Protein AF-A0A9D0ZP73-F1 (afdb_monomer_lite)

Organism: NCBI:txid2840752

Foldseek 3Di:
DADPVRVQLLVQLLVVLVCCVVPVPDDDWTWDKDAQQQDFQQFDDDPNARDQDQDPSGGRIDTHTCRVVSVVCNVVSVVVVVVVVVCCVVPVPPDDPLLPPPDPPDPDDDPCCCVSLVVADPFQFLVLQAPQVQFFDAPNDRDHSSNVVVVVRTGLLSDDCNGGPAVQSVQLNVQQVVQHKDAQLVLLVLLLVVFWPFEKLKDWFFAQAQDDGGGRDGGRPRHTQKMKIFTHGDPPDGDLPPRIDMGGHLASDPCLVVRLVRVLVPDDLDTAYEYAPLPVLLVVLCSSCVVDVVCNVSSVSNSVRYDHLLCSFQNDLVSVVVSVDDNSPRRHGRIDGSQLRNHSDLQSQLVVQHPQHLPPQPQRDSVSLNVLRVCLVVDDPVSNVVSVVSSSVNNSSNSVSSSSSSNSSVVVND

InterPro domains:
  IPR021301 Domain of unknown functionDUF2779 [PF11074] (200-345)

Structure (mmCIF, N/CA/C/O backbone):
data_AF-A0A9D0ZP73-F1
#
_entry.id   AF-A0A9D0ZP73-F1
#
loop_
_a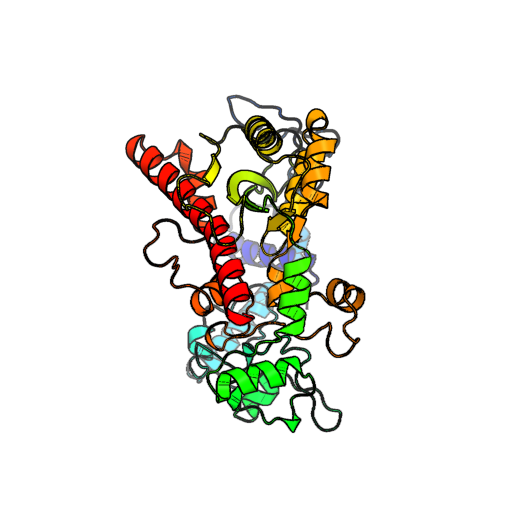tom_site.group_PDB
_atom_site.id
_atom_site.type_symbol
_atom_site.label_atom_id
_atom_site.label_alt_id
_atom_site.label_comp_id
_atom_site.label_asym_id
_atom_site.label_entity_id
_atom_site.label_seq_id
_atom_site.pdbx_PDB_ins_code
_atom_site.Cartn_x
_atom_site.Cartn_y
_atom_site.Cartn_z
_atom_site.occupancy
_atom_site.B_iso_or_equiv
_atom_site.auth_seq_id
_atom_site.auth_comp_id
_atom_site.auth_asym_id
_atom_site.auth_atom_id
_atom_site.pdbx_PDB_model_num
ATOM 1 N N . ARG A 1 1 ? 17.860 -23.803 -14.682 1.00 60.44 1 ARG A N 1
ATOM 2 C CA . ARG A 1 1 ? 17.136 -22.526 -14.452 1.00 60.44 1 ARG A CA 1
ATOM 3 C C . ARG A 1 1 ? 18.173 -21.421 -14.470 1.00 60.44 1 ARG A C 1
ATOM 5 O O . ARG A 1 1 ? 19.223 -21.628 -13.877 1.00 60.44 1 ARG A O 1
ATOM 12 N N . LEU A 1 2 ? 17.909 -20.323 -15.174 1.00 74.38 2 LEU A N 1
ATOM 13 C CA . LEU A 1 2 ? 18.822 -19.183 -15.216 1.00 74.38 2 LEU A CA 1
ATOM 14 C C . LEU A 1 2 ? 18.892 -18.511 -13.837 1.00 74.38 2 LEU A C 1
ATOM 16 O O . LEU A 1 2 ? 17.953 -18.603 -13.043 1.00 74.38 2 LEU A O 1
ATOM 20 N N . SER A 1 3 ? 20.017 -17.864 -13.542 1.00 84.06 3 SER A N 1
ATOM 21 C CA . SER A 1 3 ? 20.117 -16.940 -12.410 1.00 84.06 3 SER A CA 1
ATOM 22 C C . SER A 1 3 ? 19.303 -15.671 -12.701 1.00 84.06 3 SER A C 1
ATOM 24 O O . SER A 1 3 ? 18.976 -15.404 -13.858 1.00 84.06 3 SER A O 1
ATOM 26 N N . LYS A 1 4 ? 19.005 -14.852 -11.678 1.00 80.12 4 LYS A N 1
ATOM 27 C CA . LYS A 1 4 ? 18.302 -13.567 -11.877 1.00 80.12 4 LYS A CA 1
ATOM 28 C C . LYS A 1 4 ? 18.966 -12.689 -12.957 1.00 80.12 4 LYS A C 1
ATOM 30 O O . LYS A 1 4 ? 18.252 -12.271 -13.858 1.00 80.12 4 LYS A O 1
ATOM 35 N N . PRO A 1 5 ? 20.300 -12.473 -12.960 1.00 83.06 5 PRO A N 1
ATOM 36 C CA . PRO A 1 5 ? 20.953 -11.743 -14.049 1.00 83.06 5 PRO A CA 1
ATOM 37 C C . PRO A 1 5 ? 20.881 -12.465 -15.402 1.00 83.06 5 PRO A C 1
ATOM 39 O O . PRO A 1 5 ? 20.706 -11.826 -16.435 1.00 83.06 5 PRO A O 1
ATOM 42 N N . GLY A 1 6 ? 20.972 -13.801 -15.397 1.00 87.56 6 GLY A N 1
ATOM 43 C CA . GLY A 1 6 ? 20.905 -14.615 -16.611 1.00 87.56 6 GLY A CA 1
ATOM 44 C C . GLY A 1 6 ? 19.586 -14.473 -17.372 1.00 87.56 6 GLY A C 1
ATOM 45 O O . GLY A 1 6 ? 19.586 -14.597 -18.592 1.00 87.56 6 GLY A O 1
ATOM 46 N N . HIS A 1 7 ? 18.481 -14.153 -16.687 1.00 88.44 7 HIS A N 1
ATOM 47 C CA . HIS A 1 7 ? 17.203 -13.862 -17.342 1.00 88.44 7 HIS A CA 1
ATOM 48 C C . HIS A 1 7 ? 17.287 -12.662 -18.296 1.00 88.44 7 HIS A C 1
ATOM 50 O O . HIS A 1 7 ? 16.775 -12.757 -19.406 1.00 88.44 7 HIS A O 1
ATOM 56 N N . TYR A 1 8 ? 17.967 -11.576 -17.911 1.00 91.31 8 TYR A N 1
ATOM 57 C CA . TYR A 1 8 ? 18.122 -10.394 -18.771 1.00 91.31 8 TYR A CA 1
ATOM 58 C C . TYR A 1 8 ? 19.030 -10.664 -19.973 1.00 91.31 8 TYR A C 1
ATOM 60 O O . TYR A 1 8 ? 18.773 -10.172 -21.067 1.00 91.31 8 TYR A O 1
ATOM 68 N N . ILE A 1 9 ? 20.079 -11.471 -19.780 1.00 92.75 9 ILE A N 1
ATOM 69 C CA . ILE A 1 9 ? 20.978 -11.875 -20.870 1.00 92.75 9 ILE A CA 1
ATOM 70 C C . ILE A 1 9 ? 20.217 -12.728 -21.885 1.00 92.75 9 ILE A C 1
ATOM 72 O O . ILE A 1 9 ? 20.308 -12.474 -23.082 1.00 92.75 9 ILE A O 1
ATOM 76 N N . TYR A 1 10 ? 19.448 -13.713 -21.412 1.00 93.94 10 TYR A N 1
ATOM 77 C CA . TYR A 1 10 ? 18.643 -14.568 -22.281 1.00 93.94 10 TYR A CA 1
ATOM 78 C C . TYR A 1 10 ? 17.577 -13.770 -23.040 1.00 93.94 10 TYR A C 1
ATOM 80 O O . TYR A 1 10 ? 17.421 -13.960 -24.240 1.00 93.94 10 TYR A O 1
ATOM 88 N N . ASP A 1 11 ? 16.889 -12.843 -22.368 1.00 93.50 11 ASP A N 1
ATOM 89 C CA . ASP A 1 11 ? 15.913 -11.958 -23.011 1.00 93.50 11 ASP A CA 1
ATOM 90 C C . ASP A 1 11 ? 16.549 -11.141 -24.149 1.00 93.50 11 ASP A C 1
ATOM 92 O O . ASP A 1 11 ? 16.067 -11.166 -25.282 1.00 93.50 11 ASP A O 1
ATOM 96 N N . LEU A 1 12 ? 17.704 -10.516 -23.898 1.00 95.50 12 LEU A N 1
ATOM 97 C CA . LEU A 1 12 ? 18.447 -9.791 -24.932 1.00 95.50 12 LEU A CA 1
ATOM 98 C C . LEU A 1 12 ? 18.979 -10.714 -26.039 1.00 95.50 12 LEU A C 1
ATOM 100 O O . LEU A 1 12 ? 19.013 -10.304 -27.197 1.00 95.50 12 LEU A O 1
ATOM 104 N N . ALA A 1 13 ? 19.338 -11.962 -25.730 1.00 95.81 13 ALA A N 1
ATOM 105 C CA . ALA A 1 13 ? 19.729 -12.952 -26.734 1.00 95.81 13 ALA A CA 1
ATOM 106 C C . ALA A 1 13 ? 18.555 -13.346 -27.651 1.00 95.81 13 ALA A C 1
ATOM 108 O O . ALA A 1 13 ? 18.749 -13.507 -28.857 1.00 95.81 13 ALA A O 1
ATOM 109 N N . VAL A 1 14 ? 17.335 -13.450 -27.113 1.00 95.38 14 VAL A N 1
ATOM 110 C CA . VAL A 1 14 ? 16.113 -13.663 -27.905 1.00 95.38 14 VAL A CA 1
ATOM 111 C C . VAL A 1 14 ? 15.820 -12.446 -28.785 1.00 95.38 14 VAL A C 1
ATOM 113 O O . VAL A 1 14 ? 15.552 -12.604 -29.975 1.00 95.38 14 VAL A O 1
ATOM 116 N N . GLN A 1 15 ? 15.913 -11.226 -28.247 1.00 94.69 15 GLN A N 1
ATOM 117 C CA . GLN A 1 15 ? 15.745 -10.002 -29.044 1.00 94.69 15 GLN A CA 1
ATOM 118 C C . GLN A 1 15 ? 16.765 -9.938 -30.189 1.00 94.69 15 GLN A C 1
ATOM 120 O O . GLN A 1 15 ? 16.393 -9.693 -31.339 1.00 94.69 15 GLN A O 1
ATOM 125 N N . ARG A 1 16 ? 18.035 -10.233 -29.888 1.00 94.50 16 ARG A N 1
ATOM 126 C CA . ARG A 1 16 ? 19.115 -10.362 -30.868 1.00 94.50 16 ARG A CA 1
ATOM 127 C C . ARG A 1 16 ? 18.764 -11.341 -31.988 1.00 94.50 16 ARG A C 1
ATOM 129 O O . ARG A 1 16 ? 18.910 -10.981 -33.153 1.00 94.50 16 ARG A O 1
ATOM 136 N N . TYR A 1 17 ? 18.267 -12.534 -31.649 1.00 93.69 17 TYR A N 1
ATOM 137 C CA . TYR A 1 17 ? 17.890 -13.551 -32.635 1.00 93.69 17 TYR A CA 1
ATOM 138 C C . TYR A 1 17 ? 16.930 -12.981 -33.690 1.00 93.69 17 TYR A C 1
ATOM 140 O O . TYR A 1 17 ? 17.147 -13.152 -34.889 1.00 93.69 17 TYR A O 1
ATOM 148 N N . PHE A 1 18 ? 15.898 -12.243 -33.270 1.00 92.56 18 PHE A N 1
ATOM 149 C CA . PHE A 1 18 ? 14.962 -11.616 -34.206 1.00 92.56 18 PHE A CA 1
ATOM 150 C C . PHE A 1 18 ? 15.595 -10.469 -34.996 1.00 92.56 18 PHE A C 1
ATOM 152 O O . PHE A 1 18 ? 15.425 -10.413 -36.213 1.00 92.56 18 PHE A O 1
ATOM 159 N N . ILE A 1 19 ? 16.337 -9.583 -34.325 1.00 92.06 19 ILE A N 1
ATOM 160 C CA . ILE A 1 19 ? 16.979 -8.416 -34.947 1.00 92.06 19 ILE A CA 1
ATOM 161 C C . ILE A 1 19 ? 17.940 -8.839 -36.063 1.00 92.06 19 ILE A C 1
ATOM 163 O O . ILE A 1 19 ? 17.924 -8.250 -37.140 1.00 92.06 19 ILE A O 1
ATOM 167 N N . GLU A 1 20 ? 18.760 -9.867 -35.855 1.00 90.88 20 GLU A N 1
ATOM 168 C CA . GLU A 1 20 ? 19.759 -10.280 -36.854 1.00 90.88 20 GLU A CA 1
ATOM 169 C C . GLU A 1 20 ? 19.141 -11.055 -38.015 1.00 90.88 20 GLU A C 1
ATOM 171 O O . GLU A 1 20 ? 19.625 -10.975 -39.145 1.00 90.88 20 GLU A O 1
ATOM 176 N N . LYS A 1 21 ? 18.025 -11.753 -37.779 1.00 87.88 21 LYS A N 1
ATOM 177 C CA . LYS A 1 21 ? 17.260 -12.393 -38.855 1.00 87.88 21 LYS A CA 1
ATOM 178 C C . LYS A 1 21 ? 16.558 -11.367 -39.746 1.00 87.88 21 LYS A C 1
ATOM 180 O O . LYS A 1 21 ? 16.431 -11.626 -40.944 1.00 87.88 21 LYS A O 1
ATOM 185 N N . THR A 1 22 ? 16.145 -10.218 -39.203 1.00 86.75 22 THR A N 1
ATOM 186 C CA . THR A 1 22 ? 15.478 -9.141 -39.956 1.00 86.75 22 THR A CA 1
ATOM 187 C C . THR A 1 22 ? 16.445 -8.104 -40.540 1.00 86.75 22 THR A C 1
ATOM 189 O O . THR A 1 22 ? 16.168 -7.546 -41.601 1.00 86.75 22 THR A O 1
ATOM 192 N N . HIS A 1 23 ? 17.595 -7.860 -39.905 1.00 80.25 23 HIS A N 1
ATOM 193 C CA . HIS A 1 23 ? 18.564 -6.825 -40.283 1.00 80.25 23 HIS A CA 1
ATOM 194 C C . HIS A 1 23 ? 19.977 -7.396 -40.504 1.00 80.25 23 HIS A C 1
ATOM 196 O O . HIS A 1 23 ? 20.913 -7.099 -39.768 1.00 80.25 23 HIS A O 1
ATOM 202 N N . GLN A 1 24 ? 20.155 -8.172 -41.575 1.00 73.75 24 GLN A N 1
ATOM 203 C CA . GLN A 1 24 ? 21.380 -8.951 -41.837 1.00 73.75 24 GLN A CA 1
ATOM 204 C C . GLN A 1 24 ? 22.626 -8.127 -42.232 1.00 73.75 24 GLN A C 1
ATOM 206 O O . GLN A 1 24 ? 23.725 -8.669 -42.299 1.00 73.75 24 GLN A O 1
ATOM 211 N N . SER A 1 25 ? 22.493 -6.827 -42.521 1.00 65.94 25 SER A N 1
ATOM 212 C CA . SER A 1 25 ? 23.555 -6.038 -43.170 1.00 65.94 25 SER A CA 1
ATOM 213 C C . SER A 1 25 ? 24.317 -5.073 -42.252 1.00 65.94 25 SER A C 1
ATOM 215 O O . SER A 1 25 ? 25.105 -4.268 -42.748 1.00 65.94 25 SER A O 1
ATOM 217 N N . LYS A 1 26 ? 24.081 -5.085 -40.933 1.00 78.56 26 LYS A N 1
ATOM 218 C CA . LYS A 1 26 ? 24.758 -4.183 -39.984 1.00 78.56 26 LYS A CA 1
ATOM 219 C C . LYS A 1 26 ? 25.349 -4.969 -38.822 1.00 78.56 26 LYS A C 1
ATOM 221 O O . LYS A 1 26 ? 24.683 -5.821 -38.251 1.00 78.56 26 LYS A O 1
ATOM 226 N N . LYS A 1 27 ? 26.585 -4.633 -38.438 1.00 85.06 27 LYS A N 1
ATOM 227 C CA . LYS A 1 27 ? 27.147 -5.075 -37.159 1.00 85.06 27 LYS A CA 1
ATOM 228 C C . LYS A 1 27 ? 26.421 -4.329 -36.041 1.00 85.06 27 LYS A C 1
ATOM 230 O O . LYS A 1 27 ? 26.440 -3.098 -36.022 1.00 85.06 27 LYS A O 1
ATOM 235 N N . ILE A 1 28 ? 25.773 -5.071 -35.151 1.00 90.88 28 ILE A N 1
ATOM 236 C CA . ILE A 1 28 ? 24.976 -4.537 -34.046 1.00 90.88 28 ILE A CA 1
ATOM 237 C C . ILE A 1 28 ? 25.648 -4.955 -32.739 1.00 90.88 28 ILE A C 1
ATOM 239 O O . ILE A 1 28 ? 26.059 -6.102 -32.588 1.00 90.88 28 ILE A O 1
ATOM 243 N N . ASN A 1 29 ? 25.776 -4.009 -31.812 1.00 93.38 29 ASN A N 1
ATOM 244 C CA . ASN A 1 29 ? 26.225 -4.275 -30.450 1.00 93.38 29 ASN A CA 1
ATOM 245 C C . ASN A 1 29 ? 25.003 -4.283 -29.525 1.00 93.38 29 ASN A C 1
ATOM 247 O O . ASN A 1 29 ? 24.085 -3.477 -29.705 1.00 93.38 29 ASN A O 1
ATOM 251 N N . TYR A 1 30 ? 25.017 -5.151 -28.519 1.00 94.38 30 TYR A N 1
ATOM 252 C CA . TYR A 1 30 ? 23.915 -5.338 -27.579 1.00 94.38 30 TYR A CA 1
ATOM 253 C C . TYR A 1 30 ? 24.351 -4.919 -26.178 1.00 94.38 30 TYR A C 1
ATOM 255 O O . TYR A 1 30 ? 25.280 -5.486 -25.602 1.00 94.38 30 TYR A O 1
ATOM 263 N N . TYR A 1 31 ? 23.650 -3.933 -25.622 1.00 95.88 31 TYR A N 1
ATOM 264 C CA . TYR A 1 31 ? 23.925 -3.391 -24.296 1.00 95.88 31 TYR A CA 1
ATOM 265 C C . TYR A 1 31 ? 22.742 -3.643 -23.366 1.00 95.88 31 TYR A C 1
ATOM 267 O O . TYR A 1 31 ? 21.597 -3.356 -23.715 1.00 95.88 31 TYR A O 1
ATOM 275 N N . LEU A 1 32 ? 23.026 -4.116 -22.154 1.00 95.06 32 LEU A N 1
ATOM 276 C CA . LEU A 1 32 ? 22.070 -4.104 -21.055 1.00 95.06 32 LEU A CA 1
ATOM 277 C C . LEU A 1 32 ? 22.147 -2.743 -20.355 1.00 95.06 32 LEU A C 1
ATOM 279 O O . LEU A 1 32 ? 23.166 -2.408 -19.749 1.00 95.06 32 LEU A O 1
ATOM 283 N N . ALA A 1 33 ? 21.070 -1.963 -20.436 1.00 93.88 33 ALA A N 1
ATOM 284 C CA . ALA A 1 33 ? 20.942 -0.701 -19.717 1.00 93.88 33 ALA A CA 1
ATOM 285 C C . ALA A 1 33 ? 20.424 -0.952 -18.295 1.00 93.88 33 ALA A C 1
ATOM 287 O O . ALA A 1 33 ? 19.306 -1.430 -18.107 1.00 93.88 33 ALA A O 1
ATOM 288 N N . VAL A 1 34 ? 21.235 -0.618 -17.291 1.00 93.06 34 VAL A N 1
ATOM 289 C CA . VAL A 1 34 ? 20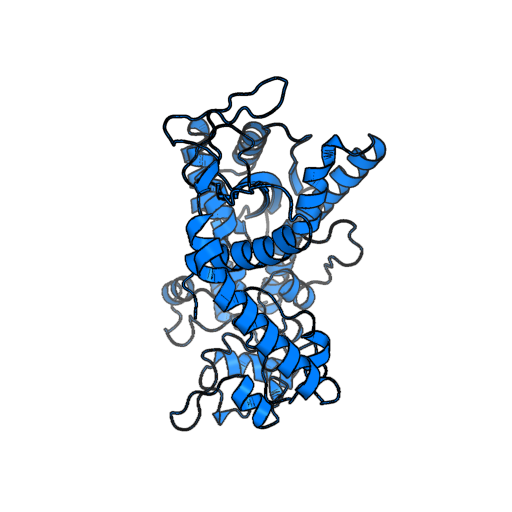.908 -0.800 -15.874 1.00 93.06 34 VAL A CA 1
ATOM 290 C C . VAL A 1 34 ? 20.798 0.556 -15.199 1.00 93.06 34 VAL A C 1
ATOM 292 O O . VAL A 1 34 ? 21.740 1.348 -15.199 1.00 93.06 34 VAL A O 1
ATOM 295 N N . LEU A 1 35 ? 19.640 0.808 -14.600 1.00 94.56 35 LEU A N 1
ATOM 296 C CA . LEU A 1 35 ? 19.397 1.984 -13.779 1.00 94.56 35 LEU A CA 1
ATOM 297 C C . LEU A 1 35 ? 20.137 1.837 -12.444 1.00 94.56 35 LEU A C 1
ATOM 299 O O . LEU A 1 35 ? 19.990 0.819 -11.770 1.00 94.56 35 LEU A O 1
ATOM 303 N N . ASN A 1 36 ? 20.939 2.832 -12.076 1.00 95.06 36 ASN A N 1
ATOM 304 C CA . ASN A 1 36 ? 21.723 2.838 -10.847 1.00 95.06 36 ASN A CA 1
ATOM 305 C C . ASN A 1 36 ? 20.840 3.238 -9.650 1.00 95.06 36 ASN A C 1
ATOM 307 O O . ASN A 1 36 ? 20.514 4.421 -9.533 1.00 95.06 36 ASN A O 1
ATOM 311 N N . PRO A 1 37 ? 20.460 2.307 -8.754 1.00 93.44 37 PRO A N 1
ATOM 312 C CA . PRO A 1 37 ? 19.573 2.621 -7.634 1.00 93.44 37 PRO A CA 1
ATOM 313 C C . PRO A 1 37 ? 20.208 3.581 -6.619 1.00 93.44 37 PRO A C 1
ATOM 315 O O . PRO A 1 37 ? 19.477 4.231 -5.879 1.00 93.44 37 PRO A O 1
ATOM 318 N N . ASP A 1 38 ? 21.539 3.692 -6.613 1.00 94.56 38 ASP A N 1
ATOM 319 C CA . ASP A 1 38 ? 22.287 4.552 -5.698 1.00 94.56 38 ASP A CA 1
ATOM 320 C C . ASP A 1 38 ? 22.454 5.979 -6.241 1.00 94.56 38 ASP A C 1
ATOM 322 O O . ASP A 1 38 ? 22.963 6.847 -5.531 1.00 94.56 38 ASP A O 1
ATOM 326 N N . TYR A 1 39 ? 22.031 6.247 -7.486 1.00 96.12 39 TYR A N 1
ATOM 327 C CA . TYR A 1 39 ? 22.110 7.587 -8.060 1.00 96.12 39 TYR A CA 1
ATOM 328 C C . TYR A 1 39 ? 21.186 8.548 -7.311 1.00 96.12 39 TYR A C 1
ATOM 330 O O . TYR A 1 39 ? 19.972 8.359 -7.304 1.00 96.12 39 TYR A O 1
ATOM 338 N N . ILE A 1 40 ? 21.743 9.619 -6.747 1.00 95.31 40 ILE A N 1
ATOM 339 C CA . ILE A 1 40 ? 20.974 10.689 -6.103 1.00 95.31 40 ILE A CA 1
ATOM 340 C C . ILE A 1 40 ? 20.997 11.913 -7.007 1.00 95.31 40 ILE A C 1
ATOM 342 O O . ILE A 1 40 ? 22.063 12.433 -7.341 1.00 95.31 40 ILE A O 1
ATOM 346 N N . PHE A 1 41 ? 19.820 12.406 -7.385 1.00 95.88 41 PHE A N 1
ATOM 347 C CA . PHE A 1 41 ? 19.711 13.588 -8.227 1.00 95.88 41 PHE A CA 1
ATOM 348 C C . PHE A 1 41 ? 20.067 14.859 -7.450 1.00 95.88 41 PHE A C 1
ATOM 350 O O . PHE A 1 41 ? 19.524 15.147 -6.381 1.00 95.88 41 PHE A O 1
ATOM 357 N N . ASP A 1 42 ? 20.986 15.641 -8.006 1.00 94.19 42 ASP A N 1
ATOM 358 C CA . ASP A 1 42 ? 21.512 16.870 -7.405 1.00 94.19 42 ASP A CA 1
ATOM 359 C C . ASP A 1 42 ? 20.580 18.082 -7.580 1.00 94.19 42 ASP A C 1
ATOM 361 O O . ASP A 1 42 ? 20.765 19.109 -6.915 1.00 94.19 42 ASP A O 1
ATOM 365 N N . GLY A 1 43 ? 19.544 17.943 -8.414 1.00 94.19 43 GLY A N 1
ATOM 366 C CA . GLY A 1 43 ? 18.609 19.008 -8.756 1.00 94.19 43 GLY A CA 1
ATOM 367 C C . GLY A 1 43 ? 19.089 19.905 -9.895 1.00 94.19 43 GLY A C 1
ATOM 368 O O . GLY A 1 43 ? 18.602 21.028 -10.005 1.00 94.19 43 GLY A O 1
ATOM 369 N N . ALA A 1 44 ? 20.048 19.466 -10.714 1.00 94.62 44 ALA A N 1
ATOM 370 C CA . ALA A 1 44 ? 20.465 20.200 -11.901 1.00 94.62 44 ALA A CA 1
ATOM 371 C C . ALA A 1 44 ? 19.413 20.087 -13.016 1.00 94.62 44 ALA A C 1
ATOM 373 O O . ALA A 1 44 ? 19.070 18.991 -13.454 1.00 94.62 44 ALA A O 1
ATOM 374 N N . TYR A 1 45 ? 18.945 21.223 -13.536 1.00 94.31 45 TYR A N 1
ATOM 375 C CA . TYR A 1 45 ? 18.024 21.275 -14.676 1.00 94.31 45 TYR A CA 1
ATOM 376 C C . TYR A 1 45 ? 18.673 21.992 -15.859 1.00 94.31 45 TYR A C 1
ATOM 378 O O . TYR A 1 45 ? 19.391 22.977 -15.687 1.00 94.31 45 TYR A O 1
ATOM 386 N N . LYS A 1 46 ? 18.387 21.528 -17.077 1.00 94.62 46 LYS A N 1
ATOM 387 C CA . LYS A 1 46 ? 18.786 22.176 -18.331 1.00 94.62 46 LYS A CA 1
ATOM 388 C C . LYS A 1 46 ? 17.558 22.305 -19.224 1.00 94.62 46 LYS A C 1
ATOM 390 O O . LYS A 1 46 ? 16.908 21.309 -19.522 1.00 94.62 46 LYS A O 1
ATOM 395 N N . ASN A 1 47 ? 17.233 23.531 -19.639 1.00 92.06 47 ASN A N 1
ATOM 396 C CA . ASN A 1 47 ? 16.036 23.839 -20.437 1.00 92.06 47 ASN A CA 1
ATOM 397 C C . ASN A 1 47 ? 14.730 23.300 -19.812 1.00 92.06 47 ASN A C 1
ATOM 399 O O . ASN A 1 47 ? 13.875 22.777 -20.517 1.00 92.06 47 ASN A O 1
ATOM 403 N N . GLY A 1 48 ? 14.602 23.378 -18.483 1.00 86.38 48 GLY A N 1
ATOM 404 C CA . GLY A 1 48 ? 13.418 22.903 -17.754 1.00 86.38 48 GLY A CA 1
ATOM 405 C C . GLY A 1 48 ? 13.332 21.386 -17.551 1.00 86.38 48 GLY A C 1
ATOM 406 O O . GLY A 1 48 ? 12.398 20.926 -16.907 1.00 86.38 48 GLY A O 1
ATOM 407 N N . MET A 1 49 ? 14.302 20.608 -18.039 1.00 89.88 49 MET A N 1
ATOM 408 C CA . MET A 1 49 ? 14.347 19.152 -17.870 1.00 89.88 49 MET A CA 1
ATOM 409 C C . MET A 1 49 ? 15.449 18.747 -16.882 1.00 89.88 49 MET A C 1
ATOM 411 O O . MET A 1 49 ? 16.504 19.395 -16.872 1.00 89.88 49 MET A O 1
ATOM 415 N N . PRO A 1 50 ? 15.257 17.683 -16.078 1.00 93.00 50 PRO A N 1
ATOM 416 C CA . PRO A 1 50 ? 16.326 17.118 -15.261 1.00 93.00 50 PRO A CA 1
ATOM 417 C C . PRO A 1 50 ? 17.571 16.794 -16.098 1.00 93.00 50 PRO A C 1
ATOM 419 O O . PRO A 1 50 ? 17.487 16.151 -17.146 1.00 93.00 50 PRO A O 1
ATOM 422 N N . ASN A 1 51 ? 18.734 17.256 -15.645 1.00 95.06 51 ASN A N 1
ATOM 423 C CA . ASN A 1 51 ? 20.017 17.024 -16.294 1.00 95.06 51 ASN A CA 1
ATOM 424 C C . ASN A 1 51 ? 20.812 15.968 -15.517 1.00 95.06 51 ASN A C 1
ATOM 426 O O . ASN A 1 51 ? 21.505 16.284 -14.554 1.00 95.06 51 ASN A O 1
ATOM 430 N N . TYR A 1 52 ? 20.723 14.714 -15.953 1.00 95.00 52 TYR A N 1
ATOM 431 C CA . TYR A 1 52 ? 21.331 13.568 -15.272 1.00 95.00 52 TYR A CA 1
ATOM 432 C C . TYR A 1 52 ? 22.814 13.383 -15.609 1.00 95.00 52 TYR A C 1
ATOM 434 O O . TYR A 1 52 ? 23.226 12.347 -16.137 1.00 95.00 52 TYR A O 1
ATOM 442 N N . THR A 1 53 ? 23.636 14.392 -15.325 1.00 92.31 53 THR A N 1
ATOM 443 C CA . THR A 1 53 ? 25.088 14.234 -15.444 1.00 92.31 53 THR A CA 1
ATOM 444 C C . THR A 1 53 ? 25.625 13.302 -14.357 1.00 92.31 53 THR A C 1
ATOM 446 O O . THR A 1 53 ? 25.051 13.247 -13.261 1.00 92.31 53 THR A O 1
ATOM 449 N N . PRO A 1 54 ? 26.728 12.579 -14.627 1.00 94.50 54 PRO A N 1
ATOM 450 C CA . PRO A 1 54 ? 27.393 11.784 -13.607 1.00 94.50 54 PRO A CA 1
ATOM 451 C C . PRO A 1 54 ? 27.784 12.669 -12.423 1.00 94.50 54 PRO A C 1
ATOM 453 O O . PRO A 1 54 ? 28.286 13.779 -12.614 1.00 94.50 54 PRO A O 1
ATOM 456 N N . ASN A 1 55 ? 27.547 12.189 -11.208 1.00 93.31 55 ASN A N 1
ATOM 457 C CA . ASN A 1 55 ? 27.862 12.924 -9.986 1.00 93.31 55 ASN A CA 1
ATOM 458 C C . ASN A 1 55 ? 28.589 12.012 -8.981 1.00 93.31 55 ASN A C 1
ATOM 460 O O . ASN A 1 55 ? 29.110 10.961 -9.350 1.00 93.31 55 ASN A O 1
ATOM 464 N N . GLN A 1 56 ? 28.646 12.406 -7.707 1.00 92.56 56 GLN A N 1
ATOM 465 C CA . GLN A 1 56 ? 29.341 11.649 -6.655 1.00 92.56 56 GLN A CA 1
ATOM 466 C C . GLN A 1 56 ? 28.811 10.213 -6.473 1.00 92.56 56 GLN A C 1
ATOM 468 O O . GLN A 1 56 ? 29.529 9.357 -5.971 1.00 92.56 56 GLN A O 1
ATOM 473 N N . THR A 1 57 ? 27.576 9.948 -6.907 1.00 91.88 57 THR A N 1
ATOM 474 C CA . THR A 1 57 ? 26.921 8.630 -6.868 1.00 91.88 57 THR A CA 1
ATOM 475 C C . THR A 1 57 ? 27.035 7.847 -8.185 1.00 91.88 57 THR A C 1
ATOM 477 O O . THR A 1 57 ? 26.480 6.757 -8.323 1.00 91.88 57 THR A O 1
ATOM 480 N N . GLY A 1 58 ? 27.791 8.372 -9.157 1.00 93.69 58 GLY A N 1
ATOM 481 C CA . GLY A 1 58 ? 28.051 7.744 -10.451 1.00 93.69 58 GLY A CA 1
ATOM 482 C C . GLY A 1 58 ? 27.081 8.178 -11.553 1.00 93.69 58 GLY A C 1
ATOM 483 O O . GLY A 1 58 ? 26.553 9.291 -11.541 1.00 93.69 58 GLY A O 1
ATOM 484 N N . ASN A 1 59 ? 26.884 7.302 -12.542 1.00 95.44 59 ASN A N 1
ATOM 485 C CA . ASN A 1 59 ? 25.943 7.506 -13.648 1.00 95.44 59 ASN A CA 1
ATOM 486 C C . ASN A 1 59 ? 24.531 7.073 -13.238 1.00 95.44 59 ASN A C 1
ATOM 488 O O . ASN A 1 59 ? 24.385 6.097 -12.504 1.00 95.44 59 ASN A O 1
ATOM 492 N N . LEU A 1 60 ? 23.497 7.730 -13.774 1.00 95.88 60 LEU A N 1
ATOM 493 C CA . LEU A 1 60 ? 22.110 7.281 -13.604 1.00 95.88 60 LEU A CA 1
ATOM 494 C C . LEU A 1 60 ? 21.853 5.950 -14.327 1.00 95.88 60 LEU A C 1
ATOM 496 O O . LEU A 1 60 ? 21.184 5.074 -13.790 1.00 95.88 60 LEU A O 1
ATOM 500 N N . ILE A 1 61 ? 22.389 5.794 -15.539 1.00 96.00 61 ILE A N 1
ATOM 501 C CA . ILE A 1 61 ? 22.260 4.577 -16.346 1.00 96.00 61 ILE A CA 1
ATOM 502 C C . ILE A 1 61 ? 23.657 4.060 -16.666 1.00 96.00 61 ILE A C 1
ATOM 504 O O . ILE A 1 61 ? 24.489 4.791 -17.203 1.00 96.00 61 ILE A O 1
ATOM 508 N N . ASN A 1 62 ? 23.895 2.789 -16.363 1.00 94.19 62 ASN A N 1
ATOM 509 C CA . ASN A 1 62 ? 25.091 2.064 -16.764 1.00 94.19 62 ASN A CA 1
ATOM 510 C C . ASN A 1 62 ? 24.760 1.184 -17.972 1.00 94.19 62 ASN A C 1
ATOM 512 O O . ASN A 1 62 ? 23.798 0.417 -17.938 1.00 94.19 62 ASN A O 1
ATOM 516 N N . LEU A 1 63 ? 25.555 1.290 -19.036 1.00 95.06 63 LEU A N 1
ATOM 517 C CA . LEU A 1 63 ? 25.453 0.424 -20.209 1.00 95.06 63 LEU A CA 1
ATOM 518 C C . LEU A 1 63 ? 26.490 -0.689 -20.089 1.00 95.06 63 LEU A C 1
ATOM 520 O O . LEU A 1 63 ? 27.690 -0.422 -20.071 1.00 95.06 63 LEU A O 1
ATOM 524 N N . ILE A 1 64 ? 26.024 -1.929 -19.998 1.00 95.06 64 ILE A N 1
ATOM 525 C CA . ILE A 1 64 ? 26.882 -3.110 -19.913 1.00 95.06 64 ILE A CA 1
ATOM 526 C C . ILE A 1 64 ? 26.878 -3.779 -21.282 1.00 95.06 64 ILE A C 1
ATOM 528 O O . ILE A 1 64 ? 25.829 -4.231 -21.737 1.00 95.06 64 ILE A O 1
ATOM 532 N N . ASP A 1 65 ? 28.032 -3.831 -21.945 1.00 96.19 65 ASP A N 1
ATOM 533 C CA . ASP A 1 65 ? 28.171 -4.563 -23.206 1.00 96.19 65 ASP A CA 1
ATOM 534 C C . ASP A 1 65 ? 28.039 -6.064 -22.940 1.00 96.19 65 ASP A C 1
ATOM 536 O O . ASP A 1 65 ? 28.842 -6.654 -22.215 1.00 96.19 65 ASP A O 1
ATOM 540 N N . ILE A 1 66 ? 27.004 -6.672 -23.510 1.00 96.06 66 ILE A N 1
ATOM 541 C CA . ILE A 1 66 ? 26.742 -8.108 -23.406 1.00 96.06 66 ILE A CA 1
ATOM 542 C C . ILE A 1 66 ? 26.705 -8.757 -24.794 1.00 96.06 66 ILE A C 1
ATOM 544 O O . ILE A 1 66 ? 26.141 -9.837 -24.968 1.00 96.06 66 ILE A O 1
ATOM 548 N N . THR A 1 67 ? 27.301 -8.114 -25.801 1.00 95.75 67 THR A N 1
ATOM 549 C CA . THR A 1 67 ? 27.297 -8.579 -27.195 1.00 95.75 67 THR A CA 1
ATOM 550 C C . THR A 1 67 ? 27.846 -10.002 -27.312 1.00 95.75 67 THR A C 1
ATOM 552 O O . THR A 1 67 ? 27.201 -10.864 -27.903 1.00 95.75 67 THR A O 1
ATOM 555 N N . SER A 1 68 ? 28.990 -10.286 -26.682 1.00 96.00 68 SER A N 1
ATOM 556 C CA . SER A 1 68 ? 29.589 -11.629 -26.682 1.00 96.00 68 SER A CA 1
ATOM 557 C C . SER A 1 68 ? 28.721 -12.666 -25.966 1.00 96.00 68 SER A C 1
ATOM 559 O O . SER A 1 68 ? 28.577 -13.783 -26.448 1.00 96.00 68 SER A O 1
ATOM 561 N N . LEU A 1 69 ? 28.092 -12.291 -24.850 1.00 95.19 69 LEU A N 1
ATOM 562 C CA . LEU A 1 69 ? 27.219 -13.189 -24.093 1.00 95.19 69 LEU A CA 1
ATOM 563 C C . LEU A 1 69 ? 25.949 -13.524 -24.881 1.00 95.19 69 LEU A C 1
ATOM 565 O O . LEU A 1 69 ? 25.545 -14.678 -24.944 1.00 95.19 69 LEU A O 1
ATOM 569 N N . THR A 1 70 ? 25.325 -12.537 -25.524 1.00 95.38 70 THR A N 1
ATOM 570 C CA . THR A 1 70 ? 24.134 -12.783 -26.355 1.00 95.38 70 THR A CA 1
ATOM 571 C C . THR A 1 70 ? 24.440 -13.641 -27.586 1.00 95.38 70 THR A C 1
ATOM 573 O O . THR A 1 70 ? 23.561 -14.392 -28.009 1.00 95.38 70 THR A O 1
ATOM 576 N N . GLU A 1 71 ? 25.665 -13.573 -28.127 1.00 94.81 71 GLU A N 1
ATOM 577 C CA . GLU A 1 71 ? 26.160 -14.484 -29.175 1.00 94.81 71 GLU A CA 1
ATOM 578 C C . GLU A 1 71 ? 26.205 -15.927 -28.669 1.00 94.81 71 GLU A C 1
ATOM 580 O O . GLU A 1 71 ? 25.634 -16.828 -29.276 1.00 94.81 71 GLU A O 1
ATOM 585 N N . GLU A 1 72 ? 26.856 -16.137 -27.523 1.00 95.25 72 GLU A N 1
ATOM 586 C CA . GLU A 1 72 ? 27.059 -17.459 -26.925 1.00 95.25 72 GLU A CA 1
ATOM 587 C C . GLU A 1 72 ? 25.729 -18.162 -26.616 1.00 95.25 72 GLU A C 1
ATOM 589 O O . GLU A 1 72 ? 25.632 -19.387 -26.659 1.00 95.25 72 GLU A O 1
ATOM 594 N N . TYR A 1 73 ? 24.678 -17.384 -26.359 1.00 95.12 73 TYR A N 1
ATOM 595 C CA . TYR A 1 73 ? 23.334 -17.885 -26.095 1.00 95.12 73 TYR A CA 1
ATOM 596 C C . TYR A 1 73 ? 22.511 -18.207 -27.353 1.00 95.12 73 TYR A C 1
ATOM 598 O O . TYR A 1 73 ? 21.475 -18.861 -27.218 1.00 95.12 73 TYR A O 1
ATOM 606 N N . GLN A 1 74 ? 22.930 -17.815 -28.564 1.00 94.88 74 GLN A N 1
ATOM 607 C CA . GLN A 1 74 ? 22.147 -18.069 -29.787 1.00 94.88 74 GLN A CA 1
ATOM 608 C C . GLN A 1 74 ? 21.817 -19.558 -30.017 1.00 94.88 74 GLN A C 1
ATOM 610 O O . GLN A 1 74 ? 20.657 -19.850 -30.318 1.00 94.88 74 GLN A O 1
ATOM 615 N N . PRO A 1 75 ? 22.740 -20.524 -29.809 1.00 95.31 75 PRO A N 1
ATOM 616 C CA . PRO A 1 75 ? 22.406 -21.945 -29.920 1.00 95.31 75 PRO A CA 1
ATOM 617 C C . PRO A 1 75 ? 21.308 -22.375 -28.942 1.00 95.31 75 PRO A C 1
ATOM 619 O O . PRO A 1 75 ? 20.447 -23.181 -29.288 1.00 95.31 75 PRO A O 1
ATOM 622 N N . LYS A 1 76 ? 21.306 -21.812 -27.725 1.00 94.44 76 LYS A N 1
ATOM 623 C CA . LYS A 1 76 ? 20.285 -22.116 -26.721 1.00 94.44 76 LYS A CA 1
ATOM 624 C C . LYS A 1 76 ? 18.921 -21.541 -27.103 1.00 94.44 76 LYS A C 1
ATOM 626 O O . LYS A 1 76 ? 17.911 -22.216 -26.931 1.00 94.44 76 LYS A O 1
ATOM 631 N N . VAL A 1 77 ? 18.894 -20.319 -27.636 1.00 95.19 77 VAL A N 1
ATOM 632 C CA . VAL A 1 77 ? 17.665 -19.697 -28.152 1.00 95.19 77 VAL A CA 1
ATOM 633 C C . VAL A 1 77 ? 17.061 -20.549 -29.273 1.00 95.19 77 VAL A C 1
ATOM 635 O O . VAL A 1 77 ? 15.851 -20.768 -29.284 1.00 95.19 77 VAL A O 1
ATOM 638 N N . ASP A 1 78 ? 17.887 -21.078 -30.179 1.00 94.38 78 ASP A N 1
ATOM 639 C CA . ASP A 1 78 ? 17.407 -21.950 -31.255 1.00 94.38 78 ASP A CA 1
ATOM 640 C C . ASP A 1 78 ? 16.888 -23.304 -30.734 1.00 94.38 78 ASP A C 1
ATOM 642 O O . ASP A 1 78 ? 15.829 -23.763 -31.159 1.00 94.38 78 ASP A O 1
ATOM 646 N N . GLU A 1 79 ? 17.562 -23.910 -29.749 1.00 94.75 79 GLU A N 1
ATOM 647 C CA . GLU A 1 79 ? 17.071 -25.118 -29.069 1.00 94.75 79 GLU A CA 1
ATOM 648 C C . GLU A 1 79 ? 15.699 -24.879 -28.413 1.00 94.75 79 GLU A C 1
ATOM 650 O O . GLU A 1 79 ? 14.776 -25.684 -28.569 1.00 94.75 79 GLU A O 1
ATOM 655 N N . ASP A 1 80 ? 15.543 -23.757 -27.705 1.00 93.56 80 ASP A N 1
ATOM 656 C CA . ASP A 1 80 ? 14.288 -23.398 -27.043 1.00 93.56 80 ASP A CA 1
ATOM 657 C C . ASP A 1 80 ? 13.172 -23.086 -28.054 1.00 93.56 80 ASP A C 1
ATOM 659 O O . ASP A 1 80 ? 12.016 -23.439 -27.803 1.00 93.56 80 ASP A O 1
ATOM 663 N N . ARG A 1 81 ? 13.497 -22.513 -29.223 1.00 93.06 81 ARG A N 1
ATOM 664 C CA . ARG A 1 81 ? 12.560 -22.355 -30.350 1.00 93.06 81 ARG A CA 1
ATOM 665 C C . ARG A 1 81 ? 12.063 -23.710 -30.851 1.00 93.06 81 ARG A C 1
ATOM 667 O O . ARG A 1 81 ? 10.855 -23.908 -30.939 1.00 93.06 81 ARG A O 1
ATOM 674 N N . ILE A 1 82 ? 12.970 -24.645 -31.140 1.00 94.19 82 ILE A N 1
ATOM 675 C CA . ILE A 1 82 ? 12.617 -25.994 -31.620 1.00 94.19 82 ILE A CA 1
ATOM 676 C C . ILE A 1 82 ? 11.736 -26.712 -30.592 1.00 94.19 82 ILE A C 1
ATOM 678 O O . ILE A 1 82 ? 10.746 -27.363 -30.936 1.00 94.19 82 ILE A O 1
ATOM 682 N N . LEU A 1 83 ? 12.073 -26.584 -29.307 1.00 91.62 83 LEU A N 1
ATOM 683 C CA . LEU A 1 83 ? 11.278 -27.154 -28.228 1.00 91.62 83 LEU A CA 1
ATOM 684 C C . LEU A 1 83 ? 9.875 -26.533 -28.163 1.00 91.62 83 LEU A C 1
ATOM 686 O O . LEU A 1 83 ? 8.897 -27.258 -27.966 1.00 91.62 83 LEU A O 1
ATOM 690 N N . LEU A 1 84 ? 9.771 -25.213 -28.337 1.00 89.06 84 LEU A N 1
ATOM 691 C CA . LEU A 1 84 ? 8.498 -24.501 -28.364 1.00 89.06 84 LEU A CA 1
ATOM 692 C C . LEU A 1 84 ? 7.631 -24.937 -29.551 1.00 89.06 84 LEU A C 1
ATOM 694 O O . LEU A 1 84 ? 6.459 -25.235 -29.344 1.00 89.06 84 LEU A O 1
ATOM 698 N N . GLU A 1 85 ? 8.199 -25.043 -30.753 1.00 90.81 85 GLU A N 1
ATOM 699 C CA . GLU A 1 85 ? 7.513 -25.552 -31.952 1.00 90.81 85 GLU A CA 1
ATOM 700 C C . GLU A 1 85 ? 6.963 -26.962 -31.712 1.00 90.81 85 GLU A C 1
ATOM 702 O O . GLU A 1 85 ? 5.773 -27.209 -31.897 1.00 90.81 85 GLU A O 1
ATOM 707 N N . LYS A 1 86 ? 7.781 -27.858 -31.147 1.00 89.56 86 LYS A N 1
ATOM 708 C CA . LYS A 1 86 ? 7.344 -29.210 -30.774 1.00 89.56 86 LYS A CA 1
ATOM 709 C C . LYS A 1 86 ? 6.194 -29.204 -29.764 1.00 89.56 86 LYS A C 1
ATOM 711 O O . LYS A 1 86 ? 5.317 -30.068 -29.823 1.00 89.56 86 LYS A O 1
ATOM 716 N N . TYR A 1 87 ? 6.205 -28.289 -28.794 1.00 83.69 87 TYR A N 1
ATOM 717 C CA . TYR A 1 87 ? 5.101 -28.159 -27.844 1.00 83.69 87 TYR A CA 1
ATOM 718 C C . TYR A 1 87 ? 3.835 -27.625 -28.501 1.00 83.69 87 TYR A C 1
ATOM 720 O O . TYR A 1 87 ? 2.761 -28.144 -28.204 1.00 83.69 87 TYR A O 1
ATOM 728 N N . LEU A 1 88 ? 3.950 -26.640 -29.390 1.00 84.06 88 LEU A N 1
ATOM 729 C CA . LEU A 1 88 ? 2.812 -26.129 -30.146 1.00 84.06 88 LEU A CA 1
ATOM 730 C C . LEU A 1 88 ? 2.183 -27.249 -30.980 1.00 84.06 88 LEU A C 1
ATOM 732 O O . LEU A 1 88 ? 0.993 -27.498 -30.824 1.00 84.06 88 LEU A O 1
ATOM 736 N N . ASP A 1 89 ? 2.977 -28.008 -31.736 1.00 85.69 89 ASP A N 1
ATOM 737 C CA . ASP A 1 89 ? 2.484 -29.130 -32.546 1.00 85.69 89 ASP A CA 1
ATOM 738 C C . ASP A 1 89 ? 1.829 -30.221 -31.695 1.00 85.69 89 ASP A C 1
ATOM 740 O O . ASP A 1 89 ? 0.770 -30.753 -32.034 1.00 85.69 89 ASP A O 1
ATOM 744 N N . LYS A 1 90 ? 2.443 -30.553 -30.553 1.00 82.38 90 LYS A N 1
ATOM 745 C CA . LYS A 1 90 ? 1.917 -31.583 -29.657 1.00 82.38 90 LYS A CA 1
ATOM 746 C C . LYS A 1 90 ? 0.597 -31.160 -29.016 1.00 82.38 90 LYS A C 1
ATOM 748 O O . LYS A 1 90 ? -0.289 -31.996 -28.882 1.00 82.38 90 LYS A O 1
ATOM 753 N N . TYR A 1 91 ? 0.472 -29.911 -28.572 1.00 75.25 91 TYR A N 1
ATOM 754 C CA . TYR A 1 91 ? -0.632 -29.473 -27.711 1.00 75.25 91 TYR A CA 1
ATOM 755 C C . TYR A 1 91 ? -1.682 -28.601 -28.410 1.00 75.25 91 TYR A C 1
ATOM 757 O O . TYR A 1 91 ? -2.669 -28.267 -27.764 1.00 75.25 91 TYR A O 1
ATOM 765 N N . LEU A 1 92 ? -1.539 -28.300 -29.709 1.00 72.44 92 LEU A N 1
ATOM 766 C CA . LEU A 1 92 ? -2.457 -27.432 -30.468 1.00 72.44 92 LEU A CA 1
ATOM 767 C C . LEU A 1 92 ? -3.943 -27.818 -30.332 1.00 72.44 92 LEU A C 1
ATOM 769 O O . LEU A 1 92 ? -4.808 -26.952 -30.380 1.00 72.44 92 LEU A O 1
ATOM 773 N N . ASN A 1 93 ? -4.224 -29.114 -30.146 1.00 70.50 93 ASN A N 1
ATOM 774 C CA . ASN A 1 93 ? -5.572 -29.689 -30.078 1.00 70.50 93 ASN A CA 1
ATOM 775 C C . ASN A 1 93 ? -5.864 -30.436 -28.761 1.00 70.50 93 ASN A C 1
ATOM 777 O O . ASN A 1 93 ? -6.756 -31.281 -28.723 1.00 70.50 93 ASN A O 1
ATOM 781 N N . HIS A 1 94 ? -5.093 -30.190 -27.699 1.00 67.19 94 HIS A N 1
ATOM 782 C CA . HIS A 1 94 ? -5.302 -30.844 -26.405 1.00 67.19 94 HIS A CA 1
ATOM 783 C C . HIS A 1 94 ? -5.960 -29.889 -25.409 1.00 67.19 94 HIS A C 1
ATOM 785 O O . HIS A 1 94 ? -5.589 -28.719 -25.322 1.00 67.19 94 HIS A O 1
ATOM 791 N N . GLU A 1 95 ? -6.896 -30.400 -24.607 1.00 64.38 95 GLU A N 1
ATOM 792 C CA . GLU A 1 95 ? -7.363 -29.672 -23.427 1.00 64.38 95 GLU A CA 1
ATOM 793 C C . GLU A 1 95 ? -6.200 -29.477 -22.446 1.00 64.38 95 GLU A C 1
ATOM 795 O O . GLU A 1 95 ? -5.396 -30.388 -22.222 1.00 64.38 95 GLU A O 1
ATOM 800 N N . VAL A 1 96 ? -6.108 -28.283 -21.853 1.00 63.62 96 VAL A N 1
ATOM 801 C CA . VAL A 1 96 ? -5.111 -27.997 -20.817 1.00 63.62 96 VAL A CA 1
ATOM 802 C C . VAL A 1 96 ? -5.380 -28.932 -19.634 1.00 63.62 96 VAL A C 1
ATOM 804 O O . VAL A 1 96 ? -6.469 -28.872 -19.054 1.00 63.62 96 VAL A O 1
ATOM 807 N N . PRO A 1 97 ? -4.423 -29.790 -19.240 1.00 59.78 97 PRO A N 1
ATOM 808 C CA . PRO A 1 97 ? -4.643 -30.693 -18.123 1.00 59.78 97 PRO A CA 1
ATOM 809 C C . PRO A 1 97 ? -4.900 -29.893 -16.840 1.00 59.78 97 PRO A C 1
ATOM 811 O O . PRO A 1 97 ? -4.102 -29.030 -16.466 1.00 59.78 97 PRO A O 1
ATOM 814 N N . LYS A 1 98 ? -6.014 -30.176 -16.152 1.00 58.53 98 LYS A N 1
ATOM 815 C CA . LYS A 1 98 ? -6.432 -29.471 -14.919 1.00 58.53 98 LYS A CA 1
ATOM 816 C C . LYS A 1 98 ? -5.421 -29.604 -13.771 1.00 58.53 98 LYS A C 1
ATOM 818 O O . LYS A 1 98 ? -5.480 -28.858 -12.798 1.00 58.53 98 LYS A O 1
ATOM 823 N N . ASP A 1 99 ? -4.505 -30.563 -13.870 1.00 52.56 99 ASP A N 1
ATOM 824 C CA . ASP A 1 99 ? -3.427 -30.855 -12.931 1.00 52.56 99 ASP A CA 1
ATOM 825 C C . ASP A 1 99 ? -2.102 -30.142 -13.261 1.00 52.56 99 ASP A C 1
ATOM 827 O O . ASP A 1 99 ? -1.220 -30.070 -12.395 1.00 52.56 99 ASP A O 1
ATOM 831 N N . VAL A 1 100 ? -1.965 -29.569 -14.464 1.00 54.25 100 VAL A N 1
ATOM 832 C CA . VAL A 1 100 ? -0.843 -28.698 -14.836 1.00 54.25 100 VAL A CA 1
ATOM 833 C C . VAL A 1 100 ? -1.153 -27.303 -14.319 1.00 54.25 100 VAL A C 1
ATOM 835 O O . VAL A 1 100 ? -1.593 -26.402 -15.030 1.00 54.25 100 VAL A O 1
ATOM 838 N N . CYS A 1 101 ? -0.916 -27.118 -13.025 1.00 54.69 101 CYS A N 1
ATOM 839 C CA . CYS A 1 101 ? -0.979 -25.797 -12.437 1.00 54.69 101 CYS A CA 1
ATOM 840 C C . CYS A 1 101 ? 0.153 -24.963 -13.051 1.00 54.69 101 CYS A C 1
ATOM 842 O O . CYS A 1 101 ? 1.330 -25.170 -12.736 1.00 54.69 101 CYS A O 1
ATOM 844 N N . CYS A 1 102 ? -0.184 -24.011 -13.929 1.00 58.44 102 CYS A N 1
ATOM 845 C CA . CYS A 1 102 ? 0.703 -22.892 -14.215 1.00 58.44 102 CYS A CA 1
ATOM 846 C C . CYS A 1 102 ? 1.080 -22.311 -12.854 1.00 58.44 102 CYS A C 1
ATOM 848 O O . CYS A 1 102 ? 0.231 -21.782 -12.143 1.00 58.44 102 CYS A O 1
ATOM 850 N N . SER A 1 103 ? 2.321 -22.529 -12.431 1.00 48.91 103 SER A N 1
ATOM 851 C CA . SER A 1 103 ? 2.741 -22.221 -11.073 1.00 48.91 103 SER A CA 1
ATOM 852 C C . SER A 1 103 ? 2.429 -20.752 -10.775 1.00 48.91 103 SER A C 1
ATOM 854 O O . SER A 1 103 ? 3.001 -19.878 -11.430 1.00 48.91 103 SER A O 1
ATOM 856 N N . ASN A 1 104 ? 1.608 -20.489 -9.754 1.00 43.78 104 ASN A N 1
ATOM 857 C CA . ASN A 1 104 ? 1.377 -19.158 -9.169 1.00 43.78 104 ASN A CA 1
ATOM 858 C C . ASN A 1 104 ? 2.677 -18.454 -8.708 1.00 43.78 104 ASN A C 1
ATOM 860 O O . ASN A 1 104 ? 2.653 -17.306 -8.286 1.00 43.78 104 ASN A O 1
ATOM 864 N N . ALA A 1 105 ? 3.820 -19.140 -8.788 1.00 46.34 105 ALA A N 1
ATOM 865 C CA . ALA A 1 105 ? 5.154 -18.664 -8.444 1.00 46.34 105 ALA A CA 1
ATOM 866 C C . ALA A 1 105 ? 5.892 -17.922 -9.581 1.00 46.34 105 ALA A C 1
ATOM 868 O O . ALA A 1 105 ? 7.109 -17.758 -9.492 1.00 46.34 105 ALA A O 1
ATOM 869 N N . ARG A 1 106 ? 5.218 -17.517 -10.666 1.00 49.44 106 ARG A N 1
ATOM 870 C CA . ARG A 1 106 ? 5.850 -16.704 -11.722 1.00 49.44 106 ARG A CA 1
ATOM 871 C C . ARG A 1 106 ? 5.601 -15.221 -11.458 1.00 49.44 106 ARG A C 1
ATOM 873 O O . ARG A 1 106 ? 4.480 -14.833 -11.156 1.00 49.44 106 ARG A O 1
ATOM 880 N N . GLU A 1 107 ? 6.642 -14.404 -11.623 1.00 49.34 107 GLU A N 1
ATOM 881 C CA . GLU A 1 107 ? 6.581 -12.935 -11.504 1.00 49.34 107 GLU A CA 1
ATOM 882 C C . GLU A 1 107 ? 5.599 -12.298 -12.510 1.00 49.34 107 GLU A C 1
ATOM 884 O O . GLU A 1 107 ? 5.145 -11.177 -12.308 1.00 49.34 107 GLU A O 1
ATOM 889 N N . ILE A 1 108 ? 5.210 -13.040 -13.556 1.00 58.09 108 ILE A N 1
ATOM 890 C CA . ILE A 1 108 ? 4.220 -12.647 -14.561 1.00 58.09 108 ILE A CA 1
ATOM 891 C C . ILE A 1 108 ? 3.010 -13.586 -14.460 1.00 58.09 108 ILE A C 1
ATOM 893 O O . ILE A 1 108 ? 3.135 -14.799 -14.672 1.00 58.09 108 ILE A O 1
ATOM 897 N N . LYS A 1 109 ? 1.831 -13.023 -14.153 1.00 62.88 109 LYS A N 1
ATOM 898 C CA . LYS A 1 109 ? 0.550 -13.748 -14.161 1.00 62.88 109 LYS A CA 1
ATOM 899 C C . LYS A 1 109 ? 0.306 -14.291 -15.573 1.00 62.88 109 LYS A C 1
ATOM 901 O O . LYS A 1 109 ? 0.358 -13.537 -16.540 1.00 62.88 109 LYS A O 1
ATOM 906 N N . CYS A 1 110 ? 0.043 -15.592 -15.698 1.00 73.00 110 CYS A N 1
ATOM 907 C CA . CYS A 1 110 ? -0.302 -16.190 -16.988 1.00 73.00 110 CYS A CA 1
ATOM 908 C C . CYS A 1 110 ? -1.554 -15.494 -17.562 1.00 73.00 110 CYS A C 1
ATOM 910 O O . CYS A 1 110 ? -2.558 -15.415 -16.848 1.00 73.00 110 CYS A O 1
ATOM 912 N N . PRO A 1 111 ? -1.537 -15.019 -18.823 1.00 75.31 111 PRO A N 1
ATOM 913 C CA . PRO A 1 111 ? -2.699 -14.361 -19.426 1.00 75.31 111 PRO A CA 1
ATOM 914 C C . PRO A 1 111 ? -3.898 -15.309 -19.569 1.00 75.31 111 PRO A C 1
ATOM 916 O O . PRO A 1 111 ? -5.038 -14.865 -19.589 1.00 75.31 111 PRO A O 1
ATOM 919 N N . CYS A 1 112 ? -3.654 -16.620 -19.604 1.00 75.62 112 CYS A N 1
ATOM 920 C CA . CYS A 1 112 ? -4.690 -17.644 -19.714 1.00 75.62 112 CYS A CA 1
ATOM 921 C C . CYS A 1 112 ? -5.260 -18.082 -18.356 1.00 75.62 112 CYS A C 1
ATOM 923 O O . CYS A 1 112 ? -6.054 -19.014 -18.320 1.00 75.62 112 CYS A O 1
ATOM 925 N N . LEU A 1 113 ? -4.868 -17.459 -17.234 1.00 75.06 113 LEU A N 1
ATOM 926 C CA . LEU A 1 113 ? -5.276 -17.912 -15.898 1.00 75.06 113 LEU A CA 1
ATOM 927 C C . LEU A 1 113 ? -6.801 -17.935 -15.729 1.00 75.06 113 LEU A C 1
ATOM 929 O O . LEU A 1 113 ? -7.331 -18.886 -15.170 1.00 75.06 113 LEU A O 1
ATOM 933 N N . ASP A 1 114 ? -7.507 -16.938 -16.258 1.00 76.56 114 ASP A N 1
ATOM 934 C CA . ASP A 1 114 ? -8.966 -16.862 -16.120 1.00 76.56 114 ASP A CA 1
ATOM 935 C C . ASP A 1 114 ? -9.693 -17.930 -16.959 1.00 76.56 114 ASP A C 1
ATOM 937 O O . ASP A 1 114 ? -10.816 -18.298 -16.631 1.00 76.56 114 ASP A O 1
ATOM 941 N N . VAL A 1 115 ? -9.042 -18.454 -18.004 1.00 78.81 115 VAL A N 1
ATOM 942 C CA . VAL A 1 115 ? -9.545 -19.578 -18.811 1.00 78.81 115 VAL A CA 1
ATOM 943 C C . VAL A 1 115 ? -9.202 -20.901 -18.131 1.00 78.81 115 VAL A C 1
ATOM 945 O O . VAL A 1 115 ? -10.068 -21.741 -17.928 1.00 78.81 115 VAL A O 1
ATOM 948 N N . CYS A 1 116 ? -7.943 -21.084 -17.729 1.00 76.06 116 CYS A N 1
ATOM 949 C CA . CYS A 1 116 ? -7.469 -22.338 -17.145 1.00 76.06 116 CYS A CA 1
ATOM 950 C C . CYS A 1 116 ? -8.049 -22.627 -15.753 1.00 76.06 116 CYS A C 1
ATOM 952 O O . CYS A 1 116 ? -7.986 -23.770 -15.312 1.00 76.06 116 CYS A O 1
ATOM 954 N N . PHE A 1 117 ? -8.556 -21.616 -15.044 1.00 79.38 117 PHE A N 1
ATOM 955 C CA . PHE A 1 117 ? -9.090 -21.735 -13.683 1.00 79.38 117 PHE A CA 1
ATOM 956 C C . PHE A 1 117 ? -10.557 -21.284 -13.577 1.00 79.38 117 PHE A C 1
ATOM 958 O O . PHE A 1 117 ? -11.012 -20.932 -12.489 1.00 79.38 117 PHE A O 1
ATOM 965 N N . ASP A 1 118 ? -11.310 -21.307 -14.678 1.00 84.94 118 ASP A N 1
ATOM 966 C CA . ASP A 1 118 ? -12.731 -20.930 -14.719 1.00 84.94 118 ASP A CA 1
ATOM 967 C C . ASP A 1 118 ? -13.626 -21.778 -13.790 1.00 84.94 118 ASP A C 1
ATOM 969 O O . ASP A 1 118 ? -14.645 -21.306 -13.282 1.00 84.94 118 ASP A O 1
ATOM 973 N N . TYR A 1 119 ? -13.203 -23.011 -13.505 1.00 84.38 119 TYR A N 1
ATOM 974 C CA . TYR A 1 119 ? -13.843 -23.932 -12.570 1.00 84.38 119 TYR A CA 1
ATOM 975 C C . TYR A 1 119 ? -13.717 -23.497 -11.102 1.00 84.38 119 TYR A C 1
ATOM 977 O O . TYR A 1 119 ? -14.432 -24.022 -10.242 1.00 84.38 119 TYR A O 1
ATOM 985 N N . LEU A 1 120 ? -12.817 -22.559 -10.783 1.00 88.06 120 LEU A N 1
ATOM 986 C CA . LEU A 1 120 ? -12.703 -21.996 -9.443 1.00 88.06 120 LEU A CA 1
ATOM 987 C C . LEU A 1 120 ? -13.685 -20.834 -9.256 1.00 88.06 120 LEU A C 1
ATOM 989 O O . LEU A 1 120 ? -13.833 -19.969 -10.118 1.00 88.06 120 LEU A O 1
ATOM 993 N N . PRO A 1 121 ? -14.339 -20.743 -8.089 1.00 91.06 121 PRO A N 1
ATOM 994 C CA . PRO A 1 121 ? -15.243 -19.639 -7.814 1.00 91.06 121 PRO A CA 1
ATOM 995 C C . PRO A 1 121 ? -14.467 -18.320 -7.692 1.00 91.06 121 PRO A C 1
ATOM 997 O O . PRO A 1 121 ? -13.406 -18.254 -7.076 1.00 91.06 121 PRO A O 1
ATOM 1000 N N . LYS A 1 122 ? -15.047 -17.220 -8.186 1.00 88.06 122 LYS A N 1
ATOM 1001 C CA . LYS A 1 122 ? -14.441 -15.877 -8.065 1.00 88.06 122 LYS A CA 1
ATOM 1002 C C . LYS A 1 122 ? -14.318 -15.387 -6.613 1.00 88.06 122 LYS A C 1
ATOM 1004 O O . LYS A 1 122 ? -13.497 -14.520 -6.319 1.00 88.06 122 LYS A O 1
ATOM 1009 N N . GLN A 1 123 ? -15.152 -15.908 -5.711 1.00 91.00 123 GLN A N 1
ATOM 1010 C CA . GLN A 1 123 ? -15.128 -15.598 -4.282 1.00 91.00 123 GLN A CA 1
ATOM 1011 C C . GLN A 1 123 ? -15.040 -16.874 -3.452 1.00 91.00 123 GLN A C 1
ATOM 1013 O O . GLN A 1 123 ? -15.652 -17.888 -3.781 1.00 91.00 123 GLN A O 1
ATOM 1018 N N . ASN A 1 124 ? -14.314 -16.785 -2.342 1.00 93.38 124 ASN A N 1
ATOM 1019 C CA . ASN A 1 124 ? -14.098 -17.838 -1.362 1.00 93.38 124 ASN A CA 1
ATOM 1020 C C . ASN A 1 124 ? -13.572 -19.140 -1.987 1.00 93.38 124 ASN A C 1
ATOM 1022 O O . ASN A 1 124 ? -13.904 -20.238 -1.530 1.00 93.38 124 ASN A O 1
ATOM 1026 N N . SER A 1 125 ? -12.735 -19.010 -3.024 1.00 93.62 125 SER A N 1
ATOM 1027 C CA . SER A 1 125 ? -11.962 -20.127 -3.570 1.00 93.62 125 SER A CA 1
ATOM 1028 C C . SER A 1 125 ? -10.936 -20.606 -2.553 1.00 93.62 125 SER A C 1
ATOM 1030 O O . SER A 1 125 ? -10.543 -19.866 -1.648 1.00 93.62 125 SER A O 1
ATOM 1032 N N . ILE A 1 126 ? -10.440 -21.823 -2.734 1.00 91.62 126 ILE A N 1
ATOM 1033 C CA . ILE A 1 126 ? -9.382 -22.385 -1.894 1.00 91.62 126 ILE A CA 1
ATOM 1034 C C . ILE A 1 126 ? -8.121 -21.501 -1.833 1.00 91.62 126 ILE A C 1
ATOM 1036 O O . ILE A 1 126 ? -7.492 -21.396 -0.779 1.00 91.62 126 ILE A O 1
ATOM 1040 N N . TYR A 1 127 ? -7.797 -20.771 -2.906 1.00 89.38 127 TYR A N 1
ATOM 1041 C CA . TYR A 1 127 ? -6.674 -19.826 -2.929 1.00 89.38 127 TYR A CA 1
ATOM 1042 C C . TYR A 1 127 ? -6.888 -18.588 -2.048 1.00 89.38 127 TYR A C 1
ATOM 1044 O O . TYR A 1 127 ? -5.926 -17.890 -1.736 1.00 89.38 127 TYR A O 1
ATOM 1052 N N . ASN A 1 128 ? -8.120 -18.322 -1.607 1.00 92.81 128 ASN A N 1
ATOM 1053 C CA . ASN A 1 128 ? -8.446 -17.207 -0.721 1.00 92.81 128 ASN A CA 1
ATOM 1054 C C . ASN A 1 128 ? -8.331 -17.566 0.770 1.00 92.81 128 ASN A C 1
ATOM 1056 O O . ASN A 1 128 ? -8.645 -16.736 1.626 1.00 92.81 128 ASN A O 1
ATOM 1060 N N . TYR A 1 129 ? -7.885 -18.773 1.125 1.00 93.56 129 TYR A N 1
ATOM 1061 C CA . TYR A 1 129 ? -7.566 -19.077 2.517 1.00 93.56 129 TYR A CA 1
ATOM 1062 C C . TYR A 1 129 ? -6.460 -18.160 3.056 1.00 93.56 129 TYR A C 1
ATOM 1064 O O . TYR A 1 129 ? -5.417 -17.965 2.432 1.00 93.56 129 TYR A O 1
ATOM 1072 N N . LEU A 1 130 ? -6.665 -17.634 4.262 1.00 92.00 130 LEU A N 1
ATOM 1073 C CA . LEU A 1 130 ? -5.675 -16.835 4.975 1.00 92.00 130 LEU A CA 1
ATOM 1074 C C . LEU A 1 130 ? -4.410 -17.654 5.222 1.00 92.00 130 LEU A C 1
ATOM 1076 O O . LEU A 1 130 ? -4.460 -18.700 5.862 1.00 92.00 130 LEU A O 1
ATOM 1080 N N . ASP A 1 131 ? -3.260 -17.160 4.769 1.00 86.56 131 ASP A N 1
ATOM 1081 C CA . ASP A 1 131 ? -1.987 -17.883 4.848 1.00 86.56 131 ASP A CA 1
ATOM 1082 C C . ASP A 1 131 ? -2.063 -19.319 4.277 1.00 86.56 131 ASP A C 1
ATOM 1084 O O . ASP A 1 131 ? -1.496 -20.245 4.866 1.00 86.56 131 ASP A O 1
ATOM 1088 N N . SER A 1 132 ? -2.764 -19.513 3.154 1.00 80.62 132 SER A N 1
ATOM 1089 C CA . SER A 1 132 ? -2.968 -20.811 2.483 1.00 80.62 132 SER A CA 1
ATOM 1090 C C . SER A 1 132 ? -1.690 -21.654 2.354 1.00 80.62 132 SER A C 1
ATOM 1092 O O . SER A 1 132 ? -1.712 -22.850 2.623 1.00 80.62 132 SER A O 1
ATOM 1094 N N . ASN A 1 133 ? -0.539 -21.023 2.105 1.00 77.62 133 ASN A N 1
ATOM 1095 C CA . ASN A 1 133 ? 0.777 -21.680 2.025 1.00 77.62 133 ASN A CA 1
ATOM 1096 C C . ASN A 1 133 ? 1.235 -22.392 3.319 1.00 77.62 133 ASN A C 1
ATOM 1098 O O . ASN A 1 133 ? 2.263 -23.064 3.321 1.00 77.62 133 ASN A O 1
ATOM 1102 N N . ARG A 1 134 ? 0.552 -22.182 4.451 1.00 80.25 134 ARG A N 1
ATOM 1103 C CA . ARG A 1 134 ? 0.901 -22.745 5.770 1.00 80.25 134 ARG A CA 1
ATOM 1104 C C . ARG A 1 134 ? -0.302 -23.350 6.500 1.00 80.25 134 ARG A C 1
ATOM 1106 O O . ARG A 1 134 ? -0.162 -23.718 7.664 1.00 80.25 134 ARG A O 1
ATOM 1113 N N . GLY A 1 135 ? -1.478 -23.354 5.875 1.00 78.44 135 GLY A N 1
ATOM 1114 C CA . GLY A 1 135 ? -2.754 -23.631 6.542 1.00 78.44 135 GLY A CA 1
ATOM 1115 C C . GLY A 1 135 ? -3.225 -25.082 6.487 1.00 78.44 135 GLY A C 1
ATOM 1116 O O . GLY A 1 135 ? -4.176 -25.417 7.192 1.00 78.44 135 GLY A O 1
ATOM 1117 N N . PHE A 1 136 ? -2.594 -25.927 5.660 1.00 91.75 136 PHE A N 1
ATOM 1118 C CA . PHE A 1 136 ? -3.103 -27.266 5.361 1.00 91.75 136 PHE A CA 1
ATOM 1119 C C . PHE A 1 136 ? -2.124 -28.368 5.764 1.00 91.75 136 PHE A C 1
ATOM 1121 O O . PHE A 1 136 ? -1.055 -28.519 5.168 1.00 91.75 136 PHE A O 1
ATOM 1128 N N . LYS A 1 137 ? -2.499 -29.156 6.774 1.00 93.31 137 LYS A N 1
ATOM 1129 C CA . LYS A 1 137 ? -1.727 -30.302 7.254 1.00 93.31 137 LYS A CA 1
ATOM 1130 C C . LYS A 1 137 ? -2.651 -31.400 7.774 1.00 93.31 137 LYS A C 1
ATOM 1132 O O . LYS A 1 137 ? -3.451 -31.133 8.662 1.00 93.31 137 LYS A O 1
ATOM 1137 N N . LYS A 1 138 ? -2.473 -32.629 7.286 1.00 93.06 138 LYS A N 1
ATOM 1138 C CA . LYS A 1 138 ? -3.171 -33.836 7.761 1.00 93.06 138 LYS A CA 1
ATOM 1139 C C . LYS A 1 138 ? -2.152 -34.959 7.954 1.00 93.06 138 LYS A C 1
ATOM 1141 O O . LYS A 1 138 ? -1.301 -35.151 7.092 1.00 93.06 138 LYS A O 1
ATOM 1146 N N . GLU A 1 139 ? -2.202 -35.651 9.095 1.00 90.81 139 GLU A N 1
ATOM 1147 C CA . GLU A 1 139 ? -1.331 -36.810 9.398 1.00 90.81 139 GLU A CA 1
ATOM 1148 C C . GLU A 1 139 ? 0.177 -36.529 9.224 1.00 90.81 139 GLU A C 1
ATOM 1150 O O . GLU A 1 139 ? 0.946 -37.352 8.742 1.00 90.81 139 GLU A O 1
ATOM 1155 N N . GLY A 1 140 ? 0.628 -35.325 9.587 1.00 88.12 140 GLY A N 1
ATOM 1156 C CA . GLY A 1 140 ? 2.039 -34.944 9.444 1.00 88.12 140 GLY A CA 1
ATOM 1157 C C . GLY A 1 140 ? 2.428 -34.408 8.061 1.00 88.12 140 GLY A C 1
ATOM 1158 O O . GLY A 1 140 ? 3.467 -33.759 7.957 1.00 88.12 140 GLY A O 1
ATOM 1159 N N . ILE A 1 141 ? 1.579 -34.577 7.044 1.00 91.19 141 ILE A N 1
ATOM 1160 C CA . ILE A 1 141 ? 1.827 -34.175 5.655 1.00 91.19 141 ILE A CA 1
ATOM 1161 C C . ILE A 1 141 ? 1.254 -32.777 5.403 1.00 91.19 141 ILE A C 1
ATOM 1163 O O . ILE A 1 141 ? 0.098 -32.508 5.734 1.00 91.19 141 ILE A O 1
ATOM 1167 N N . ASN A 1 142 ? 2.060 -31.888 4.816 1.00 92.19 142 ASN A N 1
ATOM 1168 C CA . ASN A 1 142 ? 1.605 -30.574 4.357 1.00 92.19 142 ASN A CA 1
ATOM 1169 C C . ASN A 1 142 ? 0.987 -30.695 2.963 1.00 92.19 142 ASN A C 1
ATOM 1171 O O . ASN A 1 142 ? 1.534 -31.397 2.117 1.00 92.19 142 ASN A O 1
ATOM 1175 N N . TYR A 1 143 ? -0.101 -29.970 2.729 1.00 91.56 143 TYR A N 1
ATOM 1176 C CA . TYR A 1 143 ? -0.793 -29.937 1.443 1.00 91.56 143 TYR A CA 1
ATOM 1177 C C . TYR A 1 143 ? -0.746 -28.526 0.862 1.00 91.56 143 TYR A C 1
ATOM 1179 O O . TYR A 1 143 ? -0.882 -27.538 1.588 1.00 91.56 143 TYR A O 1
ATOM 1187 N N . THR A 1 144 ? -0.560 -28.419 -0.447 1.00 89.69 144 THR A N 1
ATOM 1188 C CA . THR A 1 144 ? -0.749 -27.158 -1.172 1.00 89.69 144 THR A CA 1
ATOM 1189 C C . THR A 1 144 ? -2.216 -26.977 -1.567 1.00 89.69 144 THR A C 1
ATOM 1191 O O . THR A 1 144 ? -3.024 -27.904 -1.465 1.00 89.69 144 THR A O 1
ATOM 1194 N N . CYS A 1 145 ? -2.582 -25.787 -2.053 1.00 87.88 145 CYS A N 1
ATOM 1195 C CA . CYS A 1 145 ? -3.889 -25.604 -2.689 1.00 87.88 145 CYS A CA 1
ATOM 1196 C C . CYS A 1 145 ? -4.053 -26.555 -3.881 1.00 87.88 145 CYS A C 1
ATOM 1198 O O . CYS A 1 145 ? -5.125 -27.117 -4.066 1.00 87.88 145 CYS A O 1
ATOM 1200 N N . GLU A 1 146 ? -2.991 -26.776 -4.656 1.00 85.31 146 GLU A N 1
ATOM 1201 C CA . GLU A 1 146 ? -2.998 -27.663 -5.817 1.00 85.31 146 GLU A CA 1
ATOM 1202 C C . GLU A 1 146 ? -3.282 -29.120 -5.422 1.00 85.31 146 GLU A C 1
ATOM 1204 O O . GLU A 1 146 ? -4.067 -29.795 -6.089 1.00 85.31 146 GLU A O 1
ATOM 1209 N N . ASP A 1 147 ? -2.702 -29.604 -4.319 1.00 89.38 147 ASP A N 1
ATOM 1210 C CA . ASP A 1 147 ? -2.961 -30.960 -3.820 1.00 89.38 147 ASP A CA 1
ATOM 1211 C C . ASP A 1 147 ? -4.427 -31.144 -3.408 1.00 89.38 147 ASP A C 1
ATOM 1213 O O . ASP A 1 147 ? -5.017 -32.207 -3.613 1.00 89.38 147 ASP A O 1
ATOM 1217 N N . LEU A 1 148 ? -5.026 -30.103 -2.827 1.00 91.19 148 LEU A N 1
ATOM 1218 C CA . LEU A 1 148 ? -6.425 -30.100 -2.407 1.00 91.19 148 LEU A CA 1
ATOM 1219 C C . LEU A 1 148 ? -7.385 -29.947 -3.601 1.00 91.19 148 LEU A C 1
ATOM 1221 O O . LEU A 1 148 ? -8.409 -30.626 -3.639 1.00 91.19 148 LEU A O 1
ATOM 1225 N N . ILE A 1 149 ? -7.020 -29.166 -4.621 1.00 89.12 149 ILE A N 1
ATOM 1226 C CA . ILE A 1 149 ? -7.756 -29.070 -5.894 1.00 89.12 149 ILE A CA 1
ATOM 1227 C C . ILE A 1 149 ? -7.796 -30.431 -6.597 1.00 89.12 149 ILE A C 1
ATOM 1229 O O . ILE A 1 149 ? -8.855 -30.848 -7.063 1.00 89.12 149 ILE A O 1
ATOM 1233 N N . LYS A 1 150 ? -6.680 -31.176 -6.609 1.00 87.69 150 LYS A N 1
ATOM 1234 C CA . LYS A 1 150 ? -6.631 -32.552 -7.144 1.00 87.69 150 LYS A CA 1
ATOM 1235 C C . LYS A 1 150 ? -7.544 -33.524 -6.393 1.00 87.69 150 LYS A C 1
ATOM 1237 O O . LYS A 1 150 ? -7.943 -34.539 -6.954 1.00 87.69 150 LYS A O 1
ATOM 1242 N N . LYS A 1 151 ? -7.885 -33.218 -5.139 1.00 91.25 151 LYS A N 1
ATOM 1243 C CA . LYS A 1 151 ? -8.856 -33.966 -4.323 1.00 91.25 151 LYS A CA 1
ATOM 1244 C C . LYS A 1 151 ? -10.301 -33.481 -4.503 1.00 91.25 151 LYS A C 1
ATOM 1246 O O . LYS A 1 151 ? -11.190 -34.030 -3.864 1.00 91.25 151 LYS A O 1
ATOM 1251 N N . GLY A 1 152 ? -10.539 -32.488 -5.362 1.00 91.88 152 GLY A N 1
ATOM 1252 C CA . GLY A 1 152 ? -11.865 -31.934 -5.638 1.00 91.88 152 GLY A CA 1
ATOM 1253 C C . GLY A 1 152 ? -12.289 -30.793 -4.710 1.00 91.88 152 GLY A C 1
ATOM 1254 O O . GLY A 1 152 ? -13.465 -30.439 -4.696 1.00 91.88 152 GLY A O 1
ATOM 1255 N N . TYR A 1 153 ? -11.370 -30.213 -3.931 1.00 93.69 153 TYR A N 1
ATOM 1256 C CA . TYR A 1 153 ? -11.671 -29.079 -3.055 1.00 93.69 153 TYR A CA 1
ATOM 1257 C C . TYR A 1 153 ? -11.370 -27.757 -3.769 1.00 93.69 153 TYR A C 1
ATOM 1259 O O . TYR A 1 153 ? -10.210 -27.391 -3.961 1.00 93.69 153 TYR A O 1
ATOM 1267 N N . TYR A 1 154 ? -12.416 -27.025 -4.156 1.00 92.62 154 TYR A N 1
ATOM 1268 C CA . TYR A 1 154 ? -12.295 -25.808 -4.970 1.00 92.62 154 TYR A CA 1
ATOM 1269 C C . TYR A 1 154 ? -12.627 -24.534 -4.181 1.00 92.62 154 TYR A C 1
ATOM 1271 O O . TYR A 1 154 ? -12.078 -23.460 -4.448 1.00 92.62 154 TYR A O 1
ATOM 1279 N N . LYS A 1 155 ? -13.512 -24.641 -3.187 1.00 95.25 155 LYS A N 1
ATOM 1280 C CA . LYS A 1 155 ? -13.920 -23.583 -2.255 1.00 95.25 155 LYS A CA 1
ATOM 1281 C C . LYS A 1 155 ? -13.267 -23.776 -0.895 1.00 95.25 155 LYS A C 1
ATOM 1283 O O . LYS A 1 155 ? -12.898 -24.880 -0.506 1.00 95.25 155 LYS A O 1
ATOM 1288 N N . ILE A 1 156 ? -13.244 -22.701 -0.111 1.00 95.56 156 ILE A N 1
ATOM 1289 C CA . ILE A 1 156 ? -12.868 -22.751 1.307 1.00 95.56 156 ILE A CA 1
ATOM 1290 C C . ILE A 1 156 ? -13.702 -23.788 2.074 1.00 95.56 156 ILE A C 1
ATOM 1292 O O . ILE A 1 156 ? -13.172 -24.568 2.854 1.00 95.56 156 ILE A O 1
ATOM 1296 N N . ILE A 1 157 ? -15.012 -23.826 1.841 1.00 96.62 157 ILE A N 1
ATOM 1297 C CA . ILE A 1 157 ? -15.912 -24.710 2.593 1.00 96.62 157 ILE A CA 1
ATOM 1298 C C . ILE A 1 157 ? -15.748 -26.194 2.246 1.00 96.62 157 ILE A C 1
ATOM 1300 O O . ILE A 1 157 ? -16.146 -27.031 3.054 1.00 96.62 157 ILE A O 1
ATOM 1304 N N . ASP A 1 158 ? -15.138 -26.503 1.099 1.00 96.19 158 ASP A N 1
ATOM 1305 C CA . ASP A 1 158 ? -14.948 -27.876 0.626 1.00 96.19 158 ASP A CA 1
ATOM 1306 C C . ASP A 1 158 ? -13.839 -28.591 1.414 1.00 96.19 158 ASP A C 1
ATOM 1308 O O . ASP A 1 158 ? -13.880 -29.807 1.568 1.00 96.19 158 ASP A O 1
ATOM 1312 N N . VAL A 1 159 ? -12.851 -27.848 1.935 1.00 95.38 159 VAL A N 1
ATOM 1313 C CA . VAL A 1 159 ? -11.679 -28.416 2.620 1.00 95.38 159 VAL A CA 1
ATOM 1314 C C . VAL A 1 159 ? -12.077 -28.959 3.999 1.00 95.38 159 VAL A C 1
ATOM 1316 O O . VAL A 1 159 ? -12.499 -28.169 4.846 1.00 95.38 159 VAL A O 1
ATOM 1319 N N . PRO A 1 160 ? -11.920 -30.263 4.295 1.00 95.88 160 PRO A N 1
ATOM 1320 C CA . PRO A 1 160 ? -12.285 -30.832 5.596 1.00 95.88 160 PRO A CA 1
ATOM 1321 C C . PRO A 1 160 ? -11.464 -30.263 6.767 1.00 95.88 160 PRO A C 1
ATOM 1323 O O . PRO A 1 160 ? -10.293 -29.918 6.611 1.00 95.88 160 PRO A O 1
ATOM 1326 N N . ASP A 1 161 ? -12.054 -30.203 7.966 1.00 94.81 161 ASP A N 1
ATOM 1327 C CA . ASP A 1 161 ? -11.434 -29.556 9.143 1.00 94.81 161 ASP A CA 1
ATOM 1328 C C . ASP A 1 161 ? -10.139 -30.233 9.611 1.00 94.81 161 ASP A C 1
ATOM 1330 O O . ASP A 1 161 ? -9.260 -29.580 10.172 1.00 94.81 161 ASP A O 1
ATOM 1334 N N . GLU A 1 162 ? -9.990 -31.527 9.334 1.00 94.56 162 GLU A N 1
ATOM 1335 C CA . GLU A 1 162 ? -8.775 -32.314 9.584 1.00 94.56 162 GLU A CA 1
ATOM 1336 C C . GLU A 1 162 ? -7.545 -31.817 8.808 1.00 94.56 162 GLU A C 1
ATOM 1338 O O . GLU A 1 162 ? -6.422 -32.061 9.240 1.00 94.56 162 GLU A O 1
ATOM 1343 N N . TYR A 1 163 ? -7.738 -31.097 7.697 1.00 94.94 163 TYR A N 1
ATOM 1344 C CA . TYR A 1 163 ? -6.648 -30.429 6.988 1.00 94.94 163 TYR A CA 1
ATOM 1345 C C . TYR A 1 163 ? -6.293 -29.087 7.635 1.00 94.94 163 TYR A C 1
ATOM 1347 O O . TYR A 1 163 ? -5.191 -28.589 7.432 1.00 94.94 163 TYR A O 1
ATOM 1355 N N . LEU A 1 164 ? -7.197 -28.477 8.407 1.00 94.75 164 LEU A N 1
ATOM 1356 C CA . LEU A 1 164 ? -7.032 -27.127 8.942 1.00 94.75 164 LEU A CA 1
ATOM 1357 C C . LEU A 1 164 ? -6.329 -27.169 10.300 1.00 94.75 164 LEU A C 1
ATOM 1359 O O . LEU A 1 164 ? -6.954 -27.354 11.348 1.00 94.75 164 LEU A O 1
ATOM 1363 N N . ASN A 1 165 ? -5.019 -26.934 10.293 1.00 90.88 165 ASN A N 1
ATOM 1364 C CA . ASN A 1 165 ? -4.189 -26.941 11.501 1.00 90.88 165 ASN A CA 1
ATOM 1365 C C . ASN A 1 165 ? -4.071 -25.568 12.186 1.00 90.88 165 ASN A C 1
ATOM 1367 O O . ASN A 1 165 ? -3.476 -25.471 13.259 1.00 90.88 165 ASN A O 1
ATOM 1371 N N . ARG A 1 166 ? -4.608 -24.498 11.587 1.00 92.69 166 ARG A N 1
ATOM 1372 C CA . ARG A 1 166 ? -4.573 -23.147 12.162 1.00 92.69 166 ARG A CA 1
ATOM 1373 C C . ARG A 1 166 ? -5.974 -22.646 12.442 1.00 92.69 166 ARG A C 1
ATOM 1375 O O . ARG A 1 166 ? -6.832 -22.623 11.561 1.00 92.69 166 ARG A O 1
ATOM 1382 N N . GLU A 1 167 ? -6.148 -22.106 13.638 1.00 95.12 167 GLU A N 1
ATOM 1383 C CA . GLU A 1 167 ? -7.437 -21.589 14.089 1.00 95.12 167 GLU A CA 1
ATOM 1384 C C . GLU A 1 167 ? -7.971 -20.460 13.195 1.00 95.12 167 GLU A C 1
ATOM 1386 O O . GLU A 1 167 ? -9.155 -20.410 12.891 1.00 95.12 167 GLU A O 1
ATOM 1391 N N . LYS A 1 168 ? -7.095 -19.612 12.637 1.00 94.62 168 LYS A N 1
ATOM 1392 C CA . LYS A 1 168 ? -7.506 -18.577 11.671 1.00 94.62 168 LYS A CA 1
ATOM 1393 C C . LYS A 1 168 ? -8.205 -19.144 10.423 1.00 94.62 168 LYS A C 1
ATOM 1395 O O . LYS A 1 168 ? -9.109 -18.502 9.896 1.00 94.62 168 LYS A O 1
ATOM 1400 N N . ASN A 1 169 ? -7.794 -20.326 9.949 1.00 95.31 169 ASN A N 1
ATOM 1401 C CA . ASN A 1 169 ? -8.397 -20.965 8.778 1.00 95.31 169 ASN A CA 1
ATOM 1402 C C . ASN A 1 169 ? -9.763 -21.555 9.133 1.00 95.31 169 ASN A C 1
ATOM 1404 O O . ASN A 1 169 ? -10.691 -21.457 8.334 1.00 95.31 169 ASN A O 1
ATOM 1408 N N . ARG A 1 170 ? -9.902 -22.088 10.352 1.00 96.44 170 ARG A N 1
ATOM 1409 C CA . ARG A 1 170 ? -11.180 -22.560 10.899 1.00 96.44 170 ARG A CA 1
ATOM 1410 C C . ARG A 1 170 ? -12.164 -21.409 11.087 1.00 96.44 170 ARG A C 1
ATOM 1412 O O . ARG A 1 170 ? -13.277 -21.495 10.585 1.00 96.44 170 ARG A O 1
ATOM 1419 N N . ILE A 1 171 ? -11.727 -20.296 11.680 1.00 96.81 171 ILE A N 1
ATOM 1420 C CA . ILE A 1 171 ? -12.513 -19.057 11.818 1.00 96.81 171 ILE A CA 1
ATOM 1421 C C . ILE A 1 171 ? -13.033 -18.575 10.458 1.00 96.81 171 ILE A C 1
ATOM 1423 O O . ILE A 1 171 ? -14.223 -18.288 10.310 1.00 96.81 171 ILE A O 1
ATOM 1427 N N . GLN A 1 172 ? -12.149 -18.492 9.459 1.00 97.12 172 GLN A N 1
ATOM 1428 C CA . GLN A 1 172 ? -12.518 -18.077 8.107 1.00 97.12 172 GLN A CA 1
ATOM 1429 C C . GLN A 1 172 ? -13.551 -19.025 7.490 1.00 97.12 172 GLN A C 1
ATOM 1431 O O . GLN A 1 172 ? -14.582 -18.562 7.003 1.00 97.12 172 GLN A O 1
ATOM 1436 N N . LYS A 1 173 ? -13.285 -20.340 7.520 1.00 97.38 173 LYS A N 1
ATOM 1437 C CA . LYS A 1 173 ? -14.193 -21.353 6.972 1.00 97.38 173 LYS A CA 1
ATOM 1438 C C . LYS A 1 173 ? -15.557 -21.286 7.649 1.00 97.38 173 LYS A C 1
ATOM 1440 O O . LYS A 1 173 ? -16.559 -21.189 6.950 1.00 97.38 173 LYS A O 1
ATOM 1445 N N . HIS A 1 174 ? -15.581 -21.255 8.979 1.00 97.75 174 HIS A N 1
ATOM 1446 C CA . HIS A 1 174 ? -16.805 -21.163 9.764 1.00 97.75 174 HIS A CA 1
ATOM 1447 C C . HIS A 1 174 ? -17.617 -19.921 9.392 1.00 97.75 174 HIS A C 1
ATOM 1449 O O . HIS A 1 174 ? -18.791 -20.047 9.067 1.00 97.75 174 HIS A O 1
ATOM 1455 N N . SER A 1 175 ? -16.975 -18.747 9.329 1.00 97.62 175 SER A N 1
ATOM 1456 C CA . SER A 1 175 ? -17.645 -17.495 8.947 1.00 97.62 175 SER A CA 1
ATOM 1457 C C . SER A 1 175 ? -18.314 -17.600 7.573 1.00 97.62 175 SER A C 1
ATOM 1459 O O . SER A 1 175 ? -19.425 -17.112 7.386 1.00 97.62 175 SER A O 1
ATOM 1461 N N . ILE A 1 176 ? -17.649 -18.240 6.603 1.00 97.19 176 ILE A N 1
ATOM 1462 C CA . ILE A 1 176 ? -18.183 -18.437 5.247 1.00 97.19 176 ILE A CA 1
ATOM 1463 C C . ILE A 1 176 ? -19.325 -19.459 5.245 1.00 97.19 176 ILE A C 1
ATOM 1465 O O . ILE A 1 176 ? -20.325 -19.233 4.572 1.00 97.19 176 ILE A O 1
ATOM 1469 N N . GLN A 1 177 ? -19.208 -20.553 6.004 1.00 97.12 177 GLN A N 1
ATOM 1470 C CA . GLN A 1 177 ? -20.249 -21.583 6.108 1.00 97.12 177 GLN A CA 1
ATOM 1471 C C . GLN A 1 177 ? -21.541 -21.046 6.729 1.00 97.12 177 GLN A C 1
ATOM 1473 O O . GLN A 1 177 ? -22.626 -21.365 6.254 1.00 97.12 177 GLN A O 1
ATOM 1478 N N . THR A 1 178 ? -21.434 -20.234 7.779 1.00 97.06 178 THR A N 1
ATOM 1479 C CA . THR A 1 178 ? -22.593 -19.654 8.472 1.00 97.06 178 THR A CA 1
ATOM 1480 C C . THR A 1 178 ? -23.067 -18.346 7.845 1.00 97.06 178 THR A C 1
ATOM 1482 O O . THR A 1 178 ? -24.134 -17.849 8.195 1.00 97.06 178 THR A O 1
ATOM 1485 N N . ASN A 1 179 ? -22.272 -17.769 6.940 1.00 96.12 179 ASN A N 1
ATOM 1486 C CA . ASN A 1 179 ? -22.449 -16.422 6.407 1.00 96.12 179 ASN A CA 1
ATOM 1487 C C . ASN A 1 179 ? -22.546 -15.337 7.505 1.00 96.12 179 ASN A C 1
ATOM 1489 O O . ASN A 1 179 ? -23.228 -14.325 7.345 1.00 96.12 179 ASN A O 1
ATOM 1493 N N . THR A 1 180 ? -21.861 -15.541 8.634 1.00 96.44 180 THR A N 1
ATOM 1494 C CA . THR A 1 180 ? -21.835 -14.597 9.762 1.00 96.44 180 THR A CA 1
ATOM 1495 C C . THR A 1 180 ? -20.419 -14.096 10.018 1.00 96.44 180 THR A C 1
ATOM 1497 O O . THR A 1 180 ? -19.474 -14.884 9.943 1.00 96.44 180 THR A O 1
ATOM 1500 N N . PRO A 1 181 ? -20.234 -12.813 10.369 1.00 97.31 181 PRO A N 1
ATOM 1501 C CA . PRO A 1 181 ? -18.917 -12.314 10.722 1.00 97.31 181 PRO A CA 1
ATOM 1502 C C . PRO A 1 181 ? -18.410 -12.949 12.022 1.00 97.31 181 PRO A C 1
ATOM 1504 O O . PRO A 1 181 ? -19.136 -13.043 13.011 1.00 97.31 181 PRO A O 1
ATOM 1507 N N . TYR A 1 182 ? -17.133 -13.314 12.041 1.00 98.31 182 TYR A N 1
ATOM 1508 C CA . TYR A 1 182 ? -16.407 -13.591 13.271 1.00 98.31 182 TYR A CA 1
ATOM 1509 C C . TYR A 1 182 ? -15.989 -12.275 13.934 1.00 98.31 182 TYR A C 1
ATOM 1511 O O . TYR A 1 182 ? -15.409 -11.401 13.285 1.00 98.31 182 TYR A O 1
ATOM 1519 N N . ILE A 1 183 ? -16.263 -12.144 15.235 1.00 98.38 183 ILE A N 1
ATOM 1520 C CA . ILE A 1 183 ? -16.013 -10.923 16.010 1.00 98.38 183 ILE A CA 1
ATOM 1521 C C . ILE A 1 183 ? -15.423 -11.291 17.374 1.00 98.38 183 ILE A C 1
ATOM 1523 O O . ILE A 1 183 ? -16.110 -11.819 18.247 1.00 98.38 183 ILE A O 1
ATOM 1527 N N . ASN A 1 184 ? -14.162 -10.935 17.607 1.00 98.31 184 ASN A N 1
ATOM 1528 C CA . ASN A 1 184 ? -13.544 -10.985 18.927 1.00 98.31 184 ASN A CA 1
ATOM 1529 C C . ASN A 1 184 ? -13.748 -9.644 19.647 1.00 98.31 184 ASN A C 1
ATOM 1531 O O . ASN A 1 184 ? -12.918 -8.733 19.563 1.00 98.31 184 ASN A O 1
ATOM 1535 N N . LYS A 1 185 ? -14.865 -9.525 20.375 1.00 98.44 185 LYS A N 1
ATOM 1536 C CA . LYS A 1 185 ? -15.247 -8.274 21.050 1.00 98.44 185 LYS A CA 1
ATOM 1537 C C . LYS A 1 185 ? -14.181 -7.771 22.029 1.00 98.44 185 LYS A C 1
ATOM 1539 O O . LYS A 1 185 ? -13.926 -6.571 22.073 1.00 98.44 185 LYS A O 1
ATOM 1544 N N . ALA A 1 186 ? -13.540 -8.665 22.785 1.00 98.44 186 ALA A N 1
ATOM 1545 C CA . ALA A 1 186 ? -12.523 -8.292 23.769 1.00 98.44 186 ALA A CA 1
ATOM 1546 C C . ALA A 1 186 ? -11.289 -7.659 23.105 1.00 98.44 186 ALA A C 1
ATOM 1548 O O . ALA A 1 186 ? -10.852 -6.584 23.515 1.00 98.44 186 ALA A O 1
ATOM 1549 N N . LYS A 1 187 ? -10.766 -8.275 22.035 1.00 98.50 187 LYS A N 1
ATOM 1550 C CA . LYS A 1 187 ? -9.614 -7.743 21.292 1.00 98.50 187 LYS A CA 1
ATOM 1551 C C . LYS A 1 187 ? -9.939 -6.438 20.572 1.00 98.50 187 LYS A C 1
ATOM 1553 O O . LYS A 1 187 ? -9.115 -5.523 20.566 1.00 98.50 187 LYS A O 1
ATOM 1558 N N . ILE A 1 188 ? -11.132 -6.318 19.992 1.00 98.75 188 ILE A N 1
ATOM 1559 C CA . ILE A 1 188 ? -11.546 -5.063 19.354 1.00 98.75 188 ILE A CA 1
ATOM 1560 C C . ILE A 1 188 ? -11.629 -3.944 20.405 1.00 98.75 188 ILE A C 1
ATOM 1562 O O . ILE A 1 188 ? -11.003 -2.908 20.210 1.00 98.75 188 ILE A O 1
ATOM 1566 N N . LYS A 1 189 ? -12.290 -4.162 21.555 1.00 98.56 189 LYS A N 1
ATOM 1567 C CA . LYS A 1 189 ? -12.352 -3.170 22.650 1.00 98.56 189 LYS A CA 1
ATOM 1568 C C . LYS A 1 189 ? -10.962 -2.754 23.139 1.00 98.56 189 LYS A C 1
ATOM 1570 O O . LYS A 1 189 ? -10.693 -1.562 23.260 1.00 98.56 189 LYS A O 1
ATOM 1575 N N . ALA A 1 190 ? -10.068 -3.717 23.371 1.00 98.50 190 ALA A N 1
ATOM 1576 C CA . ALA A 1 190 ? -8.706 -3.441 23.829 1.00 98.50 190 ALA A CA 1
ATOM 1577 C C . ALA A 1 190 ? -7.882 -2.640 22.804 1.00 98.50 190 ALA A C 1
ATOM 1579 O O . ALA A 1 190 ? -7.132 -1.744 23.188 1.00 98.50 190 ALA A O 1
ATOM 1580 N N . GLY A 1 191 ? -8.041 -2.940 21.509 1.00 98.31 191 GLY A N 1
ATOM 1581 C CA . GLY A 1 191 ? -7.394 -2.205 20.420 1.00 98.31 191 GLY A CA 1
ATOM 1582 C C . GLY A 1 191 ? -7.933 -0.780 20.274 1.00 98.31 191 GLY A C 1
ATOM 1583 O O . GLY A 1 191 ? -7.147 0.159 20.196 1.00 98.31 191 GLY A O 1
ATOM 1584 N N . LEU A 1 192 ? -9.259 -0.607 20.313 1.00 98.38 192 LEU A N 1
ATOM 1585 C CA . LEU A 1 192 ? -9.912 0.707 20.257 1.00 98.38 192 LEU A CA 1
ATOM 1586 C C . LEU A 1 192 ? -9.478 1.615 21.416 1.00 98.38 192 LEU A C 1
ATOM 1588 O O . LEU A 1 192 ? -9.268 2.805 21.208 1.00 98.38 192 LEU A O 1
ATOM 1592 N N . ALA A 1 193 ? -9.274 1.054 22.612 1.00 98.06 193 ALA A N 1
ATOM 1593 C CA . ALA A 1 193 ? -8.810 1.795 23.787 1.00 98.06 193 ALA A CA 1
ATOM 1594 C C . ALA A 1 193 ? -7.382 2.367 23.653 1.00 98.06 193 ALA A C 1
ATOM 1596 O O . ALA A 1 193 ? -6.967 3.164 24.492 1.00 98.06 193 ALA A O 1
ATOM 1597 N N . GLN A 1 194 ? -6.617 1.971 22.627 1.00 97.88 194 GLN A N 1
ATOM 1598 C CA . GLN A 1 194 ? -5.291 2.540 22.356 1.00 97.88 194 GLN A CA 1
ATOM 1599 C C . GLN A 1 194 ? -5.350 3.864 21.583 1.00 97.88 194 GLN A C 1
ATOM 1601 O O . GLN A 1 194 ? -4.353 4.584 21.545 1.00 97.88 194 GLN A O 1
ATOM 1606 N N . ILE A 1 195 ? -6.490 4.182 20.962 1.00 98.00 195 ILE A N 1
ATOM 1607 C CA . ILE A 1 195 ? -6.658 5.366 20.119 1.00 98.00 195 ILE A CA 1
ATOM 1608 C C . ILE A 1 195 ? -7.023 6.570 20.993 1.00 98.00 195 ILE A C 1
ATOM 1610 O O . ILE A 1 195 ? -7.926 6.497 21.827 1.00 98.00 195 ILE A O 1
ATOM 1614 N N . LYS A 1 196 ? -6.335 7.695 20.779 1.00 97.81 196 LYS A N 1
ATOM 1615 C CA . LYS A 1 196 ? -6.538 8.953 21.510 1.00 97.81 196 LYS A CA 1
ATOM 1616 C C . LYS A 1 196 ? -7.007 10.053 20.568 1.00 97.81 196 LYS A C 1
ATOM 1618 O O . LYS A 1 196 ? -6.493 10.172 19.461 1.00 97.81 196 LYS A O 1
ATOM 1623 N N . TYR A 1 197 ? -7.939 10.878 21.036 1.00 97.94 197 TYR A N 1
ATOM 1624 C CA . TYR A 1 197 ? -8.388 12.065 20.310 1.00 97.94 197 TYR A CA 1
ATOM 1625 C C . TYR A 1 197 ? -7.418 13.247 20.487 1.00 97.94 197 TYR A C 1
ATOM 1627 O O . TYR A 1 197 ? -6.785 13.342 21.543 1.00 97.94 197 TYR A O 1
ATOM 1635 N N . PRO A 1 198 ? -7.328 14.160 19.501 1.00 98.25 198 PRO A N 1
ATOM 1636 C CA . PRO A 1 198 ? -7.939 14.065 18.167 1.00 98.25 198 PRO A CA 1
ATOM 1637 C C . PRO A 1 198 ? -7.342 12.920 17.325 1.00 98.25 198 PRO A C 1
ATOM 1639 O O . PRO A 1 198 ? -6.182 12.555 17.490 1.00 98.25 198 PRO A O 1
ATOM 1642 N N . ILE A 1 199 ? -8.145 12.326 16.441 1.00 98.75 199 ILE A N 1
ATOM 1643 C CA . ILE A 1 199 ? -7.682 11.303 15.496 1.00 98.75 199 ILE A CA 1
ATOM 1644 C C . ILE A 1 199 ? -7.429 11.972 14.147 1.00 98.75 199 ILE A C 1
ATOM 1646 O O . ILE A 1 199 ? -8.319 12.610 13.587 1.00 98.75 199 ILE A O 1
ATOM 1650 N N . TYR A 1 200 ? -6.223 11.796 13.627 1.00 98.75 200 TYR A N 1
ATOM 1651 C CA . TYR A 1 200 ? -5.769 12.297 12.336 1.00 98.75 200 TYR A CA 1
ATOM 1652 C C . TYR A 1 200 ? -5.753 11.134 11.339 1.00 98.75 200 TYR A C 1
ATOM 1654 O O . TYR A 1 200 ? -4.780 10.386 11.302 1.00 98.75 200 TYR A O 1
ATOM 1662 N N . HIS A 1 201 ? -6.831 10.943 10.574 1.00 98.75 201 HIS A N 1
ATOM 1663 C CA . HIS A 1 201 ? -6.913 9.895 9.545 1.00 98.75 201 HIS A CA 1
ATOM 1664 C C . HIS A 1 201 ? -6.097 10.335 8.331 1.00 98.75 201 HIS A C 1
ATOM 1666 O O . HIS A 1 201 ? -6.538 11.234 7.619 1.00 98.75 201 HIS A O 1
ATOM 1672 N N . LEU A 1 202 ? -4.912 9.758 8.131 1.00 98.81 202 LEU A N 1
ATOM 1673 C CA . LEU A 1 202 ? -3.910 10.223 7.168 1.00 98.81 202 LEU A CA 1
ATOM 1674 C C . LEU A 1 202 ? -3.685 9.195 6.060 1.00 98.81 202 LEU A C 1
ATOM 1676 O O . LEU A 1 202 ? -3.496 8.016 6.348 1.00 98.81 202 LEU A O 1
ATOM 1680 N N . ASP A 1 203 ? -3.625 9.671 4.820 1.00 98.31 203 ASP A N 1
ATOM 1681 C CA . ASP A 1 203 ? -3.244 8.873 3.654 1.00 98.31 203 ASP A CA 1
ATOM 1682 C C . ASP A 1 203 ? -2.384 9.687 2.672 1.00 98.31 203 ASP A C 1
ATOM 1684 O O . ASP A 1 203 ? -2.496 10.919 2.620 1.00 98.31 203 ASP A O 1
ATOM 1688 N N . PHE A 1 204 ? -1.522 9.013 1.907 1.00 98.25 204 PHE A N 1
ATOM 1689 C CA . PHE A 1 204 ? -0.605 9.624 0.938 1.00 98.25 204 PHE A CA 1
ATOM 1690 C C . PHE A 1 204 ? -0.741 8.996 -0.446 1.00 98.25 204 PHE A C 1
ATOM 1692 O O . PHE A 1 204 ? -0.718 7.778 -0.574 1.00 98.25 204 PHE A O 1
ATOM 1699 N N . GLU A 1 205 ? -0.677 9.826 -1.488 1.00 97.75 205 GLU A N 1
ATOM 1700 C CA . GLU A 1 205 ? -0.434 9.356 -2.855 1.00 97.75 205 GLU A CA 1
ATOM 1701 C C . GLU A 1 205 ? 0.966 9.747 -3.320 1.00 97.75 205 GLU A C 1
ATOM 1703 O O . GLU A 1 205 ? 1.468 10.854 -3.064 1.00 97.75 205 GLU A O 1
ATOM 1708 N N . THR A 1 206 ? 1.618 8.814 -4.011 1.00 96.88 206 THR A N 1
ATOM 1709 C CA . THR A 1 206 ? 3.016 8.942 -4.424 1.00 96.88 206 THR A CA 1
ATOM 1710 C C . THR A 1 206 ? 3.220 8.587 -5.881 1.00 96.88 206 THR A C 1
ATOM 1712 O O . THR A 1 206 ? 2.472 7.819 -6.479 1.00 96.88 206 THR A O 1
ATOM 1715 N N . PHE A 1 207 ? 4.297 9.120 -6.448 1.00 95.88 207 PHE A N 1
ATOM 1716 C CA . PHE A 1 207 ? 4.748 8.792 -7.790 1.00 95.88 207 PHE A CA 1
ATOM 1717 C C . PHE A 1 207 ? 6.110 8.086 -7.717 1.00 95.88 207 PHE A C 1
ATOM 1719 O O . PHE A 1 207 ? 7.122 8.772 -7.557 1.00 95.88 207 PHE A O 1
ATOM 1726 N N . PRO A 1 208 ? 6.168 6.747 -7.896 1.00 94.00 208 PRO A N 1
ATOM 1727 C CA . PRO A 1 208 ? 7.418 5.996 -8.031 1.00 94.00 208 PRO A CA 1
ATOM 1728 C C . PRO A 1 208 ? 8.027 6.186 -9.425 1.00 94.00 208 PRO A C 1
ATOM 1730 O O . PRO A 1 208 ? 7.922 5.318 -10.292 1.00 94.00 208 PRO A O 1
ATOM 1733 N N . CYS A 1 209 ? 8.631 7.345 -9.679 1.00 92.50 209 CYS A N 1
ATOM 1734 C CA . CYS A 1 209 ? 9.201 7.631 -10.992 1.00 92.50 209 CYS A CA 1
ATOM 1735 C C . CYS A 1 209 ? 10.524 6.863 -11.173 1.00 92.50 209 CYS A C 1
ATOM 1737 O O . CYS A 1 209 ? 11.400 6.989 -10.313 1.00 92.50 209 CYS A O 1
ATOM 1739 N N . PRO A 1 210 ? 10.721 6.097 -12.268 1.00 92.81 210 PRO A N 1
ATOM 1740 C CA . PRO A 1 210 ? 11.994 5.423 -12.522 1.00 92.81 210 PRO A CA 1
ATOM 1741 C C . PRO A 1 210 ? 13.162 6.410 -12.547 1.00 92.81 210 PRO A C 1
ATOM 1743 O O . PRO A 1 210 ? 14.217 6.143 -11.985 1.00 92.81 210 PRO A O 1
ATOM 1746 N N . LEU A 1 211 ? 12.960 7.575 -13.161 1.00 94.38 211 LEU A N 1
ATOM 1747 C CA . LEU A 1 211 ? 13.958 8.635 -13.200 1.00 94.38 211 LEU A CA 1
ATOM 1748 C C . LEU A 1 211 ? 13.681 9.634 -12.064 1.00 94.38 211 LEU A C 1
ATOM 1750 O O . LEU A 1 211 ? 12.551 10.121 -11.972 1.00 94.38 211 LEU A O 1
ATOM 1754 N N . PRO A 1 212 ? 14.674 9.965 -11.218 1.00 94.94 212 PRO A N 1
ATOM 1755 C CA . PRO A 1 212 ? 14.525 10.989 -10.186 1.00 94.94 212 PRO A CA 1
ATOM 1756 C C . PRO A 1 212 ? 14.042 12.310 -10.782 1.00 94.94 212 PRO A C 1
ATOM 1758 O O . PRO A 1 212 ? 14.595 12.770 -11.781 1.00 94.94 212 PRO A O 1
ATOM 1761 N N . ARG A 1 213 ? 13.035 12.945 -10.188 1.00 94.56 213 ARG A N 1
ATOM 1762 C CA . ARG A 1 213 ? 12.479 14.202 -10.713 1.00 94.56 213 ARG A CA 1
ATOM 1763 C C . ARG A 1 213 ? 12.988 15.402 -9.947 1.00 94.56 213 ARG A C 1
ATOM 1765 O O . ARG A 1 213 ? 13.206 16.446 -10.544 1.00 94.56 213 ARG A O 1
ATOM 1772 N N . PHE A 1 214 ? 13.189 15.244 -8.643 1.00 95.50 214 PHE A N 1
ATOM 1773 C CA . PHE A 1 214 ? 13.525 16.339 -7.746 1.00 95.50 214 PHE A CA 1
ATOM 1774 C C . PHE A 1 214 ? 14.813 16.079 -6.972 1.00 95.50 214 PHE A C 1
ATOM 1776 O O . PHE A 1 214 ? 15.234 14.937 -6.783 1.00 95.50 214 PHE A O 1
ATOM 1783 N N . LYS A 1 215 ? 15.447 17.156 -6.498 1.00 93.94 215 LYS A N 1
ATOM 1784 C CA . LYS A 1 215 ? 16.685 17.062 -5.720 1.00 93.94 215 LYS A CA 1
ATOM 1785 C C . LYS A 1 215 ? 16.510 16.102 -4.537 1.00 93.94 215 LYS A C 1
ATOM 1787 O O . LYS A 1 215 ? 15.507 16.172 -3.819 1.00 93.94 215 LYS A O 1
ATOM 1792 N N . GLY A 1 216 ? 17.504 15.239 -4.343 1.00 92.12 216 GLY A N 1
ATOM 1793 C CA . GLY A 1 216 ? 17.538 14.232 -3.283 1.00 92.12 216 GLY A CA 1
ATOM 1794 C C . GLY A 1 216 ? 16.768 12.946 -3.594 1.00 92.12 216 GLY A C 1
ATOM 1795 O O . GLY A 1 216 ? 16.816 12.025 -2.787 1.00 92.12 216 GLY A O 1
ATOM 1796 N N . GLU A 1 217 ? 16.072 12.855 -4.731 1.00 94.56 217 GLU A N 1
ATOM 1797 C CA . GLU A 1 217 ? 15.450 11.602 -5.170 1.00 94.56 217 GLU A CA 1
ATOM 1798 C C . GLU A 1 217 ? 16.480 10.664 -5.806 1.00 94.56 217 GLU A C 1
ATOM 1800 O O . GLU A 1 217 ? 17.449 11.098 -6.434 1.00 94.56 217 GLU A O 1
ATOM 1805 N N . HIS A 1 218 ? 16.219 9.369 -5.678 1.00 94.44 218 HIS A N 1
ATOM 1806 C CA . HIS A 1 218 ? 16.895 8.290 -6.385 1.00 94.44 218 HIS A CA 1
ATOM 1807 C C . HIS A 1 218 ? 15.872 7.536 -7.255 1.00 94.44 218 HIS A C 1
ATOM 1809 O O . HIS A 1 218 ? 14.666 7.805 -7.178 1.00 94.44 218 HIS A O 1
ATOM 1815 N N . PRO A 1 219 ? 16.299 6.620 -8.140 1.00 95.94 219 PRO A N 1
ATOM 1816 C CA . PRO A 1 219 ? 15.360 5.869 -8.956 1.00 95.94 219 PRO A CA 1
ATOM 1817 C C . PRO A 1 219 ? 14.258 5.184 -8.151 1.00 95.94 219 PRO A C 1
ATOM 1819 O O . PRO A 1 219 ? 14.526 4.562 -7.120 1.00 95.94 219 PRO A O 1
ATOM 1822 N N . TYR A 1 220 ? 13.022 5.295 -8.639 1.00 94.75 220 TYR A N 1
ATOM 1823 C CA . TYR A 1 220 ? 11.805 4.780 -8.003 1.00 94.75 220 TYR A CA 1
ATOM 1824 C C . TYR A 1 220 ? 11.495 5.355 -6.612 1.00 94.75 220 TYR A C 1
ATOM 1826 O O . TYR A 1 220 ? 10.680 4.775 -5.887 1.00 94.75 220 TYR A O 1
ATOM 1834 N N . THR A 1 221 ? 12.079 6.499 -6.227 1.00 93.75 221 THR A N 1
ATOM 1835 C CA . THR A 1 221 ? 11.639 7.218 -5.023 1.00 93.75 221 THR A CA 1
ATOM 1836 C C . THR A 1 221 ? 10.128 7.459 -5.079 1.00 93.75 221 THR A C 1
ATOM 1838 O O . THR A 1 221 ? 9.592 7.953 -6.071 1.00 93.75 221 THR A O 1
ATOM 1841 N N . GLN A 1 222 ? 9.438 7.125 -3.988 1.00 94.25 222 GLN A N 1
ATOM 1842 C CA . GLN A 1 222 ? 7.997 7.311 -3.820 1.00 94.25 222 GLN A CA 1
ATOM 1843 C C . GLN A 1 222 ? 7.690 8.769 -3.464 1.00 94.25 222 GLN A C 1
ATOM 1845 O O . GLN A 1 222 ? 7.385 9.110 -2.323 1.00 94.25 222 GLN A O 1
ATOM 1850 N N . SER A 1 223 ? 7.807 9.640 -4.459 1.00 95.12 223 SER A N 1
ATOM 1851 C CA . SER A 1 223 ? 7.645 11.083 -4.304 1.00 95.12 223 SER A CA 1
ATOM 1852 C C . SER A 1 223 ? 6.191 11.429 -3.972 1.00 95.12 223 SER A C 1
ATOM 1854 O O . SER A 1 223 ? 5.308 11.237 -4.809 1.00 95.12 223 SER A O 1
ATOM 1856 N N . VAL A 1 224 ? 5.931 11.895 -2.746 1.00 97.44 224 VAL A N 1
ATOM 1857 C CA . VAL A 1 224 ? 4.579 12.252 -2.284 1.00 97.44 224 VAL A CA 1
ATOM 1858 C C . VAL A 1 224 ? 4.109 13.497 -3.029 1.00 97.44 224 VAL A C 1
ATOM 1860 O O . VAL A 1 224 ? 4.743 14.548 -2.935 1.00 97.44 224 VAL A O 1
ATOM 1863 N N . PHE A 1 225 ? 2.993 13.387 -3.746 1.00 97.88 225 PHE A N 1
ATOM 1864 C CA . PHE A 1 225 ? 2.378 14.518 -4.448 1.00 97.88 225 PHE A CA 1
ATOM 1865 C C . PHE A 1 225 ? 1.030 14.919 -3.847 1.00 97.88 225 PHE A C 1
ATOM 1867 O O . PHE A 1 225 ? 0.557 16.026 -4.099 1.00 97.88 225 PHE A O 1
ATOM 1874 N N . GLN A 1 226 ? 0.426 14.053 -3.031 1.00 98.44 226 GLN A N 1
ATOM 1875 C CA . GLN A 1 226 ? -0.823 14.345 -2.346 1.00 98.44 226 GLN A CA 1
ATOM 1876 C C . GLN A 1 226 ? -0.837 13.738 -0.945 1.00 98.44 226 GLN A C 1
ATOM 1878 O O . GLN A 1 226 ? -0.305 12.651 -0.721 1.00 98.44 226 GLN A O 1
ATOM 1883 N N . PHE A 1 227 ? -1.478 14.432 -0.008 1.00 98.50 227 PHE A N 1
ATOM 1884 C CA . PHE A 1 227 ? -1.983 13.812 1.211 1.00 98.50 227 PHE A CA 1
ATOM 1885 C C . PHE A 1 227 ? -3.442 14.180 1.432 1.00 98.50 227 PHE A C 1
ATOM 1887 O O . PHE A 1 227 ? -3.897 15.268 1.064 1.00 98.50 227 PHE A O 1
ATOM 1894 N N . SER A 1 228 ? -4.146 13.276 2.095 1.00 98.44 228 SER A N 1
ATOM 1895 C CA . SER A 1 228 ? -5.492 13.482 2.602 1.00 98.44 228 SER A CA 1
ATOM 1896 C C . SER A 1 228 ? -5.489 13.344 4.117 1.00 98.44 228 SER A C 1
ATOM 1898 O O . SER A 1 228 ? -4.745 12.533 4.671 1.00 98.44 228 SER A O 1
ATOM 1900 N N . LEU A 1 229 ? -6.289 14.163 4.792 1.00 98.81 229 LEU A N 1
ATOM 1901 C CA . LEU A 1 229 ? -6.367 14.206 6.240 1.00 98.81 229 LEU A CA 1
ATOM 1902 C C . LEU A 1 229 ? -7.801 14.491 6.687 1.00 98.81 229 LEU A C 1
ATOM 1904 O O . LEU A 1 229 ? -8.336 15.554 6.395 1.00 98.81 229 LEU A O 1
ATOM 1908 N N . HIS A 1 230 ? -8.392 13.601 7.477 1.00 98.81 230 HIS A N 1
ATOM 1909 C CA . HIS A 1 230 ? -9.575 13.940 8.271 1.00 98.81 230 HIS A CA 1
ATOM 1910 C C . HIS A 1 230 ? -9.200 14.116 9.742 1.00 98.81 230 HIS A C 1
ATOM 1912 O O . HIS A 1 230 ? -8.495 13.276 10.306 1.00 98.81 230 HIS A O 1
ATOM 1918 N N . ILE A 1 231 ? -9.691 15.184 10.378 1.00 98.62 231 ILE A N 1
ATOM 1919 C CA . ILE A 1 231 ? -9.430 15.465 11.798 1.00 98.62 231 ILE A CA 1
ATOM 1920 C C . ILE A 1 231 ? -10.693 15.204 12.617 1.00 98.62 231 ILE A C 1
ATOM 1922 O O . ILE A 1 231 ? -11.594 16.034 12.695 1.00 98.62 231 ILE A O 1
ATOM 1926 N N . GLN A 1 232 ? -10.733 14.058 13.290 1.00 98.50 232 GLN A N 1
ATOM 1927 C CA . GLN A 1 232 ? -11.829 13.675 14.170 1.00 98.50 232 GLN A CA 1
ATOM 1928 C C . GLN A 1 232 ? -11.547 14.143 15.600 1.00 98.50 232 GLN A C 1
ATOM 1930 O O . GLN A 1 232 ? -10.618 13.659 16.246 1.00 98.50 232 GLN A O 1
ATOM 1935 N N . LYS A 1 233 ? -12.364 15.054 16.134 1.00 97.88 233 LYS A N 1
ATOM 1936 C CA . LYS A 1 233 ? -12.188 15.568 17.507 1.00 97.88 233 LYS A CA 1
ATOM 1937 C C . LYS A 1 233 ? -12.890 14.724 18.569 1.00 97.88 233 LYS A C 1
ATOM 1939 O O . LYS A 1 233 ? -12.435 14.686 19.706 1.00 97.88 233 LYS A O 1
ATOM 1944 N N . GLU A 1 234 ? -13.974 14.046 18.198 1.00 96.62 234 GLU A N 1
ATOM 1945 C CA . GLU A 1 234 ? -14.831 13.290 19.115 1.00 96.62 234 GLU A CA 1
ATOM 1946 C C . GLU A 1 234 ? -15.322 11.978 18.482 1.00 96.62 234 GLU A C 1
ATOM 1948 O O . GLU A 1 234 ? -15.388 11.828 17.258 1.00 96.62 234 GLU A O 1
ATOM 1953 N N . GLU A 1 235 ? -15.701 11.012 19.321 1.00 95.75 235 GLU A N 1
ATOM 1954 C CA . GLU A 1 235 ? -16.247 9.732 18.860 1.00 95.75 235 GLU A CA 1
ATOM 1955 C C . GLU A 1 235 ? -17.543 9.900 18.066 1.00 95.75 235 GLU A C 1
ATOM 1957 O O . GLU A 1 235 ? -18.426 10.663 18.452 1.00 95.75 235 GLU A O 1
ATOM 1962 N N . GLY A 1 236 ? -17.647 9.185 16.940 1.00 94.56 236 GLY A N 1
ATOM 1963 C CA . GLY A 1 236 ? -18.821 9.214 16.070 1.00 94.56 236 GLY A CA 1
ATOM 1964 C C . GLY A 1 236 ? -19.066 10.530 15.328 1.00 94.56 236 GLY A C 1
ATOM 1965 O O . GLY A 1 236 ? -20.057 10.621 14.608 1.00 94.56 236 GLY A O 1
ATOM 1966 N N . LYS A 1 237 ? -18.203 11.545 15.479 1.00 96.00 237 LYS A N 1
ATOM 1967 C CA . LYS A 1 237 ? -18.370 12.867 14.859 1.00 96.00 237 LYS A CA 1
ATOM 1968 C C . LYS A 1 237 ? -17.239 13.171 13.879 1.00 96.00 237 LYS A C 1
ATOM 1970 O O . LYS A 1 237 ? -16.155 13.581 14.295 1.00 96.00 237 LYS A O 1
ATOM 1975 N N . LEU A 1 238 ? -17.521 12.981 12.593 1.00 97.56 238 LEU A N 1
ATOM 1976 C CA . LEU A 1 238 ? -16.669 13.407 11.488 1.00 97.56 238 LEU A CA 1
ATOM 1977 C C . LEU A 1 238 ? -17.533 13.708 10.256 1.00 97.56 238 LEU A C 1
ATOM 1979 O O . LEU A 1 238 ? -18.220 12.826 9.739 1.00 97.56 238 LEU A O 1
ATOM 1983 N N . ASP A 1 239 ? -17.497 14.948 9.786 1.00 97.31 239 ASP A N 1
ATOM 1984 C CA . ASP A 1 239 ? -18.102 15.360 8.525 1.00 97.31 239 ASP A CA 1
ATOM 1985 C C . ASP A 1 239 ? -17.096 15.162 7.385 1.00 97.31 239 ASP A C 1
ATOM 1987 O O . ASP A 1 239 ? -15.982 15.685 7.417 1.00 97.31 239 ASP A O 1
ATOM 1991 N N . LYS A 1 240 ? -17.507 14.416 6.355 1.00 94.94 240 LYS A N 1
ATOM 1992 C CA . LYS A 1 240 ? -16.655 14.047 5.216 1.00 94.94 240 LYS A CA 1
ATOM 1993 C C . LYS A 1 240 ? -16.074 15.249 4.457 1.00 94.94 240 LYS A C 1
ATOM 1995 O O . LYS A 1 240 ? -15.052 15.122 3.797 1.00 94.94 240 LYS A O 1
ATOM 2000 N N . GLN A 1 241 ? -16.748 16.396 4.468 1.00 95.00 241 GLN A N 1
ATOM 2001 C CA . GLN A 1 241 ? -16.304 17.577 3.724 1.00 95.00 241 GLN A CA 1
ATOM 2002 C C . GLN A 1 241 ? -15.688 18.621 4.649 1.00 95.00 241 GLN A C 1
ATOM 2004 O O . GLN A 1 241 ? -14.638 19.171 4.339 1.00 95.00 241 GLN A O 1
ATOM 2009 N N . LYS A 1 242 ? -16.333 18.911 5.783 1.00 96.88 242 LYS A N 1
ATOM 2010 C CA . LYS A 1 242 ? -15.926 20.017 6.664 1.00 96.88 242 LYS A CA 1
ATOM 2011 C C . LYS A 1 242 ? -14.693 19.701 7.498 1.00 96.88 242 LYS A C 1
ATOM 2013 O O . LYS A 1 242 ? -13.946 20.621 7.821 1.00 96.88 242 LYS A O 1
ATOM 2018 N N . ASP A 1 243 ? -14.496 18.430 7.841 1.00 97.94 243 ASP A N 1
ATOM 2019 C CA . ASP A 1 243 ? -13.354 17.983 8.641 1.00 97.94 243 ASP A CA 1
ATOM 2020 C C . ASP A 1 243 ? -12.214 17.423 7.772 1.00 97.94 243 ASP A C 1
ATOM 2022 O O . ASP A 1 243 ? -11.223 16.915 8.309 1.00 97.94 243 ASP A O 1
ATOM 2026 N N . HIS A 1 244 ? -12.350 17.509 6.441 1.00 98.44 244 HIS A N 1
ATOM 2027 C CA . HIS A 1 244 ? -11.328 17.119 5.474 1.00 98.44 244 HIS A CA 1
ATOM 2028 C C . HIS A 1 244 ? -10.359 18.265 5.191 1.00 98.44 244 HIS A C 1
ATOM 2030 O O . HIS A 1 244 ? -10.738 19.409 4.945 1.00 98.44 244 HIS A O 1
ATOM 2036 N N . TYR A 1 245 ? -9.084 17.914 5.178 1.00 98.31 245 TYR A N 1
ATOM 2037 C CA . TYR A 1 245 ? -7.967 18.751 4.795 1.00 98.31 245 TYR A CA 1
ATOM 2038 C C . TYR A 1 245 ? -7.057 17.938 3.879 1.00 98.31 245 TYR A C 1
ATOM 2040 O O . TYR A 1 245 ? -7.016 16.710 3.924 1.00 98.31 245 TYR A O 1
ATOM 2048 N N . GLY A 1 246 ? -6.272 18.614 3.056 1.00 97.19 246 GLY A N 1
ATOM 2049 C CA . GLY A 1 246 ? -5.337 17.927 2.184 1.00 97.19 246 GLY A CA 1
ATOM 2050 C C . GLY A 1 246 ? -4.453 18.894 1.431 1.00 97.19 246 GLY A C 1
ATOM 2051 O O . GLY A 1 246 ? -4.650 20.110 1.460 1.00 97.19 246 GLY A O 1
ATOM 2052 N N . TYR A 1 247 ? -3.483 18.325 0.739 1.00 98.56 247 TYR A N 1
ATOM 2053 C CA . TYR A 1 247 ? -2.663 19.029 -0.231 1.00 98.56 247 TYR A CA 1
ATOM 2054 C C . TYR A 1 247 ? -2.521 18.133 -1.451 1.00 98.56 247 TYR A C 1
ATOM 2056 O O . TYR A 1 247 ? -2.267 16.945 -1.288 1.00 98.56 247 TYR A O 1
ATOM 2064 N N . LEU A 1 248 ? -2.654 18.704 -2.644 1.00 98.44 248 LEU A N 1
ATOM 2065 C CA . LEU A 1 248 ? -2.373 18.065 -3.926 1.00 98.44 248 LEU A CA 1
ATOM 2066 C C . LEU A 1 248 ? -1.451 19.009 -4.706 1.00 98.44 248 LEU A C 1
ATOM 2068 O O . LEU A 1 248 ? -1.735 20.203 -4.813 1.00 98.44 248 LEU A O 1
ATOM 2072 N N . ALA A 1 249 ? -0.328 18.488 -5.198 1.00 98.00 249 ALA A N 1
ATOM 2073 C CA . ALA A 1 249 ? 0.588 19.226 -6.058 1.00 98.00 249 ALA A CA 1
ATOM 2074 C C . ALA A 1 249 ? -0.171 19.787 -7.269 1.00 98.00 249 ALA A C 1
ATOM 2076 O O . ALA A 1 249 ? -0.992 19.096 -7.867 1.00 98.00 249 ALA A O 1
ATOM 2077 N N . LYS A 1 250 ? 0.074 21.055 -7.605 1.00 95.88 250 LYS A N 1
ATOM 2078 C CA . LYS A 1 250 ? -0.689 21.783 -8.637 1.00 95.88 250 LYS A CA 1
ATOM 2079 C C . LYS A 1 250 ? -0.222 21.454 -10.052 1.00 95.88 250 LYS A C 1
ATOM 2081 O O . LYS A 1 250 ? -0.939 21.669 -11.019 1.00 95.88 250 LYS A O 1
ATOM 2086 N N . ASP A 1 251 ? 0.994 20.954 -10.169 1.00 95.50 251 ASP A N 1
ATOM 2087 C CA . ASP A 1 251 ? 1.625 20.556 -11.413 1.00 95.50 251 ASP A CA 1
ATOM 2088 C C . ASP A 1 251 ? 2.739 19.540 -11.096 1.00 95.50 251 ASP A C 1
ATOM 2090 O O . ASP A 1 251 ? 2.802 18.993 -9.992 1.00 95.50 251 ASP A O 1
ATOM 2094 N N . LEU A 1 252 ? 3.598 19.259 -12.077 1.00 94.69 252 LEU A N 1
ATOM 2095 C CA . LEU A 1 252 ? 4.696 18.298 -11.950 1.00 94.69 252 LEU A CA 1
ATOM 2096 C C . LEU A 1 252 ? 6.000 18.891 -11.372 1.00 94.69 252 LEU A C 1
ATOM 2098 O O . LEU A 1 252 ? 7.027 18.209 -11.405 1.00 94.69 252 LEU A O 1
ATOM 2102 N N . ASN A 1 253 ? 5.988 20.123 -10.853 1.00 94.62 253 ASN A N 1
ATOM 2103 C CA . ASN A 1 253 ? 7.120 20.743 -10.158 1.00 94.62 253 ASN A CA 1
ATOM 2104 C C . ASN A 1 253 ? 7.263 20.227 -8.711 1.00 94.62 253 ASN A C 1
ATOM 2106 O O . ASN A 1 253 ? 6.401 19.525 -8.174 1.00 94.62 253 ASN A O 1
ATOM 2110 N N . ASP A 1 254 ? 8.378 20.573 -8.054 1.00 95.44 254 ASP A N 1
ATOM 2111 C CA . ASP A 1 254 ? 8.654 20.124 -6.684 1.00 95.44 254 ASP A CA 1
ATOM 2112 C C . ASP A 1 254 ? 7.820 20.893 -5.646 1.00 95.44 254 ASP A C 1
ATOM 2114 O O . ASP A 1 254 ? 8.219 21.935 -5.126 1.00 95.44 254 ASP A O 1
ATOM 2118 N N . HIS A 1 255 ? 6.663 20.331 -5.311 1.00 97.19 255 HIS A N 1
ATOM 2119 C CA . HIS A 1 255 ? 5.746 20.847 -4.294 1.00 97.19 255 HIS A CA 1
ATOM 2120 C C . HIS A 1 255 ? 5.903 20.184 -2.916 1.00 97.19 255 HIS A C 1
ATOM 2122 O O . HIS A 1 255 ? 5.135 20.466 -1.989 1.00 97.19 255 HIS A O 1
ATOM 2128 N N . ARG A 1 256 ? 6.902 19.312 -2.730 1.00 97.25 256 ARG A N 1
ATOM 2129 C CA . ARG A 1 256 ? 7.031 18.497 -1.508 1.00 97.25 256 ARG A CA 1
ATOM 2130 C C . ARG A 1 256 ? 7.245 19.348 -0.251 1.00 97.25 256 ARG A C 1
ATOM 2132 O O . ARG A 1 256 ? 6.741 18.998 0.814 1.00 97.25 256 ARG A O 1
ATOM 2139 N N . LEU A 1 257 ? 7.929 20.490 -0.359 1.00 97.75 257 LEU A N 1
ATOM 2140 C CA . LEU A 1 257 ? 8.119 21.407 0.772 1.00 97.75 257 LEU A CA 1
ATOM 2141 C C . LEU A 1 257 ? 6.800 22.062 1.218 1.00 97.75 257 LEU A C 1
ATOM 2143 O O . LEU A 1 257 ? 6.538 22.166 2.416 1.00 97.75 257 LEU A O 1
ATOM 2147 N N . GLU A 1 258 ? 5.965 22.506 0.275 1.00 98.44 258 GLU A N 1
ATOM 2148 C CA . GLU A 1 258 ? 4.641 23.075 0.572 1.00 98.44 258 GLU A CA 1
ATOM 2149 C C . GLU A 1 258 ? 3.719 22.032 1.210 1.00 98.44 258 GLU A C 1
ATOM 2151 O O . GLU A 1 258 ? 3.018 22.320 2.187 1.00 98.44 258 GLU A O 1
ATOM 2156 N N . LEU A 1 259 ? 3.782 20.804 0.695 1.00 98.38 259 LEU A N 1
ATOM 2157 C CA . LEU A 1 259 ? 3.076 19.653 1.232 1.00 98.38 259 LEU A CA 1
ATOM 2158 C C . LEU A 1 259 ? 3.479 19.396 2.692 1.00 98.38 259 LEU A C 1
ATOM 2160 O O . LEU A 1 259 ? 2.619 19.358 3.572 1.00 98.38 259 LEU A O 1
ATOM 2164 N N . VAL A 1 260 ? 4.784 19.297 2.974 1.00 98.50 260 VAL A N 1
ATOM 2165 C CA . VAL A 1 260 ? 5.320 19.078 4.331 1.00 98.50 260 VAL A CA 1
ATOM 2166 C C . VAL A 1 260 ? 4.938 20.208 5.283 1.00 98.50 260 VAL A C 1
ATOM 2168 O O . VAL A 1 260 ? 4.510 19.938 6.406 1.00 98.50 260 VAL A O 1
ATOM 2171 N N . LYS A 1 261 ? 5.040 21.468 4.842 1.00 98.56 261 LYS A N 1
ATOM 2172 C CA . LYS A 1 261 ? 4.610 22.637 5.624 1.00 98.56 261 LYS A CA 1
ATOM 2173 C C . LYS A 1 261 ? 3.141 22.526 6.020 1.00 98.56 261 LYS A C 1
ATOM 2175 O O . LYS A 1 261 ? 2.807 22.674 7.195 1.00 98.56 261 LYS A O 1
ATOM 2180 N N . THR A 1 262 ? 2.274 22.226 5.055 1.00 98.50 262 THR A N 1
ATOM 2181 C CA . THR A 1 262 ? 0.831 22.083 5.287 1.00 98.50 262 THR A CA 1
ATOM 2182 C C . THR A 1 262 ? 0.541 20.947 6.270 1.00 98.50 262 THR A C 1
ATOM 2184 O O . THR A 1 262 ? -0.166 21.157 7.255 1.00 98.50 262 THR A O 1
ATOM 2187 N N . LEU A 1 263 ? 1.143 19.772 6.067 1.00 98.56 263 LEU A N 1
ATOM 2188 C CA . LEU A 1 263 ? 0.962 18.605 6.934 1.00 98.56 263 LEU A CA 1
ATOM 2189 C C . LEU A 1 263 ? 1.385 18.889 8.386 1.00 98.56 263 LEU A C 1
ATOM 2191 O O . LEU A 1 263 ? 0.621 18.652 9.323 1.00 98.56 263 LEU A O 1
ATOM 2195 N N . CYS A 1 264 ? 2.586 19.444 8.573 1.00 98.44 264 CYS A N 1
ATOM 2196 C CA . CYS A 1 264 ? 3.140 19.788 9.885 1.00 98.44 264 CYS A CA 1
ATOM 2197 C C . CYS A 1 264 ? 2.326 20.867 10.614 1.00 98.44 264 CYS A C 1
ATOM 2199 O O . CYS A 1 264 ? 2.274 20.868 11.846 1.00 98.44 264 CYS A O 1
ATOM 2201 N N . ASN A 1 265 ? 1.685 21.774 9.872 1.00 98.25 265 ASN A N 1
ATOM 2202 C CA . ASN A 1 265 ? 0.808 22.794 10.441 1.00 98.25 265 ASN A CA 1
ATOM 2203 C C . ASN A 1 265 ? -0.522 22.212 10.931 1.00 98.25 265 ASN A C 1
ATOM 2205 O O . ASN A 1 265 ? -1.033 22.661 11.962 1.00 98.25 265 ASN A O 1
ATOM 2209 N N . LEU A 1 266 ? -1.081 21.232 10.216 1.00 98.31 266 LEU A N 1
ATOM 2210 C CA . LEU A 1 266 ? -2.377 20.629 10.532 1.00 98.31 266 LEU A CA 1
ATOM 2211 C C . LEU A 1 266 ? -2.295 19.644 11.704 1.00 98.31 266 LEU A C 1
ATOM 2213 O O . LEU A 1 266 ? -3.085 19.752 12.641 1.00 98.31 266 LEU A O 1
ATOM 2217 N N . ILE A 1 267 ? -1.327 18.723 11.690 1.00 98.06 267 ILE A N 1
ATOM 2218 C CA . ILE A 1 267 ? -1.203 17.685 12.723 1.00 98.06 267 ILE A CA 1
ATOM 2219 C C . ILE A 1 267 ? -0.470 18.254 13.939 1.00 98.06 267 ILE A C 1
ATOM 2221 O O . ILE A 1 267 ? 0.689 18.665 13.843 1.00 98.06 267 ILE A O 1
ATOM 2225 N N . LYS A 1 268 ? -1.115 18.296 15.109 1.00 95.56 268 LYS A N 1
ATOM 2226 C CA . LYS A 1 268 ? -0.487 18.764 16.359 1.00 95.56 268 LYS A CA 1
ATOM 2227 C C . LYS A 1 268 ? 0.244 17.615 17.068 1.00 95.56 268 LYS A C 1
ATOM 2229 O O . LYS A 1 268 ? 0.201 16.473 16.629 1.00 95.56 268 LYS A O 1
ATOM 2234 N N . ASN A 1 269 ? 1.012 17.930 18.114 1.00 92.31 269 ASN A N 1
ATOM 2235 C CA . ASN A 1 269 ? 1.739 16.920 18.902 1.00 92.31 269 ASN A CA 1
ATOM 2236 C C . ASN A 1 269 ? 0.814 16.301 19.967 1.00 92.31 269 ASN A C 1
ATOM 2238 O O . ASN A 1 269 ? 1.154 16.257 21.148 1.00 92.31 269 ASN A O 1
ATOM 2242 N N . ASP A 1 270 ? -0.381 15.894 19.554 1.00 94.69 270 ASP A N 1
ATOM 2243 C CA . ASP A 1 270 ? -1.430 15.318 20.385 1.00 94.69 270 ASP A CA 1
ATOM 2244 C C . ASP A 1 270 ? -2.129 14.173 19.636 1.00 94.69 270 ASP A C 1
ATOM 2246 O O . ASP A 1 270 ? -1.868 13.920 18.460 1.00 94.69 270 ASP A O 1
ATOM 2250 N N . GLY A 1 271 ? -3.004 13.448 20.332 1.00 96.69 271 GLY A N 1
ATOM 2251 C CA . GLY A 1 271 ? -3.898 12.498 19.680 1.00 96.69 271 GLY A CA 1
ATOM 2252 C C . GLY A 1 271 ? -3.220 11.283 19.040 1.00 96.69 271 GLY A C 1
ATOM 2253 O O . GLY A 1 271 ? -2.249 10.730 19.559 1.00 96.69 271 GLY A O 1
ATOM 2254 N N . THR A 1 272 ? -3.807 10.792 17.952 1.00 98.56 272 THR A N 1
ATOM 2255 C CA . THR A 1 272 ? -3.365 9.593 17.225 1.00 98.56 272 THR A CA 1
ATOM 2256 C C . THR A 1 272 ? -3.414 9.844 15.729 1.00 98.56 272 THR A C 1
ATOM 2258 O O . THR A 1 272 ? -4.436 10.288 15.214 1.00 98.56 272 THR A O 1
ATOM 2261 N N . VAL A 1 273 ? -2.338 9.510 15.017 1.00 98.75 273 VAL A N 1
ATOM 2262 C CA . VAL A 1 273 ? -2.337 9.509 13.551 1.00 98.75 273 VAL A CA 1
ATOM 2263 C C . VAL A 1 273 ? -2.804 8.135 13.092 1.00 98.75 273 VAL A C 1
ATOM 2265 O O . VAL A 1 273 ? -2.087 7.150 13.234 1.00 98.75 273 VAL A O 1
ATOM 2268 N N . LEU A 1 274 ? -4.043 8.041 12.628 1.00 98.81 274 LEU A N 1
ATOM 2269 C CA . LEU A 1 274 ? -4.630 6.781 12.199 1.00 98.81 274 LEU A CA 1
ATOM 2270 C C . LEU A 1 274 ? -4.371 6.582 10.709 1.00 98.81 274 LEU A C 1
ATOM 2272 O O . LEU A 1 274 ? -4.673 7.454 9.901 1.00 98.81 274 LEU A O 1
ATOM 2276 N N . VAL A 1 275 ? -3.821 5.427 10.363 1.00 98.69 275 VAL A N 1
ATOM 2277 C CA . VAL A 1 275 ? -3.570 5.013 8.976 1.00 98.69 275 VAL A CA 1
ATOM 2278 C C . VAL A 1 275 ? -4.061 3.578 8.792 1.00 98.69 275 VAL A C 1
ATOM 2280 O O . VAL A 1 275 ? -4.395 2.903 9.774 1.00 98.69 275 VAL A O 1
ATOM 2283 N N . TYR A 1 276 ? -4.086 3.081 7.558 1.00 98.06 276 TYR A N 1
ATOM 2284 C CA . TYR A 1 276 ? -4.443 1.695 7.263 1.00 98.06 276 TYR A CA 1
ATOM 2285 C C . TYR A 1 276 ? -3.305 1.008 6.506 1.00 98.06 276 TYR A C 1
ATOM 2287 O O . TYR A 1 276 ? -3.126 1.271 5.325 1.00 98.06 276 TYR A O 1
ATOM 2295 N N . ASN A 1 277 ? -2.605 0.073 7.162 1.00 96.00 277 ASN A N 1
ATOM 2296 C CA . ASN A 1 277 ? -1.346 -0.542 6.713 1.00 96.00 277 ASN A CA 1
ATOM 2297 C C . ASN A 1 277 ? -0.134 0.414 6.783 1.00 96.00 277 ASN A C 1
ATOM 2299 O O . ASN A 1 277 ? 0.427 0.819 5.768 1.00 96.00 277 ASN A O 1
ATOM 2303 N N . ASP A 1 278 ? 0.315 0.691 8.010 1.00 96.88 278 ASP A N 1
ATOM 2304 C CA . ASP A 1 278 ? 1.181 1.828 8.371 1.00 96.88 278 ASP A CA 1
ATOM 2305 C C . ASP A 1 278 ? 2.596 1.869 7.788 1.00 96.88 278 ASP A C 1
ATOM 2307 O O . ASP A 1 278 ? 3.297 2.881 7.913 1.00 96.88 278 ASP A O 1
ATOM 2311 N N . ALA A 1 279 ? 3.067 0.766 7.208 1.00 97.44 279 ALA A N 1
ATOM 2312 C CA . ALA A 1 279 ? 4.434 0.664 6.723 1.00 97.44 279 ALA A CA 1
ATOM 2313 C C . ALA A 1 279 ? 4.718 1.722 5.648 1.00 97.44 279 ALA A C 1
ATOM 2315 O O . ALA A 1 279 ? 5.819 2.280 5.611 1.00 97.44 279 ALA A O 1
ATOM 2316 N N . PHE A 1 280 ? 3.730 2.014 4.800 1.00 96.19 280 PHE A N 1
ATOM 2317 C CA . PHE A 1 280 ? 3.863 2.983 3.722 1.00 96.19 280 PHE A CA 1
ATOM 2318 C C . PHE A 1 280 ? 3.989 4.411 4.263 1.00 96.19 280 PHE A C 1
ATOM 2320 O O . PHE A 1 280 ? 5.026 5.045 4.045 1.00 96.19 280 PHE A O 1
ATOM 2327 N N . GLU A 1 281 ? 3.028 4.888 5.058 1.00 98.25 281 GLU A N 1
ATOM 2328 C CA . GLU A 1 281 ? 3.014 6.258 5.593 1.00 98.25 281 GLU A CA 1
ATOM 2329 C C . GLU A 1 281 ? 4.216 6.500 6.509 1.00 98.25 281 GLU A C 1
ATOM 2331 O O . GLU A 1 281 ? 4.869 7.544 6.432 1.00 98.25 281 GLU A O 1
ATOM 2336 N N . LYS A 1 282 ? 4.591 5.508 7.335 1.00 98.38 282 LYS A N 1
ATOM 2337 C CA . LYS A 1 282 ? 5.790 5.601 8.184 1.00 98.38 282 LYS A CA 1
ATOM 2338 C C . LYS A 1 282 ? 7.076 5.737 7.382 1.00 98.38 282 LYS A C 1
ATOM 2340 O O . LYS A 1 282 ? 8.034 6.330 7.889 1.00 98.38 282 LYS A O 1
ATOM 2345 N N . THR A 1 283 ? 7.128 5.152 6.191 1.00 97.75 283 THR A N 1
ATOM 2346 C CA . THR A 1 283 ? 8.292 5.254 5.309 1.00 97.75 283 THR A CA 1
ATOM 2347 C C . THR A 1 283 ? 8.309 6.619 4.629 1.00 97.75 283 THR A C 1
ATOM 2349 O O . THR A 1 283 ? 9.327 7.300 4.708 1.00 97.75 283 THR A O 1
ATOM 2352 N N . ARG A 1 284 ? 7.169 7.085 4.097 1.00 97.88 284 ARG A N 1
ATOM 2353 C CA . ARG A 1 284 ? 7.044 8.420 3.486 1.00 97.88 284 ARG A CA 1
ATOM 2354 C C . ARG A 1 284 ? 7.412 9.542 4.452 1.00 97.88 284 ARG A C 1
ATOM 2356 O O . ARG A 1 284 ? 8.210 10.407 4.111 1.00 97.88 284 ARG A O 1
ATOM 2363 N N . LEU A 1 285 ? 6.917 9.499 5.689 1.00 98.44 285 LEU A N 1
ATOM 2364 C CA . LEU A 1 285 ? 7.267 10.494 6.710 1.00 98.44 285 LEU A CA 1
ATOM 2365 C C . LEU A 1 285 ? 8.759 10.480 7.058 1.00 98.44 285 LEU A C 1
ATOM 2367 O O . LEU A 1 285 ? 9.338 11.536 7.306 1.00 98.44 285 LEU A O 1
ATOM 2371 N N . LYS A 1 286 ? 9.388 9.297 7.079 1.00 97.88 286 LYS A N 1
ATOM 2372 C CA . LYS A 1 286 ? 10.828 9.177 7.326 1.00 97.88 286 LYS A CA 1
ATOM 2373 C C . LYS A 1 286 ? 11.630 9.782 6.171 1.00 97.88 286 LYS A C 1
ATOM 2375 O O . LYS A 1 286 ? 12.490 10.615 6.433 1.00 97.88 286 LYS A O 1
ATOM 2380 N N . GLU A 1 287 ? 11.317 9.424 4.930 1.00 95.69 287 GLU A N 1
ATOM 2381 C CA . GLU A 1 287 ? 11.979 9.968 3.736 1.00 95.69 287 GLU A CA 1
ATOM 2382 C C . GLU A 1 287 ? 11.831 11.497 3.670 1.00 95.69 287 GLU A C 1
ATOM 2384 O O . GLU A 1 287 ? 12.818 12.215 3.529 1.00 95.69 287 GLU A O 1
ATOM 2389 N N . LEU A 1 288 ? 10.621 12.025 3.889 1.00 96.81 288 LEU A N 1
ATOM 2390 C CA . LEU A 1 288 ? 10.390 13.472 3.951 1.00 96.81 288 LEU A CA 1
ATOM 2391 C C . LEU A 1 288 ? 11.204 14.145 5.070 1.00 96.81 288 LEU A C 1
ATOM 2393 O O . LEU A 1 288 ? 11.663 15.270 4.892 1.00 96.81 288 LEU A O 1
ATOM 2397 N N . SER A 1 289 ? 11.425 13.467 6.203 1.00 97.19 289 SER A N 1
ATOM 2398 C CA . SER A 1 289 ? 12.236 13.992 7.314 1.00 97.19 289 SER A CA 1
ATOM 2399 C C . SER A 1 289 ? 13.734 14.069 6.996 1.00 97.19 289 SER A C 1
ATOM 2401 O O . SER A 1 289 ? 14.453 14.868 7.596 1.00 97.19 289 SER A O 1
ATOM 2403 N N . GLU A 1 290 ? 14.201 13.239 6.063 1.00 94.56 290 GLU A N 1
ATOM 2404 C CA . GLU A 1 290 ? 15.581 13.225 5.573 1.00 94.56 290 GLU A CA 1
ATOM 2405 C C . GLU A 1 290 ? 15.773 14.275 4.468 1.00 94.56 290 GLU A C 1
ATOM 2407 O O . GLU A 1 290 ? 16.779 14.983 4.470 1.00 94.56 290 GLU A O 1
ATOM 2412 N N . ILE A 1 291 ? 14.777 14.439 3.587 1.00 92.94 291 ILE A N 1
ATOM 2413 C CA . ILE A 1 291 ? 14.773 15.444 2.510 1.00 92.94 291 ILE A CA 1
ATOM 2414 C C . ILE A 1 291 ? 14.615 16.870 3.065 1.00 92.94 291 ILE A C 1
ATOM 2416 O O . ILE A 1 291 ? 15.250 17.797 2.562 1.00 92.94 291 ILE A O 1
ATOM 2420 N N . PHE A 1 292 ? 13.805 17.058 4.116 1.00 95.50 292 PHE A N 1
ATOM 2421 C CA . PHE A 1 292 ? 13.531 18.363 4.729 1.00 95.50 292 PHE A CA 1
ATOM 2422 C C . PHE A 1 292 ? 13.927 18.398 6.218 1.00 95.50 292 PHE A C 1
ATOM 2424 O O . PHE A 1 292 ? 13.055 18.331 7.092 1.00 95.50 292 PHE A O 1
ATOM 2431 N N . PRO A 1 293 ? 15.230 18.556 6.539 1.00 96.12 293 PRO A N 1
ATOM 2432 C CA . PRO A 1 293 ? 15.733 18.505 7.914 1.00 96.12 293 PRO A CA 1
ATOM 2433 C C . PRO A 1 293 ? 15.077 19.498 8.884 1.00 96.12 293 PRO A C 1
ATOM 2435 O O . PRO A 1 293 ? 14.935 19.182 10.062 1.00 96.12 293 PRO A O 1
ATOM 2438 N N . GLU A 1 294 ? 14.631 20.664 8.401 1.00 98.00 294 GLU A N 1
ATOM 2439 C CA . GLU A 1 294 ? 13.919 21.676 9.203 1.00 98.00 294 GLU A CA 1
ATOM 2440 C C . GLU A 1 294 ? 12.617 21.130 9.821 1.00 98.00 294 GLU A C 1
ATOM 2442 O O . GLU A 1 294 ? 12.249 21.497 10.934 1.00 98.00 294 GLU A O 1
ATOM 2447 N N . TYR A 1 295 ? 11.945 20.194 9.143 1.00 98.25 295 TYR A N 1
ATOM 2448 C CA . TYR A 1 295 ? 10.701 19.570 9.611 1.00 98.25 295 TYR A CA 1
ATOM 2449 C C . TYR A 1 295 ? 10.923 18.196 10.248 1.00 98.25 295 TYR A C 1
ATOM 2451 O O . TYR A 1 295 ? 9.955 17.522 10.611 1.00 98.25 295 TYR A O 1
ATOM 2459 N N . LYS A 1 296 ? 12.180 17.763 10.401 1.00 98.38 296 LYS A N 1
ATOM 2460 C CA . LYS A 1 296 ? 12.527 16.394 10.793 1.00 98.38 296 LYS A CA 1
ATOM 2461 C C . LYS A 1 296 ? 11.873 15.968 12.099 1.00 98.38 296 LYS A C 1
ATOM 2463 O O . LYS A 1 296 ? 11.219 14.929 12.142 1.00 98.38 296 LYS A O 1
ATOM 2468 N N . GLU A 1 297 ? 12.023 16.764 13.155 1.00 98.31 297 GLU A N 1
ATOM 2469 C CA . GLU A 1 297 ? 11.463 16.427 14.469 1.00 98.31 297 GLU A CA 1
ATOM 2470 C C . GLU A 1 297 ? 9.941 16.288 14.415 1.00 98.31 297 GLU A C 1
ATOM 2472 O O . GLU A 1 297 ? 9.378 15.337 14.960 1.00 98.31 297 GLU A O 1
ATOM 2477 N N . LYS A 1 298 ? 9.276 17.197 13.696 1.00 98.38 298 LYS A N 1
ATOM 2478 C CA . LYS A 1 298 ? 7.823 17.198 13.548 1.00 98.38 298 LYS A CA 1
ATOM 2479 C C . LYS A 1 298 ? 7.330 15.985 12.758 1.00 98.38 298 LYS A C 1
ATOM 2481 O O . LYS A 1 298 ? 6.415 15.302 13.209 1.00 98.38 298 LYS A O 1
ATOM 2486 N N . LEU A 1 299 ? 7.960 15.670 11.627 1.00 98.62 299 LEU A N 1
ATOM 2487 C CA . LEU A 1 299 ? 7.618 14.507 10.801 1.00 98.62 299 LEU A CA 1
ATOM 2488 C C . LEU A 1 299 ? 7.857 13.187 11.543 1.00 98.62 299 LEU A C 1
ATOM 2490 O O . LEU A 1 299 ? 7.017 12.287 11.495 1.00 98.62 299 LEU A O 1
ATOM 2494 N N . LEU A 1 300 ? 8.963 13.078 12.285 1.00 98.44 300 LEU A N 1
ATOM 2495 C CA . LEU A 1 300 ? 9.236 11.907 13.118 1.00 98.44 300 LEU A CA 1
ATOM 2496 C C . LEU A 1 300 ? 8.256 11.797 14.292 1.00 98.44 300 LEU A C 1
ATOM 2498 O O . LEU A 1 300 ? 7.885 10.684 14.659 1.00 98.44 300 LEU A O 1
ATOM 2502 N N . ASN A 1 301 ? 7.787 12.915 14.852 1.00 98.19 301 ASN A N 1
ATOM 2503 C CA . ASN A 1 301 ? 6.730 12.901 15.861 1.00 98.19 301 ASN A CA 1
ATOM 2504 C C . ASN A 1 301 ? 5.407 12.364 15.292 1.00 98.19 301 ASN A C 1
ATOM 2506 O O . ASN A 1 301 ? 4.842 11.440 15.875 1.00 98.19 301 ASN A O 1
ATOM 2510 N N . ILE A 1 302 ? 4.967 12.863 14.130 1.00 98.62 302 ILE A N 1
ATOM 2511 C CA . ILE A 1 302 ? 3.783 12.350 13.413 1.00 98.62 30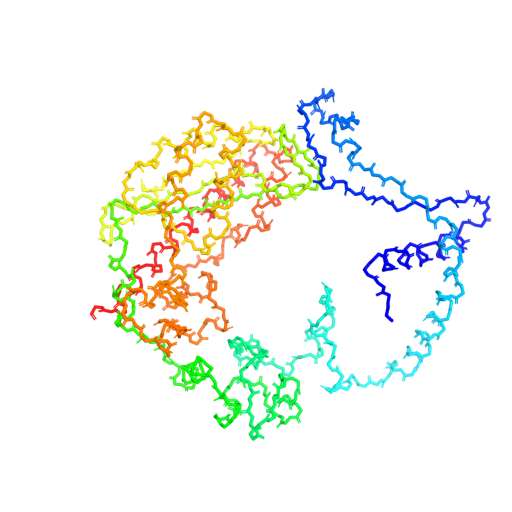2 ILE A CA 1
ATOM 2512 C C . ILE A 1 302 ? 3.940 10.842 13.195 1.00 98.62 302 ILE A C 1
ATOM 2514 O O . ILE A 1 302 ? 3.084 10.062 13.602 1.00 98.62 302 ILE A O 1
ATOM 2518 N N . ARG A 1 303 ? 5.088 10.420 12.651 1.00 98.38 303 ARG A N 1
ATOM 2519 C CA . ARG A 1 303 ? 5.415 9.013 12.388 1.00 98.38 303 ARG A CA 1
ATOM 2520 C C . ARG A 1 303 ? 5.330 8.132 13.637 1.00 98.38 303 ARG A C 1
ATOM 2522 O O . ARG A 1 303 ? 4.877 6.990 13.558 1.00 98.38 303 ARG A O 1
ATOM 2529 N N . ASN A 1 304 ? 5.813 8.628 14.773 1.00 97.50 304 ASN A N 1
ATOM 2530 C CA . ASN A 1 304 ? 5.848 7.878 16.028 1.00 97.50 304 ASN A CA 1
ATOM 2531 C C . ASN A 1 304 ? 4.471 7.788 16.703 1.00 97.50 304 ASN A C 1
ATOM 2533 O O . ASN A 1 304 ? 4.234 6.834 17.439 1.00 97.50 304 ASN A O 1
ATOM 2537 N N . ASN A 1 305 ? 3.568 8.728 16.412 1.00 97.50 305 ASN A N 1
ATOM 2538 C CA . ASN A 1 305 ? 2.175 8.716 16.865 1.00 97.50 305 ASN A CA 1
ATOM 2539 C C . ASN A 1 305 ? 1.227 7.968 15.910 1.00 97.50 305 ASN A C 1
ATOM 2541 O O . ASN A 1 305 ? 0.010 7.994 16.114 1.00 97.50 305 ASN A O 1
ATOM 2545 N N . ILE A 1 306 ? 1.762 7.289 14.885 1.00 98.56 306 ILE A N 1
ATOM 2546 C CA . ILE A 1 306 ? 0.956 6.461 13.989 1.00 98.56 306 ILE A CA 1
ATOM 2547 C C . ILE A 1 306 ? 0.438 5.209 14.701 1.00 98.56 306 ILE A C 1
ATOM 2549 O O . ILE A 1 306 ? 1.216 4.414 15.242 1.00 98.56 306 ILE A O 1
ATOM 2553 N N . PHE A 1 307 ? -0.868 4.985 14.581 1.00 98.62 307 PHE A N 1
ATOM 2554 C CA . PHE A 1 307 ? -1.545 3.741 14.906 1.00 98.62 307 PHE A CA 1
ATOM 2555 C C . PHE A 1 307 ? -2.196 3.154 13.647 1.00 98.62 307 PHE A C 1
ATOM 2557 O O . PHE A 1 307 ? -2.961 3.824 12.957 1.00 98.62 307 PHE A O 1
ATOM 2564 N N . ASP A 1 308 ? -1.914 1.885 13.361 1.00 98.62 308 ASP A N 1
ATOM 2565 C CA . ASP A 1 308 ? -2.491 1.191 12.209 1.00 98.62 308 ASP A CA 1
ATOM 2566 C C . ASP A 1 308 ? -3.860 0.585 12.553 1.00 98.62 308 ASP A C 1
ATOM 2568 O O . ASP A 1 308 ? -3.956 -0.343 13.366 1.00 98.62 308 ASP A O 1
ATOM 2572 N N . LEU A 1 309 ? -4.920 1.068 11.905 1.00 98.62 309 LEU A N 1
ATOM 2573 C CA . LEU A 1 309 ? -6.280 0.551 12.059 1.00 98.62 309 LEU A CA 1
ATOM 2574 C C . LEU A 1 309 ? -6.398 -0.922 11.637 1.00 98.62 309 LEU A C 1
ATOM 2576 O O . LEU A 1 309 ? -7.190 -1.672 12.220 1.00 98.62 309 LEU A O 1
ATOM 2580 N N . LEU A 1 310 ? -5.570 -1.383 10.691 1.00 98.38 310 LEU A N 1
ATOM 2581 C CA . LEU A 1 310 ? -5.511 -2.787 10.283 1.00 98.38 310 LEU A CA 1
ATOM 2582 C C . LEU A 1 310 ? -5.186 -3.702 11.469 1.00 98.38 310 LEU A C 1
ATOM 2584 O O . LEU A 1 310 ? -5.695 -4.825 11.530 1.00 98.38 310 LEU A O 1
ATOM 2588 N N . ASN A 1 311 ? -4.415 -3.222 12.453 1.00 98.31 311 ASN A N 1
ATOM 2589 C CA . ASN A 1 311 ? -4.118 -3.988 13.660 1.00 98.31 311 ASN A CA 1
ATOM 2590 C C . ASN A 1 311 ? -5.394 -4.324 14.447 1.00 98.31 311 ASN A C 1
ATOM 2592 O O . ASN A 1 311 ? -5.454 -5.395 15.042 1.00 98.31 311 ASN A O 1
ATOM 2596 N N . ILE A 1 312 ? -6.430 -3.477 14.428 1.00 98.50 312 ILE A N 1
ATOM 2597 C CA . ILE A 1 312 ? -7.699 -3.763 15.121 1.00 98.50 312 ILE A CA 1
ATOM 2598 C C . ILE A 1 312 ? -8.540 -4.769 14.336 1.00 98.50 312 ILE A C 1
ATOM 2600 O O . ILE A 1 312 ? -9.243 -5.550 14.962 1.00 98.50 312 ILE A O 1
ATOM 2604 N N . VAL A 1 313 ? -8.443 -4.831 13.005 1.00 98.06 313 VAL A N 1
ATOM 2605 C CA . VAL A 1 313 ? -9.205 -5.794 12.186 1.00 98.06 313 VAL A CA 1
ATOM 2606 C C . VAL A 1 313 ? -8.495 -7.155 12.122 1.00 98.06 313 VAL A C 1
ATOM 2608 O O . VAL A 1 313 ? -9.034 -8.183 12.542 1.00 98.06 313 VAL A O 1
ATOM 2611 N N . LYS A 1 314 ? -7.257 -7.161 11.616 1.00 97.62 314 LYS A N 1
ATOM 2612 C CA . LYS A 1 314 ? -6.452 -8.356 11.317 1.00 97.62 314 LYS A CA 1
ATOM 2613 C C . LYS A 1 314 ? -5.696 -8.905 12.526 1.00 97.62 314 LYS A C 1
ATOM 2615 O O . LYS A 1 314 ? -5.330 -10.077 12.513 1.00 97.62 314 LYS A O 1
ATOM 2620 N N . SER A 1 315 ? -5.509 -8.095 13.567 1.00 97.38 315 SER A N 1
ATOM 2621 C CA . SER A 1 315 ? -4.583 -8.320 14.682 1.00 97.38 315 SER A CA 1
ATOM 2622 C C . SER A 1 315 ? -3.118 -7.999 14.375 1.00 97.38 315 SER A C 1
ATOM 2624 O O . SER A 1 315 ? -2.645 -8.077 13.243 1.00 97.38 315 SER A O 1
ATOM 2626 N N . ASN A 1 316 ? -2.391 -7.682 15.443 1.00 97.88 316 ASN A N 1
ATOM 2627 C CA . ASN A 1 316 ? -0.943 -7.556 15.505 1.00 97.88 316 ASN A CA 1
ATOM 2628 C C . ASN A 1 316 ? -0.448 -8.312 16.737 1.00 97.88 316 ASN A C 1
ATOM 2630 O O . ASN A 1 316 ? -0.766 -7.930 17.862 1.00 97.88 316 ASN A O 1
ATOM 2634 N N . THR A 1 317 ? 0.313 -9.388 16.530 1.00 97.69 317 THR A N 1
ATOM 2635 C CA . THR A 1 317 ? 0.697 -10.301 17.616 1.00 97.69 317 THR A CA 1
ATOM 2636 C C . THR A 1 317 ? 1.366 -9.564 18.775 1.00 97.69 317 THR A C 1
ATOM 2638 O O . THR A 1 317 ? 0.933 -9.711 19.910 1.00 97.69 317 THR A O 1
ATOM 2641 N N . LYS A 1 318 ? 2.346 -8.695 18.493 1.00 98.19 318 LYS A N 1
ATOM 2642 C CA . LYS A 1 318 ? 3.084 -7.958 19.531 1.00 98.19 318 LYS A CA 1
ATOM 2643 C C . LYS A 1 318 ? 2.185 -6.994 20.306 1.00 98.19 318 LYS A C 1
ATOM 2645 O O . LYS A 1 318 ? 2.292 -6.906 21.526 1.00 98.19 318 LYS A O 1
ATOM 2650 N N . LEU A 1 319 ? 1.305 -6.274 19.605 1.00 98.19 319 LEU A N 1
ATOM 2651 C CA . LEU A 1 319 ? 0.340 -5.376 20.239 1.00 98.19 319 LEU A CA 1
ATOM 2652 C C . LEU A 1 319 ? -0.576 -6.157 21.184 1.00 98.19 319 LEU A C 1
ATOM 2654 O O . LEU A 1 319 ? -0.724 -5.781 22.340 1.00 98.19 319 LEU A O 1
ATOM 2658 N N . TYR A 1 320 ? -1.165 -7.252 20.709 1.00 98.56 320 TYR A N 1
ATOM 2659 C CA . TYR A 1 320 ? -2.146 -7.998 21.491 1.00 98.56 320 TYR A CA 1
ATOM 2660 C C . TYR A 1 320 ? -1.527 -8.808 22.633 1.00 98.56 320 TYR A C 1
ATOM 2662 O O . TYR A 1 320 ? -2.138 -8.884 23.693 1.00 98.56 320 TYR A O 1
ATOM 2670 N N . GLU A 1 321 ? -0.304 -9.317 22.491 1.00 98.44 321 GLU A N 1
ATOM 2671 C CA . GLU A 1 321 ? 0.444 -9.881 23.625 1.00 98.44 321 GLU A CA 1
ATOM 2672 C C . GLU A 1 321 ? 0.674 -8.824 24.717 1.00 98.44 321 GLU A C 1
ATOM 2674 O O . GLU A 1 321 ? 0.410 -9.078 25.891 1.00 98.44 321 GLU A O 1
ATOM 2679 N N . LYS A 1 322 ? 1.075 -7.599 24.340 1.00 98.31 322 LYS A N 1
ATOM 2680 C CA . LYS A 1 322 ? 1.241 -6.480 25.288 1.00 98.31 322 LYS A CA 1
ATOM 2681 C C . LYS A 1 322 ? -0.075 -6.079 25.968 1.00 98.31 322 LYS A C 1
ATOM 2683 O O . LYS A 1 322 ? -0.053 -5.623 27.107 1.00 98.31 322 LYS A O 1
ATOM 2688 N N . LEU A 1 323 ? -1.207 -6.254 25.287 1.00 98.19 323 LEU A N 1
ATOM 2689 C CA . LEU A 1 323 ? -2.549 -6.020 25.834 1.00 98.19 323 LEU A CA 1
ATOM 2690 C C . LEU A 1 323 ? -3.073 -7.189 26.692 1.00 98.19 323 LEU A C 1
ATOM 2692 O O . LEU A 1 323 ? -4.226 -7.151 27.114 1.00 98.19 323 LEU A O 1
ATOM 2696 N N . GLY A 1 324 ? -2.252 -8.211 26.959 1.00 98.25 324 GLY A N 1
ATOM 2697 C CA . GLY A 1 324 ? -2.578 -9.318 27.863 1.00 98.25 324 GLY A CA 1
ATOM 2698 C C . GLY A 1 324 ? -3.252 -10.520 27.199 1.00 98.25 324 GLY A C 1
ATOM 2699 O O . GLY A 1 324 ? -3.716 -11.416 27.902 1.00 98.25 324 GLY A O 1
ATOM 2700 N N . PHE A 1 325 ? -3.315 -10.573 25.866 1.00 98.44 325 PHE A N 1
ATOM 2701 C CA . PHE A 1 325 ? -3.830 -11.746 25.159 1.00 98.44 325 PHE A CA 1
ATOM 2702 C C . PHE A 1 325 ? -2.749 -12.821 25.035 1.00 98.44 325 PHE A C 1
ATOM 2704 O O . PHE A 1 325 ? -1.572 -12.531 24.830 1.00 98.44 325 PHE A O 1
ATOM 2711 N N . THR A 1 326 ? -3.166 -14.080 25.140 1.00 98.12 326 THR A N 1
ATOM 2712 C CA . THR A 1 326 ? -2.266 -15.242 25.073 1.00 98.12 326 THR A CA 1
ATOM 2713 C C . THR A 1 326 ? -1.583 -15.374 23.706 1.00 98.12 326 THR A C 1
ATOM 2715 O O . THR A 1 326 ? -2.056 -14.824 22.705 1.00 98.12 326 THR A O 1
ATOM 2718 N N . LYS A 1 327 ? -0.494 -16.152 23.636 1.00 96.88 327 LYS A N 1
ATOM 2719 C CA . LYS A 1 327 ? 0.231 -16.431 22.380 1.00 96.88 327 LYS A CA 1
ATOM 2720 C C . LYS A 1 327 ? -0.648 -17.131 21.340 1.00 96.88 327 LYS A C 1
ATOM 2722 O O . LYS A 1 327 ? -0.400 -17.018 20.142 1.00 96.88 327 LYS A O 1
ATOM 2727 N N . GLU A 1 328 ? -1.692 -17.819 21.788 1.00 95.88 328 GLU A N 1
ATOM 2728 C CA . GLU A 1 328 ? -2.684 -18.492 20.958 1.00 95.88 328 GLU A CA 1
ATOM 2729 C C . GLU A 1 328 ? -3.718 -17.502 20.402 1.00 95.88 328 GLU A C 1
ATOM 2731 O O . GLU A 1 328 ? -4.101 -17.599 19.238 1.00 95.88 328 GLU A O 1
ATOM 2736 N N . GLN A 1 329 ? -4.141 -16.511 21.197 1.00 96.81 329 GLN A N 1
ATOM 2737 C CA . GLN A 1 329 ? -5.164 -15.523 20.818 1.00 96.81 329 GLN A CA 1
ATOM 2738 C C . GLN A 1 329 ? -4.605 -14.328 20.036 1.00 96.81 329 GLN A C 1
ATOM 2740 O O . GLN A 1 329 ? -5.259 -13.805 19.127 1.00 96.81 329 GLN A O 1
ATOM 2745 N N . ALA A 1 330 ? -3.406 -13.862 20.385 1.00 97.69 330 ALA A N 1
ATOM 2746 C CA . ALA A 1 330 ? -2.771 -12.696 19.783 1.00 97.69 330 ALA A CA 1
ATOM 2747 C C . ALA A 1 330 ? -2.629 -12.773 18.245 1.00 97.69 330 ALA A C 1
ATOM 2749 O O . ALA A 1 330 ? -2.952 -11.781 17.589 1.00 97.69 330 ALA A O 1
ATOM 2750 N N . PRO A 1 331 ? -2.247 -13.901 17.614 1.00 96.31 331 PRO A N 1
ATOM 2751 C CA . PRO A 1 331 ? -2.107 -13.978 16.157 1.00 96.31 331 PRO A CA 1
ATOM 2752 C C . PRO A 1 331 ? -3.431 -14.174 15.397 1.00 96.31 331 PRO A C 1
ATOM 2754 O O . PRO A 1 331 ? -3.418 -14.191 14.162 1.00 96.31 331 PRO A O 1
ATOM 2757 N N . LEU A 1 332 ? -4.557 -14.377 16.092 1.00 97.44 332 LEU A N 1
ATOM 2758 C CA . LEU A 1 332 ? -5.867 -14.560 15.459 1.00 97.44 332 LEU A CA 1
ATOM 2759 C C . LEU A 1 332 ? -6.457 -13.217 15.029 1.00 97.44 332 LEU A C 1
ATOM 2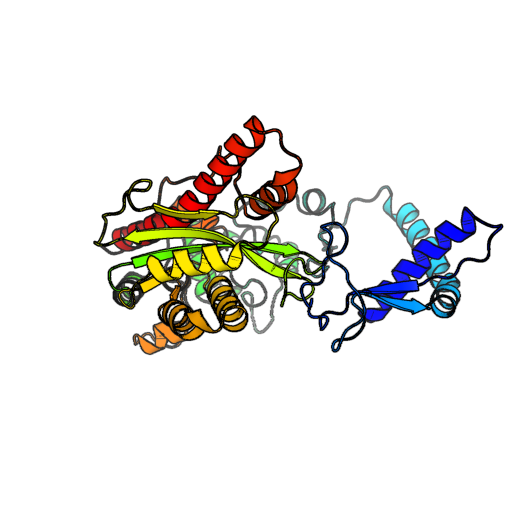761 O O . LEU A 1 332 ? -6.274 -12.237 15.755 1.00 97.44 332 LEU A O 1
ATOM 2765 N N . PRO A 1 333 ? -7.198 -13.161 13.907 1.00 97.69 333 PRO A N 1
ATOM 2766 C CA . PRO A 1 333 ? -7.916 -11.951 13.532 1.00 97.69 333 PRO A CA 1
ATOM 2767 C C . PRO A 1 333 ? -8.913 -11.550 14.616 1.00 97.69 333 PRO A C 1
ATOM 2769 O O . PRO A 1 333 ? -9.356 -12.379 15.411 1.00 97.69 333 PRO A O 1
ATOM 2772 N N . ASN A 1 334 ? -9.267 -10.270 14.648 1.00 98.44 334 ASN A N 1
ATOM 2773 C CA . ASN A 1 334 ? -10.259 -9.762 15.591 1.00 98.44 334 ASN A CA 1
ATOM 2774 C C . ASN A 1 334 ? -11.629 -9.615 14.933 1.00 98.44 334 ASN A C 1
ATOM 2776 O O . ASN A 1 334 ? -12.644 -9.733 15.609 1.00 98.44 334 ASN A O 1
ATOM 2780 N N . TYR A 1 335 ? -11.648 -9.378 13.624 1.00 98.56 335 TYR A N 1
ATOM 2781 C CA . TYR A 1 335 ? -12.849 -9.297 12.812 1.00 98.56 335 TYR A CA 1
ATOM 2782 C C . TYR A 1 335 ? -12.616 -10.028 11.491 1.00 98.56 335 TYR A C 1
ATOM 2784 O O . TYR A 1 335 ? -11.569 -9.856 10.868 1.00 98.56 335 TYR A O 1
ATOM 2792 N N . TYR A 1 336 ? -13.579 -10.830 11.048 1.00 98.12 336 TYR A N 1
ATOM 2793 C CA . TYR A 1 336 ? -13.578 -11.394 9.701 1.00 98.12 336 TYR A CA 1
ATOM 2794 C C . TYR A 1 336 ? -15.005 -11.538 9.185 1.00 98.12 336 TYR A C 1
ATOM 2796 O O . TYR A 1 336 ? -15.863 -12.065 9.883 1.00 98.12 336 TYR A O 1
ATOM 2804 N N . ASN A 1 337 ? -15.255 -11.118 7.950 1.00 97.38 337 ASN A N 1
ATOM 2805 C CA . ASN A 1 337 ? -16.537 -11.261 7.273 1.00 97.38 337 ASN A CA 1
ATOM 2806 C C . ASN A 1 337 ? -16.352 -12.053 5.966 1.00 97.38 337 ASN A C 1
ATOM 2808 O O . ASN A 1 337 ? -15.359 -11.823 5.274 1.00 97.38 337 ASN A O 1
ATOM 2812 N N . PRO A 1 338 ? -17.295 -12.924 5.564 1.00 95.94 338 PRO A N 1
ATOM 2813 C CA . PRO A 1 338 ? -17.218 -13.660 4.295 1.00 95.94 338 PRO A CA 1
ATOM 2814 C C . PRO A 1 338 ? -16.954 -12.792 3.057 1.00 95.94 338 PRO A C 1
ATOM 2816 O O . PRO A 1 338 ? -16.239 -13.216 2.150 1.00 95.94 338 PRO A O 1
ATOM 2819 N N . LYS A 1 339 ? -17.465 -11.552 3.030 1.00 94.56 339 LYS A N 1
ATOM 2820 C CA . LYS A 1 339 ? -17.251 -10.593 1.928 1.00 94.56 339 LYS A CA 1
ATOM 2821 C C . LYS A 1 339 ? -15.785 -10.178 1.753 1.00 94.56 339 LYS A C 1
ATOM 2823 O O . LYS A 1 339 ? -15.396 -9.719 0.680 1.00 94.56 339 LYS A O 1
ATOM 2828 N N . MET A 1 340 ? -14.960 -10.358 2.786 1.00 95.50 340 MET A N 1
ATOM 2829 C CA . MET A 1 340 ? -13.543 -9.996 2.761 1.00 95.50 340 MET A CA 1
ATOM 2830 C C . MET A 1 340 ? -12.721 -10.895 1.829 1.00 95.50 340 MET A C 1
ATOM 2832 O O . MET A 1 340 ? -11.636 -10.499 1.404 1.00 95.50 340 MET A O 1
ATOM 2836 N N . ASN A 1 341 ? -13.226 -12.088 1.488 1.00 94.56 341 ASN A N 1
ATOM 2837 C CA . ASN A 1 341 ? -12.610 -13.018 0.540 1.00 94.56 341 ASN A CA 1
ATOM 2838 C C . ASN A 1 341 ? -11.102 -13.247 0.788 1.00 94.56 341 ASN A C 1
ATOM 2840 O O . ASN A 1 341 ? -10.274 -13.158 -0.118 1.00 94.56 341 ASN A O 1
ATOM 2844 N N . GLY A 1 342 ? -10.731 -13.453 2.054 1.00 94.06 342 GLY A N 1
ATOM 2845 C CA . GLY A 1 342 ? -9.339 -13.721 2.444 1.00 94.06 342 GLY A CA 1
ATOM 2846 C C . GLY A 1 342 ? -8.403 -12.509 2.445 1.00 94.06 342 GLY A C 1
ATOM 2847 O O . GLY A 1 342 ? -7.202 -12.671 2.637 1.00 94.06 342 GLY A O 1
ATOM 2848 N N . SER A 1 343 ? -8.920 -11.297 2.255 1.00 94.50 343 SER A N 1
ATOM 2849 C CA . SER A 1 343 ? -8.125 -10.071 2.272 1.00 94.50 343 SER A CA 1
ATOM 2850 C C . SER A 1 343 ? -8.594 -9.123 3.367 1.00 94.50 343 SER A C 1
ATOM 2852 O O . SER A 1 343 ? -9.784 -8.915 3.575 1.00 94.50 343 SER A O 1
ATOM 2854 N N . PHE A 1 344 ? -7.631 -8.507 4.043 1.00 96.62 344 PHE A N 1
ATOM 2855 C CA . PHE A 1 344 ? -7.863 -7.442 5.012 1.00 96.62 344 PHE A CA 1
ATOM 2856 C C . PHE A 1 344 ? -7.511 -6.072 4.424 1.00 96.62 344 PHE A C 1
ATOM 2858 O O . PHE A 1 344 ? -7.101 -5.190 5.161 1.00 96.62 344 PHE A O 1
ATOM 2865 N N . SER A 1 345 ? -7.574 -5.882 3.104 1.00 94.50 345 SER A N 1
ATOM 2866 C CA . SER A 1 345 ? -7.473 -4.528 2.552 1.00 94.50 345 SER A CA 1
ATOM 2867 C C . SER A 1 345 ? -8.720 -3.721 2.916 1.00 94.50 345 SER A C 1
ATOM 2869 O O . SER A 1 345 ? -9.815 -4.279 3.040 1.00 94.50 345 SER A O 1
ATOM 2871 N N . ILE A 1 346 ? -8.582 -2.399 3.037 1.00 94.62 346 ILE A N 1
ATOM 2872 C CA . ILE A 1 346 ? -9.702 -1.532 3.423 1.00 94.62 346 ILE A CA 1
ATOM 2873 C C . ILE A 1 346 ? -10.896 -1.684 2.470 1.00 94.62 346 ILE A C 1
ATOM 2875 O O . ILE A 1 346 ? -12.019 -1.852 2.929 1.00 94.62 346 ILE A O 1
ATOM 2879 N N . LYS A 1 347 ? -10.654 -1.809 1.156 1.00 90.69 347 LYS A N 1
ATOM 2880 C CA . LYS A 1 347 ? -11.693 -2.040 0.131 1.00 90.69 347 LYS A CA 1
ATOM 2881 C C . LYS A 1 347 ? -12.458 -3.361 0.301 1.00 90.69 347 LYS A C 1
ATOM 2883 O O . LYS A 1 347 ? -13.551 -3.509 -0.235 1.00 90.69 347 LYS A O 1
ATOM 2888 N N . LYS A 1 348 ? -11.896 -4.338 1.022 1.00 93.56 348 LYS A N 1
ATOM 2889 C CA . LYS A 1 348 ? -12.543 -5.626 1.333 1.00 93.56 348 LYS A CA 1
ATOM 2890 C C . LYS A 1 348 ? -13.222 -5.631 2.700 1.00 93.56 348 LYS A C 1
ATOM 2892 O O . LYS A 1 348 ? -14.207 -6.341 2.878 1.00 93.56 348 LYS A O 1
ATOM 2897 N N . VAL A 1 349 ? -12.724 -4.832 3.640 1.00 96.31 349 VAL A N 1
ATOM 2898 C CA . VAL A 1 349 ? -13.293 -4.686 4.987 1.00 96.31 349 VAL A CA 1
ATOM 2899 C C . VAL A 1 349 ? -14.467 -3.709 4.996 1.00 96.31 349 VAL A C 1
ATOM 2901 O O . VAL A 1 349 ? -15.514 -4.021 5.560 1.00 96.31 349 VAL A O 1
ATOM 2904 N N . LEU A 1 350 ? -14.325 -2.557 4.345 1.00 95.69 350 LEU A N 1
ATOM 2905 C CA . LEU A 1 350 ? -15.291 -1.459 4.363 1.00 95.69 350 LEU A CA 1
ATOM 2906 C C . LEU A 1 350 ? -16.732 -1.904 4.039 1.00 95.69 350 LEU A C 1
ATOM 2908 O O . LEU A 1 350 ? -17.602 -1.625 4.863 1.00 95.69 350 LEU A O 1
ATOM 2912 N N . PRO A 1 351 ? -17.012 -2.697 2.977 1.00 94.38 351 PRO A N 1
ATOM 2913 C CA . PRO A 1 351 ? -18.388 -3.090 2.631 1.00 94.38 351 PRO A CA 1
ATOM 2914 C C . PRO A 1 351 ? -19.069 -4.021 3.650 1.00 94.38 351 PRO A C 1
ATOM 2916 O O . PRO A 1 351 ? -20.245 -4.364 3.507 1.00 94.38 351 PRO A O 1
ATOM 2919 N N . SER A 1 352 ? -18.319 -4.524 4.636 1.00 94.12 352 SER A N 1
ATOM 2920 C CA . SER A 1 352 ? -18.854 -5.344 5.730 1.00 94.12 352 SER A CA 1
ATOM 2921 C C . SER A 1 352 ? -19.200 -4.540 6.987 1.00 94.12 352 SER A C 1
ATOM 2923 O O . SER A 1 352 ? -19.863 -5.067 7.879 1.00 94.12 352 SER A O 1
ATOM 2925 N N . LEU A 1 353 ? -18.766 -3.279 7.050 1.00 95.44 353 LEU A N 1
ATOM 2926 C CA . LEU A 1 353 ? -18.883 -2.401 8.215 1.00 95.44 353 LEU A CA 1
ATOM 2927 C C . LEU A 1 353 ? -19.599 -1.078 7.910 1.00 95.44 353 LEU A C 1
ATOM 2929 O O . LEU A 1 353 ? -20.098 -0.434 8.832 1.00 95.44 353 LEU A O 1
ATOM 2933 N N . SER A 1 354 ? -19.669 -0.692 6.638 1.00 94.81 354 SER A N 1
ATOM 2934 C CA . SER A 1 354 ? -20.288 0.538 6.160 1.00 94.81 354 SER A CA 1
ATOM 2935 C C . SER A 1 354 ? -20.937 0.327 4.789 1.00 94.81 354 SER A C 1
ATOM 2937 O O . SER A 1 354 ? -20.624 -0.624 4.073 1.00 94.81 354 SER A O 1
ATOM 2939 N N . ASN A 1 355 ? -21.834 1.245 4.431 1.00 92.12 355 ASN A N 1
ATOM 2940 C CA . ASN A 1 355 ? -22.413 1.360 3.092 1.00 92.12 355 ASN A CA 1
ATOM 2941 C C . ASN A 1 355 ? -21.572 2.257 2.165 1.00 92.12 355 ASN A C 1
ATOM 2943 O O . ASN A 1 355 ? -21.949 2.471 1.015 1.00 92.12 355 ASN A O 1
ATOM 2947 N N . LEU A 1 356 ? -20.457 2.810 2.657 1.00 93.19 356 LEU A N 1
ATOM 2948 C CA . LEU A 1 356 ? -19.532 3.597 1.854 1.00 93.19 356 LEU A CA 1
ATOM 2949 C C . LEU A 1 356 ? -18.950 2.732 0.721 1.00 93.19 356 LEU A C 1
ATOM 2951 O O . LEU A 1 356 ? -18.419 1.647 0.961 1.00 93.19 356 LEU A O 1
ATOM 2955 N N . THR A 1 357 ? -19.038 3.225 -0.515 1.00 88.56 357 THR A N 1
ATOM 2956 C CA . THR A 1 357 ? -18.578 2.523 -1.720 1.00 88.56 357 THR A CA 1
ATOM 2957 C C . THR A 1 357 ? -17.666 3.406 -2.565 1.00 88.56 357 THR A C 1
ATOM 2959 O O . THR A 1 357 ? -17.775 4.629 -2.533 1.00 88.56 357 THR A O 1
ATOM 2962 N N . TYR A 1 358 ? -16.765 2.766 -3.308 1.00 88.00 358 TYR A N 1
ATOM 2963 C CA . TYR A 1 358 ? -15.941 3.392 -4.349 1.00 88.00 358 TYR A CA 1
ATOM 2964 C C . TYR A 1 358 ? -16.552 3.207 -5.748 1.00 88.00 358 TYR A C 1
ATOM 2966 O O . TYR A 1 358 ? -16.003 3.684 -6.738 1.00 88.00 358 TYR A O 1
ATOM 2974 N N . GLU A 1 359 ? -17.659 2.467 -5.855 1.00 87.75 359 GLU A N 1
ATOM 2975 C CA . GLU A 1 359 ? -18.350 2.247 -7.123 1.00 87.75 359 GLU A CA 1
ATOM 2976 C C . GLU A 1 359 ? -18.859 3.576 -7.694 1.00 87.75 359 GLU A C 1
ATOM 2978 O O . GLU A 1 359 ? -19.442 4.391 -6.981 1.00 87.75 359 GLU A O 1
ATOM 2983 N N . GLY A 1 360 ? -18.625 3.790 -8.990 1.00 88.81 360 GLY A N 1
ATOM 2984 C CA . GLY A 1 360 ? -19.007 5.020 -9.688 1.00 88.81 360 GLY A CA 1
ATOM 2985 C C . GLY A 1 360 ? -18.036 6.191 -9.514 1.00 88.81 360 GLY A C 1
ATOM 2986 O O . GLY A 1 360 ? -18.288 7.256 -10.073 1.00 88.81 360 GLY A O 1
ATOM 2987 N N . MET A 1 361 ? -16.931 6.022 -8.779 1.00 92.44 361 MET A N 1
ATOM 2988 C CA . MET A 1 361 ? -15.878 7.037 -8.729 1.00 92.44 361 MET A CA 1
ATOM 2989 C C . MET A 1 361 ? -15.081 7.064 -10.034 1.00 92.44 361 MET A C 1
ATOM 2991 O O . MET A 1 361 ? -14.728 6.026 -10.585 1.00 92.44 361 MET A O 1
ATOM 2995 N N . ASP A 1 362 ? -14.768 8.274 -10.489 1.00 91.75 362 ASP A N 1
ATOM 2996 C CA . ASP A 1 362 ? -14.024 8.519 -11.731 1.00 91.75 362 ASP A CA 1
ATOM 2997 C C . ASP A 1 362 ? -12.537 8.142 -11.615 1.00 91.75 362 ASP A C 1
ATOM 2999 O O . ASP A 1 362 ? -11.877 7.831 -12.603 1.00 91.75 362 ASP A O 1
ATOM 3003 N N . ILE A 1 363 ? -12.021 8.198 -10.386 1.00 91.69 363 ILE A N 1
ATOM 3004 C CA . ILE A 1 363 ? -10.717 7.688 -9.968 1.00 91.69 363 ILE A CA 1
ATOM 3005 C C . ILE A 1 363 ? -11.004 6.797 -8.766 1.00 91.69 363 ILE A C 1
ATOM 3007 O O . ILE A 1 363 ? -11.499 7.278 -7.746 1.00 91.69 363 ILE A O 1
ATOM 3011 N N . GLY A 1 364 ? -10.770 5.495 -8.910 1.00 88.69 364 GLY A N 1
ATOM 3012 C CA . GLY A 1 364 ? -11.160 4.485 -7.924 1.00 88.69 364 GLY A CA 1
ATOM 3013 C C . GLY A 1 364 ? -9.988 3.729 -7.301 1.00 88.69 364 GLY A C 1
ATOM 3014 O O . GLY A 1 364 ? -10.196 2.881 -6.423 1.00 88.69 364 GLY A O 1
ATOM 3015 N N . ASN A 1 365 ? -8.753 3.972 -7.747 1.00 90.50 365 ASN A N 1
ATOM 3016 C CA . ASN A 1 365 ? -7.554 3.337 -7.205 1.00 90.50 365 ASN A CA 1
ATOM 3017 C C . ASN A 1 365 ? -6.276 4.171 -7.405 1.00 90.50 365 ASN A C 1
ATOM 3019 O O . ASN A 1 365 ? -6.215 5.036 -8.273 1.00 90.50 365 ASN A O 1
ATOM 3023 N N . GLY A 1 366 ? -5.230 3.845 -6.637 1.00 90.50 366 GLY A N 1
ATOM 3024 C CA . GLY A 1 366 ? -3.952 4.565 -6.670 1.00 90.50 366 GLY A CA 1
ATOM 3025 C C . GLY A 1 366 ? -3.216 4.532 -8.018 1.00 90.50 366 GLY A C 1
ATOM 3026 O O . GLY A 1 366 ? -2.472 5.456 -8.326 1.00 90.50 366 GLY A O 1
ATOM 3027 N N . VAL A 1 367 ? -3.439 3.523 -8.875 1.00 93.00 367 VAL A N 1
ATOM 3028 C CA . VAL A 1 367 ? -2.833 3.501 -10.224 1.00 93.00 367 VAL A CA 1
ATOM 3029 C C . VAL A 1 367 ? -3.492 4.549 -11.120 1.00 93.00 367 VAL A C 1
ATOM 3031 O O . VAL A 1 367 ? -2.798 5.301 -11.800 1.00 93.00 367 VAL A O 1
ATOM 3034 N N . GLU A 1 368 ? -4.820 4.646 -11.092 1.00 95.06 368 GLU A N 1
ATOM 3035 C CA . GLU A 1 368 ? -5.554 5.711 -11.783 1.00 95.06 368 GLU A CA 1
ATOM 3036 C C . GLU A 1 368 ? -5.203 7.092 -11.226 1.00 95.06 368 GLU A C 1
ATOM 3038 O O . GLU A 1 368 ? -5.044 8.035 -12.003 1.00 95.06 368 GLU A O 1
ATOM 3043 N N . ALA A 1 369 ? -5.026 7.213 -9.905 1.00 96.06 369 ALA A N 1
ATOM 3044 C CA . ALA A 1 369 ? -4.610 8.462 -9.276 1.00 96.06 369 ALA A CA 1
ATOM 3045 C C . ALA A 1 369 ? -3.223 8.905 -9.775 1.00 96.06 369 ALA A C 1
ATOM 3047 O O . ALA A 1 369 ? -3.050 10.036 -10.235 1.00 96.06 369 ALA A O 1
ATOM 3048 N N . LEU A 1 370 ? -2.263 7.975 -9.793 1.00 96.06 370 LEU A N 1
ATOM 3049 C CA . LEU A 1 370 ? -0.922 8.181 -10.332 1.00 96.06 370 LEU A CA 1
ATOM 3050 C C . LEU A 1 370 ? -0.944 8.602 -11.807 1.00 96.06 370 LEU A C 1
ATOM 3052 O O . LEU A 1 370 ? -0.311 9.592 -12.171 1.00 96.06 370 LEU A O 1
ATOM 3056 N N . ILE A 1 371 ? -1.665 7.865 -12.660 1.00 96.31 371 ILE A N 1
ATOM 3057 C CA . ILE A 1 371 ? -1.776 8.167 -14.097 1.00 96.31 371 ILE A CA 1
ATOM 3058 C C . ILE A 1 371 ? -2.416 9.539 -14.303 1.00 96.31 371 ILE A C 1
ATOM 3060 O O . ILE A 1 371 ? -1.980 10.301 -15.168 1.00 96.31 371 ILE A O 1
ATOM 3064 N N . THR A 1 372 ? -3.431 9.869 -13.504 1.00 97.50 372 THR A N 1
ATOM 3065 C CA . THR A 1 372 ? -4.096 11.168 -13.574 1.00 97.50 372 THR A CA 1
ATOM 3066 C C . THR A 1 372 ? -3.109 12.285 -13.257 1.00 97.50 372 THR A C 1
ATOM 3068 O O . THR A 1 372 ? -2.975 13.200 -14.066 1.00 97.50 372 THR A O 1
ATOM 3071 N N . TYR A 1 373 ? -2.373 12.181 -12.146 1.00 97.62 373 TYR A N 1
ATOM 3072 C CA . TYR A 1 373 ? -1.351 13.159 -11.767 1.00 97.62 373 TYR A CA 1
ATOM 3073 C C . TYR A 1 373 ? -0.246 13.285 -12.825 1.00 97.62 373 TYR A C 1
ATOM 3075 O O . TYR A 1 373 ? 0.088 14.391 -13.245 1.00 97.62 373 TYR A O 1
ATOM 3083 N N . ALA A 1 374 ? 0.268 12.161 -13.334 1.00 96.12 374 ALA A N 1
ATOM 3084 C CA . ALA A 1 374 ? 1.322 12.140 -14.349 1.00 96.12 374 ALA A CA 1
ATOM 3085 C C . ALA A 1 374 ? 0.945 12.866 -15.656 1.00 96.12 374 ALA A C 1
ATOM 3087 O O . ALA A 1 374 ? 1.833 13.294 -16.390 1.00 96.12 374 ALA A O 1
ATOM 3088 N N . ASN A 1 375 ? -0.352 13.025 -15.937 1.00 96.75 375 ASN A N 1
ATOM 3089 C CA . ASN A 1 375 ? -0.866 13.690 -17.133 1.00 96.75 375 ASN A CA 1
ATOM 3090 C C . ASN A 1 375 ? -1.297 15.148 -16.913 1.00 96.75 375 ASN A C 1
ATOM 3092 O O . ASN A 1 375 ? -1.820 15.750 -17.845 1.00 96.75 375 ASN A O 1
ATOM 3096 N N . PHE A 1 376 ? -1.064 15.747 -15.739 1.00 97.12 376 PHE A N 1
ATOM 3097 C CA . PHE A 1 376 ? -1.508 17.119 -15.439 1.00 97.12 376 PHE A CA 1
ATOM 3098 C C . PHE A 1 376 ? -1.136 18.151 -16.510 1.00 97.12 376 PHE A C 1
ATOM 3100 O O . PHE A 1 376 ? -1.988 18.938 -16.911 1.00 97.12 376 PHE A O 1
ATOM 3107 N N . ASN A 1 377 ? 0.091 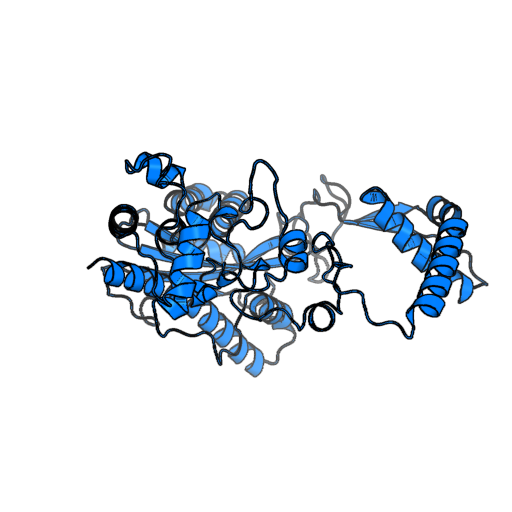18.099 -17.032 1.00 94.25 377 ASN A N 1
ATOM 3108 C CA . ASN A 1 377 ? 0.559 19.035 -18.060 1.00 94.25 377 ASN A CA 1
ATOM 3109 C C . ASN A 1 377 ? -0.024 18.768 -19.462 1.00 94.25 377 ASN A C 1
ATOM 3111 O O . ASN A 1 377 ? 0.135 19.601 -20.350 1.00 94.25 377 ASN A O 1
ATOM 3115 N N . ASN A 1 378 ? -0.671 17.617 -19.668 1.00 96.50 378 ASN A N 1
ATOM 3116 C CA . ASN A 1 378 ? -1.247 17.210 -20.951 1.00 96.50 378 ASN A CA 1
ATOM 3117 C C . ASN A 1 378 ? -2.747 17.524 -21.051 1.00 96.50 378 ASN A C 1
ATOM 3119 O O . ASN A 1 378 ? -3.317 17.412 -22.134 1.00 96.50 378 ASN A O 1
ATOM 3123 N N . TYR A 1 379 ? -3.394 17.889 -19.942 1.00 97.38 379 TYR A N 1
ATOM 3124 C CA . TYR A 1 379 ? -4.818 18.205 -19.919 1.00 97.38 379 TYR A CA 1
ATOM 3125 C C . TYR A 1 379 ? -5.099 19.639 -20.365 1.00 97.38 379 TYR A C 1
ATOM 3127 O O . TYR A 1 379 ? -4.343 20.569 -20.073 1.00 97.38 379 TYR A O 1
ATOM 3135 N N . SER A 1 380 ? -6.252 19.842 -21.007 1.00 98.00 380 SER A N 1
ATOM 3136 C CA . SER A 1 380 ? -6.826 21.183 -21.119 1.00 98.00 380 SER A CA 1
ATOM 3137 C C . SER A 1 380 ? -7.145 21.748 -19.728 1.00 98.00 380 SER A C 1
ATOM 3139 O O . SER A 1 380 ? -7.270 21.019 -18.744 1.00 98.00 380 SER A O 1
ATOM 3141 N N . LYS A 1 381 ? -7.331 23.068 -19.623 1.00 97.50 381 LYS A N 1
ATOM 3142 C CA . LYS A 1 381 ? -7.653 23.718 -18.340 1.00 97.50 381 LYS A CA 1
ATOM 3143 C C . LYS A 1 381 ? -8.925 23.154 -17.689 1.00 97.50 381 LYS A C 1
ATOM 3145 O O . LYS A 1 381 ? -8.989 23.035 -16.467 1.00 97.50 381 LYS A O 1
ATOM 3150 N N . GLU A 1 382 ? -9.937 22.834 -18.491 1.00 97.88 382 GLU A N 1
ATOM 3151 C CA . GLU A 1 382 ? -11.207 22.277 -18.013 1.00 97.88 382 GLU A CA 1
ATOM 3152 C C . GLU A 1 382 ? -11.024 20.848 -17.493 1.00 97.88 382 GLU A C 1
ATOM 3154 O O . GLU A 1 382 ? -11.432 20.547 -16.369 1.00 97.88 382 GLU A O 1
ATOM 3159 N N . GLU A 1 383 ? -10.332 20.000 -18.259 1.00 97.69 383 GLU A N 1
ATOM 3160 C CA . GLU A 1 383 ? -10.008 18.627 -17.858 1.00 97.69 383 GLU A CA 1
ATOM 3161 C C . GLU A 1 383 ? -9.118 18.586 -16.617 1.00 97.69 383 GLU A C 1
ATOM 3163 O O . GLU A 1 383 ? -9.384 17.799 -15.711 1.00 97.69 383 GLU A O 1
ATOM 3168 N N . TYR A 1 384 ? -8.110 19.460 -16.538 1.00 98.31 384 TYR A N 1
ATOM 3169 C CA . TYR A 1 384 ? -7.250 19.595 -15.366 1.00 98.31 384 TYR A CA 1
ATOM 3170 C C . TYR A 1 384 ? -8.085 19.892 -14.118 1.00 98.31 384 TYR A C 1
ATOM 3172 O O . TYR A 1 384 ? -7.996 19.158 -13.138 1.00 98.31 384 TYR A O 1
ATOM 3180 N N . ASN A 1 385 ? -8.945 20.917 -14.155 1.00 98.00 385 ASN A N 1
ATOM 3181 C CA . ASN A 1 385 ? -9.774 21.283 -13.002 1.00 98.00 385 ASN A CA 1
ATOM 3182 C C . ASN A 1 385 ? -10.709 20.139 -12.591 1.00 98.00 385 ASN A C 1
ATOM 3184 O O . ASN A 1 385 ? -10.884 19.865 -11.403 1.00 98.00 385 ASN A O 1
ATOM 3188 N N . TYR A 1 386 ? -11.301 19.455 -13.571 1.00 98.12 386 TYR A N 1
ATOM 3189 C CA . TYR A 1 386 ? -12.152 18.299 -13.324 1.00 98.12 386 TYR A CA 1
ATOM 3190 C C . TYR A 1 386 ? -11.371 17.153 -12.660 1.00 98.12 386 TYR A C 1
ATOM 3192 O O . TYR A 1 386 ? -11.754 16.685 -11.587 1.00 98.12 386 TYR A O 1
ATOM 3200 N N . LYS A 1 387 ? -10.240 16.739 -13.242 1.00 97.88 387 LYS A N 1
ATOM 3201 C CA . LYS A 1 387 ? -9.414 15.632 -12.739 1.00 97.88 387 LYS A CA 1
ATOM 3202 C C . LYS A 1 387 ? -8.745 15.943 -11.403 1.00 97.88 387 LYS A C 1
ATOM 3204 O O . LYS A 1 387 ? -8.692 15.064 -10.546 1.00 97.88 387 LYS A O 1
ATOM 3209 N N . TYR A 1 388 ? -8.325 17.185 -11.181 1.00 98.12 388 TYR A N 1
ATOM 3210 C CA . TYR A 1 388 ? -7.815 17.653 -9.893 1.00 98.12 388 TYR A CA 1
ATOM 3211 C C . TYR A 1 388 ? -8.865 17.461 -8.789 1.00 98.12 388 TYR A C 1
ATOM 3213 O O . TYR A 1 388 ? -8.583 16.856 -7.756 1.00 98.12 388 TYR A O 1
ATOM 3221 N N . ASN A 1 389 ? -10.109 17.888 -9.028 1.00 97.31 389 ASN A N 1
ATOM 3222 C CA . ASN A 1 389 ? -11.195 17.699 -8.064 1.00 97.31 389 ASN A CA 1
ATOM 3223 C C . ASN A 1 389 ? -11.521 16.214 -7.833 1.00 97.31 389 ASN A C 1
ATOM 3225 O O . ASN A 1 389 ? -11.785 15.823 -6.698 1.00 97.31 389 ASN A O 1
ATOM 3229 N N . LYS A 1 390 ? -11.452 15.371 -8.872 1.00 97.69 390 LYS A N 1
ATOM 3230 C CA . LYS A 1 390 ? -11.652 13.917 -8.735 1.00 97.69 390 LYS A CA 1
ATOM 3231 C C . LYS A 1 390 ? -10.552 13.221 -7.935 1.00 97.69 390 LYS A C 1
ATOM 3233 O O . LYS A 1 390 ? -10.864 12.317 -7.163 1.00 97.69 390 LYS A O 1
ATOM 3238 N N . LEU A 1 391 ? -9.301 13.674 -8.032 1.00 97.44 391 LEU A N 1
ATOM 3239 C CA . LEU A 1 391 ? -8.211 13.201 -7.170 1.00 97.44 391 LEU A CA 1
ATOM 3240 C C . LEU A 1 391 ? -8.426 13.586 -5.704 1.00 97.44 391 LEU A C 1
ATOM 3242 O O . LEU A 1 391 ? -8.190 12.777 -4.804 1.00 97.44 391 LEU A O 1
ATOM 3246 N N . VAL A 1 392 ? -8.893 14.812 -5.452 1.00 97.19 392 VAL A N 1
ATOM 3247 C CA . VAL A 1 392 ? -9.236 15.266 -4.096 1.00 97.19 392 VAL A CA 1
ATOM 3248 C C . VAL A 1 392 ? -10.396 14.443 -3.526 1.00 97.19 392 VAL A C 1
ATOM 3250 O O . VAL A 1 392 ? -10.315 13.996 -2.384 1.00 97.19 392 VAL A O 1
ATOM 3253 N N . GLU A 1 393 ? -11.438 14.188 -4.322 1.00 96.75 393 GLU A N 1
ATOM 3254 C CA . GLU A 1 393 ? -12.595 13.368 -3.937 1.00 96.75 393 GLU A CA 1
ATOM 3255 C C . GLU A 1 393 ? -12.188 11.928 -3.581 1.00 96.75 393 GLU A C 1
ATOM 3257 O O . GLU A 1 393 ? -12.589 11.417 -2.533 1.00 96.75 393 GLU A O 1
ATOM 3262 N N . TYR A 1 394 ? -11.353 11.298 -4.415 1.00 96.31 394 TYR A N 1
ATOM 3263 C CA . TYR A 1 394 ? -10.815 9.956 -4.179 1.00 96.31 394 TYR A CA 1
ATOM 3264 C C . TYR A 1 394 ? -10.006 9.864 -2.881 1.00 96.31 394 TYR A C 1
ATOM 3266 O O . TYR A 1 394 ? -10.298 9.031 -2.027 1.00 96.31 394 TYR A O 1
ATOM 3274 N N . CYS A 1 395 ? -9.057 10.769 -2.655 1.00 95.12 395 CYS A N 1
ATOM 3275 C CA . CYS A 1 395 ? -8.231 10.681 -1.448 1.00 95.12 395 CYS A CA 1
ATOM 3276 C C . CYS A 1 395 ? -9.011 11.074 -0.179 1.00 95.12 395 CYS A C 1
ATOM 3278 O O . CYS A 1 395 ? -8.769 10.549 0.913 1.00 95.12 395 CYS A O 1
ATOM 3280 N N . SER A 1 396 ? -9.985 11.986 -0.295 1.00 97.25 396 SER A N 1
ATOM 3281 C CA . SER A 1 396 ? -10.931 12.273 0.792 1.00 97.25 396 SER A CA 1
ATOM 3282 C C . SER A 1 396 ? -11.706 11.008 1.176 1.00 97.25 396 SER A C 1
ATOM 3284 O O . SER A 1 396 ? -11.772 10.658 2.358 1.00 97.25 396 SER A O 1
ATOM 3286 N N . GLN A 1 397 ? -12.200 10.258 0.185 1.00 96.81 397 GLN A N 1
ATOM 3287 C CA . GLN A 1 397 ? -12.874 8.976 0.391 1.00 96.81 397 GLN A CA 1
ATOM 3288 C C . GLN A 1 397 ? -12.007 7.970 1.162 1.00 96.81 397 GLN A C 1
ATOM 3290 O O . GLN A 1 397 ? -12.526 7.345 2.085 1.00 96.81 397 GLN A O 1
ATOM 3295 N N . ASP A 1 398 ? -10.718 7.834 0.839 1.00 95.38 398 ASP A N 1
ATOM 3296 C CA . ASP A 1 398 ? -9.823 6.869 1.500 1.00 95.38 398 ASP A CA 1
ATOM 3297 C C . ASP A 1 398 ? -9.665 7.141 3.002 1.00 95.38 398 ASP A C 1
ATOM 3299 O O . ASP A 1 398 ? -9.840 6.250 3.840 1.00 95.38 398 ASP A O 1
ATOM 3303 N N . THR A 1 399 ? -9.452 8.400 3.379 1.00 97.75 399 THR A N 1
ATOM 3304 C CA . THR A 1 399 ? -9.395 8.778 4.802 1.00 97.75 399 THR A CA 1
ATOM 3305 C C . THR A 1 399 ? -10.749 8.697 5.512 1.00 97.75 399 THR A C 1
ATOM 3307 O O . THR A 1 399 ? -10.807 8.299 6.676 1.00 97.75 399 THR A O 1
ATOM 3310 N N . TYR A 1 400 ? -11.855 8.988 4.821 1.00 98.25 400 TYR A N 1
ATOM 3311 C CA . TYR A 1 400 ? -13.195 8.813 5.385 1.00 98.25 400 TYR A CA 1
ATOM 3312 C C . TYR A 1 400 ? -13.558 7.329 5.566 1.00 98.25 400 TYR A C 1
ATOM 3314 O O . TYR A 1 400 ? -14.227 6.957 6.530 1.00 98.25 400 TYR A O 1
ATOM 3322 N N . ALA A 1 401 ? -13.059 6.447 4.697 1.00 98.06 401 ALA A N 1
ATOM 3323 C CA . ALA A 1 401 ? -13.220 5.005 4.842 1.00 98.06 401 ALA A CA 1
ATOM 3324 C C . ALA A 1 401 ? -12.572 4.476 6.132 1.00 98.06 401 ALA A C 1
ATOM 3326 O O . ALA A 1 401 ? -13.115 3.561 6.752 1.00 98.06 401 ALA A O 1
ATOM 3327 N N . MET A 1 402 ? -11.453 5.059 6.581 1.00 98.44 402 MET A N 1
ATOM 3328 C CA . MET A 1 402 ? -10.842 4.702 7.870 1.00 98.44 402 MET A CA 1
ATOM 3329 C C . MET A 1 402 ? -11.753 5.049 9.049 1.00 98.44 402 MET A C 1
ATOM 3331 O O . MET A 1 402 ? -11.929 4.224 9.950 1.00 98.44 402 MET A O 1
ATOM 3335 N N . PHE A 1 403 ? -12.391 6.220 9.013 1.00 98.44 403 PHE A N 1
ATOM 3336 C CA . PHE A 1 403 ? -13.414 6.595 9.987 1.00 98.44 403 PHE A CA 1
ATOM 3337 C C . PHE A 1 403 ? -14.597 5.618 9.975 1.00 98.44 403 PHE A C 1
ATOM 3339 O O . PHE A 1 403 ? -14.963 5.088 11.024 1.00 98.44 403 PHE A O 1
ATOM 3346 N N . GLU A 1 404 ? -15.141 5.296 8.802 1.00 98.44 404 GLU A N 1
ATOM 3347 C CA . GLU A 1 404 ? -16.266 4.363 8.669 1.00 98.44 404 GLU A CA 1
ATOM 3348 C C . GLU A 1 404 ? -15.932 2.951 9.178 1.00 98.44 404 GLU A C 1
ATOM 3350 O O . GLU A 1 404 ? -16.742 2.321 9.865 1.00 98.44 404 GLU A O 1
ATOM 3355 N N . VAL A 1 405 ? -14.719 2.452 8.911 1.00 98.38 405 VAL A N 1
ATOM 3356 C CA . VAL A 1 405 ? -14.245 1.176 9.469 1.00 98.38 405 VAL A CA 1
ATOM 3357 C C . VAL A 1 405 ? -14.132 1.257 10.992 1.00 98.38 405 VAL A C 1
ATOM 3359 O O . VAL A 1 405 ? -14.585 0.342 11.682 1.00 98.38 405 VAL A O 1
ATOM 3362 N N . LEU A 1 406 ? -13.563 2.338 11.532 1.00 98.38 406 LEU A N 1
ATOM 3363 C CA . LEU A 1 406 ? -13.430 2.542 12.975 1.00 98.38 406 LEU A CA 1
ATOM 3364 C C . LEU A 1 406 ? -14.801 2.554 13.673 1.00 98.38 406 LEU A C 1
ATOM 3366 O O . LEU A 1 406 ? -14.998 1.852 14.669 1.00 98.38 406 LEU A O 1
ATOM 3370 N N . GLU A 1 407 ? -15.768 3.292 13.129 1.00 98.00 407 GLU A N 1
ATOM 3371 C CA . GLU A 1 407 ? -17.136 3.357 13.651 1.00 98.00 407 GLU A CA 1
ATOM 3372 C C . GLU A 1 407 ? -17.882 2.027 13.506 1.00 98.00 407 GLU A C 1
ATOM 3374 O O . GLU A 1 407 ? -18.596 1.604 14.420 1.00 98.00 407 GLU A O 1
ATOM 3379 N N . GLY A 1 408 ? -17.691 1.319 12.393 1.00 97.88 408 GLY A N 1
ATOM 3380 C CA . GLY A 1 408 ? -18.232 -0.024 12.206 1.00 97.88 408 GLY A CA 1
ATOM 3381 C C . GLY A 1 408 ? -17.724 -1.005 13.266 1.00 97.88 408 GLY A C 1
ATOM 3382 O O . GLY A 1 408 ? -18.519 -1.705 13.895 1.00 97.88 408 GLY A O 1
ATOM 3383 N N . LEU A 1 409 ? -16.416 -1.004 13.545 1.00 98.00 409 LEU A N 1
ATOM 3384 C CA . LEU A 1 409 ? -15.820 -1.837 14.596 1.00 98.00 409 LEU A CA 1
ATOM 3385 C C . LEU A 1 409 ? -16.357 -1.484 15.988 1.00 98.00 409 LEU A C 1
ATOM 3387 O O . LEU A 1 409 ? -16.639 -2.391 16.773 1.00 98.00 409 LEU A O 1
ATOM 3391 N N . ARG A 1 410 ? -16.548 -0.190 16.289 1.00 97.56 410 ARG A N 1
ATOM 3392 C CA . ARG A 1 410 ? -17.197 0.264 17.531 1.00 97.56 410 ARG A CA 1
ATOM 3393 C C . ARG A 1 410 ? -18.602 -0.315 17.659 1.00 97.56 410 ARG A C 1
ATOM 3395 O O . ARG A 1 410 ? -18.929 -0.885 18.697 1.00 97.56 410 ARG A O 1
ATOM 3402 N N . LYS A 1 411 ? -19.422 -0.231 16.605 1.00 97.00 411 LYS A N 1
ATOM 3403 C CA . LYS A 1 411 ? -20.788 -0.788 16.588 1.00 97.00 411 LYS A CA 1
ATOM 3404 C C . LYS A 1 411 ? -20.800 -2.301 16.830 1.00 97.00 411 LYS A C 1
ATOM 3406 O O . LYS A 1 411 ? -21.664 -2.779 17.555 1.00 97.00 411 LYS A O 1
ATOM 3411 N N . CYS A 1 412 ? -19.822 -3.046 16.309 1.00 95.44 412 CYS A N 1
ATOM 3412 C CA . CYS A 1 412 ? -19.716 -4.497 16.519 1.00 95.44 412 CYS A CA 1
ATOM 3413 C C . CYS A 1 412 ? -19.4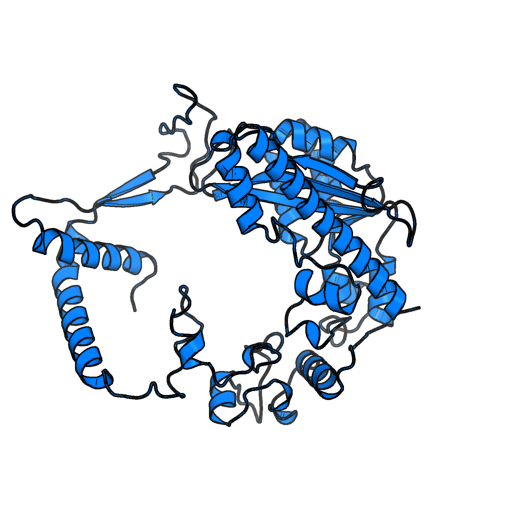80 -4.919 17.982 1.00 95.44 412 CYS A C 1
ATOM 3415 O O . CYS A 1 412 ? -19.691 -6.089 18.323 1.00 95.44 412 CYS A O 1
ATOM 3417 N N . VAL A 1 413 ? -19.011 -4.009 18.842 1.00 96.12 413 VAL A N 1
ATOM 3418 C CA . VAL A 1 413 ? -18.654 -4.315 20.238 1.00 96.12 413 VAL A CA 1
ATOM 3419 C C . VAL A 1 413 ? -19.458 -3.558 21.286 1.00 96.12 413 VAL A C 1
ATOM 3421 O O . VAL A 1 413 ? -19.182 -3.741 22.479 1.00 96.12 413 VAL A O 1
ATOM 3424 N N . LYS A 1 414 ? -20.418 -2.736 20.858 1.00 86.94 414 LYS A N 1
ATOM 3425 C CA . LYS A 1 414 ? -21.388 -2.114 21.759 1.00 86.94 414 LYS A CA 1
ATOM 3426 C C . LYS A 1 414 ? -22.231 -3.166 22.480 1.00 86.94 414 LYS A C 1
ATOM 3428 O O . LYS A 1 414 ? -22.421 -4.283 21.932 1.00 86.94 414 LYS A O 1
#

Radius of gyration: 26.11 Å; chains: 1; bounding box: 52×61×71 Å

pLDDT: mean 92.61, std 9.36, range [43.78, 98.81]

Sequence (414 aa):
RLSKPGHYIYDLAVQRYFIEKTHQSKKINYYLAVLNPDYIFDGAYKNGMPNYTPNQTGNLINLIDITSLTEEYQPKVDEDRILLEKYLDKYLNHEVPKDVCCSNAREIKCPCLDVCFDYLPKQNSIYNYLDSNRGFKKEGINYTCEDLIKKGYYKIIDVPDEYLNREKNRIQKHSIQTNTPYINKAKIKAGLAQIKYPIYHLDFETFPCPLPRFKGEHPYTQSVFQFSLHIQKEEGKLDKQKDHYGYLAKDLNDHRLELVKTLCNLIKNDGTVLVYNDAFEKTRLKELSEIFPEYKEKLLNIRNNIFDLLNIVKSNTKLYEKLGFTKEQAPLPNYYNPKMNGSFSIKKVLPSLSNLTYEGMDIGNGVEALITYANFNNYSKEEYNYKYNKLVEYCSQDTYAMFEVLEGLRKCVK

Secondary structure (DSSP, 8-state):
---HHHHHHHHHHHHHHHHHHH-TTS----EEEEE-TT------EETTEE----BTTB-SEEEEE-HHHHHHTHHHHHHHHHHHHHHHHHHTTSPPPTT----TTSSS--TTHHHHTTTS-SSSBGGGSTTGGGSBEETTEE--HHHHHHTT--BGGGS-GGGB-SHHHHHHHHHHHHT--EE-HHHHHHHHTT--SSEEEEEEEEEE-SS--STT--TT-EEEEEEEEEEE-BTTB--TTTTEEEEE-SSSS--HHHHHHHHHHHS-SSSEEEESSTHHHHHHHHHHHHH-GGGHHHHHHHHHTEEETHHHHH--HHHHHHTT--TTTTTS-SEE-GGGTT--SHHHHGGGT-S---TT-SS-SHHHHHHHHHTGGGS-HHHHHHHHHHHHHHHHHHHHHHHHHHHHHHHHH-